Protein AF-L2GLE6-F1 (afdb_monomer)

Radius of gyration: 56.89 Å; Cα contacts (8 Å, |Δi|>4): 815; chains: 1; bounding box: 112×61×170 Å

Secondary structure (DSSP, 8-state):
---SEEEEEEETTEEEEEE-TTS-EEEEESS------------SS--EEEEE-SSEEEEEEE-SS-EEEEEEEE-HHHHHH--TTS-SEEEEEEEESS---EEEE-SSEEEEEETTEEEEEE---HHHHHHHS-HHHHHHHHHHH-HHHHHHHHHHHHHTT---TTTTTT---HHHHHHHHHHHHHHHHHHHHT--GGGTTTSHHHHHHHHHHHHHHHHHHHHHHHS-TT-HHHHHHHHHHHHHHHHHHHHHHTT------HHHHHHS--THHHHHHHHHHHHHHTTT--HHHHHHHHHH-GGG--HHHHHHHHHHHHHTT--HHHHHHHHHHHTTSPP-HHHHHHHHHTT-HHHHHHHHHHT----HHHHHHHHHHH--SHHHHHHHHT---HHHHHHHHHHHHT--BPPPBTTB-S---B--GGG---HHHHHHHHHHTTT-HHHHHHHHHHHHHTT-HHHHHHHHHHHHT-TTS-HHHHHHHHHHHHHH-TTSTTHHHHHHHHHHHHHHHHHHHH-GGG--SS---HHHIIIII-TT-HHHHHHHHHHTT---HHHHHHHHHHHHTTS-HHHHHHHHHT-SS--HHHHHHHHHTT--TTS--HHHHHHHTT--HHHHHHHHHHHHHTT--HHHHHHHHHHHHHH-SSSHHHHHHHHHHHHH------

Solvent-accessible surface area (backbone atoms only — not comparable to full-atom values): 38036 Å² total; per-residue (Å²): 139,71,67,77,48,74,42,69,69,38,85,80,74,47,29,34,37,38,29,29,65,63,63,50,73,52,61,47,42,86,87,54,80,76,83,57,81,66,89,68,77,92,60,101,64,78,35,37,68,71,40,74,52,79,62,36,37,35,31,38,40,79,52,100,87,44,34,35,37,36,43,36,32,61,22,62,54,32,73,75,64,66,47,88,86,59,49,60,50,45,76,45,78,48,80,40,99,48,64,70,78,45,59,49,66,56,94,49,37,39,39,38,33,35,94,90,48,76,47,80,44,78,52,70,50,75,69,53,40,61,69,70,51,55,71,70,58,40,50,52,50,37,70,58,57,31,75,46,55,42,41,27,51,51,52,50,40,45,33,72,69,52,87,55,75,86,48,52,82,79,64,68,54,65,70,54,47,52,52,15,50,50,53,40,50,46,66,60,41,55,85,53,33,79,38,65,59,65,44,43,85,71,47,76,72,19,49,56,53,42,54,52,48,52,52,42,48,52,30,45,55,42,36,56,73,71,50,65,81,90,46,54,69,62,48,50,50,46,52,52,52,48,21,48,52,44,45,51,51,50,35,58,77,69,69,55,88,66,86,49,27,54,52,53,66,78,72,42,101,58,63,61,64,62,54,51,49,49,55,54,51,57,64,32,65,78,65,81,56,56,67,64,57,52,55,51,30,61,75,50,16,51,91,72,51,58,59,38,60,51,20,39,51,54,15,55,58,30,49,72,68,79,40,65,66,38,46,58,56,16,48,71,27,39,70,62,21,75,90,52,69,68,58,39,50,51,27,40,74,66,28,29,20,42,60,26,40,50,49,51,62,78,62,67,81,67,58,62,69,60,42,24,53,54,31,53,68,18,52,36,32,69,66,17,46,56,60,58,60,71,60,84,52,62,85,57,47,53,28,43,50,56,23,53,72,71,49,70,54,35,49,78,36,70,78,50,96,63,77,64,47,76,65,67,73,70,73,64,79,55,72,65,54,60,54,50,26,62,71,35,35,84,80,32,73,68,36,36,62,44,39,39,53,40,31,46,78,72,68,38,53,68,60,21,33,50,47,30,54,60,58,39,68,44,77,90,45,54,49,68,61,26,48,52,32,40,53,52,27,47,72,64,22,70,95,45,94,57,36,63,58,41,52,41,53,54,51,45,46,54,51,48,53,55,43,41,74,74,36,80,88,59,80,60,52,62,85,68,55,72,64,56,44,49,68,76,65,32,74,93,36,48,66,60,42,50,54,50,40,38,66,73,61,66,75,64,55,66,64,50,32,54,43,50,49,64,50,45,70,87,52,57,70,69,56,52,27,54,56,44,44,75,48,88,66,76,54,64,87,55,46,45,70,60,54,57,76,63,64,58,94,92,76,73,54,59,59,60,39,44,44,66,22,67,53,55,70,70,59,53,52,52,55,51,51,53,48,58,74,44,95,59,57,69,69,50,45,46,52,52,50,56,22,35,61,75,66,53,87,81,61,56,40,64,54,52,48,51,49,33,34,74,79,68,70,49,76,80,79,133

Structure (mmCIF, N/CA/C/O backbone):
data_AF-L2GLE6-F1
#
_entry.id   AF-L2GLE6-F1
#
loop_
_atom_site.group_PDB
_atom_site.id
_atom_site.type_symbol
_atom_site.label_atom_id
_atom_site.label_alt_id
_atom_site.label_comp_id
_atom_site.label_asym_id
_atom_site.label_entity_id
_atom_site.label_seq_id
_atom_site.pdbx_PDB_ins_code
_atom_site.Cartn_x
_atom_site.Cartn_y
_atom_site.Cartn_z
_atom_site.occupancy
_atom_site.B_iso_or_equiv
_atom_site.auth_seq_id
_atom_site.auth_comp_id
_atom_site.auth_asym_id
_atom_site.auth_atom_id
_atom_site.pdbx_PDB_model_num
ATOM 1 N N . VAL A 1 1 ? -15.446 0.831 85.379 1.00 57.91 1 VAL A N 1
ATOM 2 C CA . VAL A 1 1 ? -16.502 1.155 84.394 1.00 57.91 1 VAL A CA 1
ATOM 3 C C . VAL A 1 1 ? -17.121 -0.163 83.958 1.00 57.91 1 VAL A C 1
ATOM 5 O O . VAL A 1 1 ? -16.353 -1.082 83.704 1.00 57.91 1 VAL A O 1
ATOM 8 N N . SER A 1 2 ? -18.449 -0.308 83.980 1.00 66.00 2 SER A N 1
ATOM 9 C CA . SER A 1 2 ? -19.137 -1.480 83.418 1.00 66.00 2 SER A CA 1
ATOM 10 C C . SER A 1 2 ? -19.702 -1.118 82.045 1.00 66.00 2 SER A C 1
ATOM 12 O O . SER A 1 2 ? -20.304 -0.055 81.889 1.00 66.00 2 SER A O 1
ATOM 14 N N . TYR A 1 3 ? -19.487 -1.988 81.061 1.00 74.25 3 TYR A N 1
ATOM 15 C CA . TYR A 1 3 ? -19.978 -1.825 79.694 1.00 74.25 3 TYR A CA 1
ATOM 16 C C . TYR A 1 3 ? -21.120 -2.811 79.435 1.00 74.25 3 TYR A C 1
ATOM 18 O O . TYR A 1 3 ? -21.117 -3.913 79.982 1.00 74.25 3 TYR A O 1
ATOM 26 N N . VAL A 1 4 ? -22.109 -2.388 78.649 1.00 74.19 4 VAL A N 1
ATOM 27 C CA . VAL A 1 4 ? -23.285 -3.187 78.258 1.00 74.19 4 VAL A CA 1
ATOM 28 C C . VAL A 1 4 ? -23.188 -3.714 76.832 1.00 74.19 4 VAL A C 1
ATOM 30 O O . VAL A 1 4 ? -23.908 -4.647 76.501 1.00 74.19 4 VAL A O 1
ATOM 33 N N . ASP A 1 5 ? -22.311 -3.134 76.010 1.00 69.25 5 ASP A N 1
ATOM 34 C CA . ASP A 1 5 ? -22.092 -3.546 74.625 1.00 69.25 5 ASP A CA 1
ATOM 35 C C . ASP A 1 5 ? -20.688 -3.126 74.147 1.00 69.25 5 ASP A C 1
ATOM 37 O O . ASP A 1 5 ? -20.106 -2.171 74.679 1.00 69.25 5 ASP A O 1
ATOM 41 N N . VAL A 1 6 ? -20.150 -3.837 73.154 1.00 74.88 6 VAL A N 1
ATOM 42 C CA . VAL A 1 6 ? -18.901 -3.512 72.446 1.00 74.88 6 VAL A CA 1
ATOM 43 C C . VAL A 1 6 ? -19.149 -3.680 70.955 1.00 74.88 6 VAL A C 1
ATOM 45 O O . VAL A 1 6 ? -19.559 -4.748 70.513 1.00 74.88 6 VAL A O 1
ATOM 48 N N . GLN A 1 7 ? -18.866 -2.636 70.182 1.00 65.94 7 GLN A N 1
ATOM 49 C CA . GLN A 1 7 ? -19.148 -2.599 68.749 1.00 65.94 7 GLN A CA 1
ATOM 50 C C . GLN A 1 7 ? -17.863 -2.352 67.964 1.00 65.94 7 GLN A C 1
ATOM 52 O O . GLN A 1 7 ? -17.146 -1.384 68.233 1.00 65.94 7 GLN A O 1
ATOM 57 N N . ILE A 1 8 ? -17.577 -3.233 67.002 1.00 63.53 8 ILE A N 1
ATOM 58 C CA . ILE A 1 8 ? -16.476 -3.082 66.045 1.00 63.53 8 ILE A CA 1
ATOM 59 C C . ILE A 1 8 ? -17.018 -2.301 64.848 1.00 63.53 8 ILE A C 1
ATOM 61 O O . ILE A 1 8 ? -17.951 -2.742 64.185 1.00 63.53 8 ILE A O 1
ATOM 65 N N . VAL A 1 9 ? -16.442 -1.128 64.604 1.00 55.66 9 VAL A N 1
ATOM 66 C CA . VAL A 1 9 ? -16.853 -0.181 63.557 1.00 55.66 9 VAL A CA 1
ATOM 67 C C . VAL A 1 9 ? -16.110 -0.460 62.256 1.00 55.66 9 VAL A C 1
ATOM 69 O O . VAL A 1 9 ? -16.694 -0.417 61.179 1.00 55.66 9 VAL A O 1
ATOM 72 N N . GLU A 1 10 ? -14.814 -0.748 62.358 1.00 49.78 10 GLU A N 1
ATOM 73 C CA . GLU A 1 10 ? -13.949 -1.042 61.220 1.00 49.78 10 GLU A CA 1
ATOM 74 C C . GLU A 1 10 ? -12.884 -2.047 61.655 1.00 49.78 10 GLU A C 1
ATOM 76 O O . GLU A 1 10 ? -12.344 -1.943 62.756 1.00 49.78 10 GLU A O 1
ATOM 81 N N . GLU A 1 11 ? -12.609 -3.050 60.822 1.00 48.94 11 GLU A N 1
ATOM 82 C CA . GLU A 1 11 ? -11.674 -4.131 61.161 1.00 48.94 11 GLU A CA 1
ATOM 83 C C . GLU A 1 11 ? -10.221 -3.811 60.767 1.00 48.94 11 GLU A C 1
ATOM 85 O O . GLU A 1 11 ? -9.301 -4.476 61.239 1.00 48.94 11 GLU A O 1
ATOM 90 N N . ASN A 1 12 ? -9.983 -2.806 59.914 1.00 49.88 12 ASN A N 1
ATOM 91 C CA . ASN A 1 12 ? -8.638 -2.461 59.444 1.00 49.88 12 ASN A CA 1
ATOM 92 C C . ASN A 1 12 ? -8.514 -0.983 58.998 1.00 49.88 12 ASN A C 1
ATOM 94 O O . ASN A 1 12 ? -8.929 -0.664 57.883 1.00 49.88 12 ASN A O 1
ATOM 98 N N . PRO A 1 13 ? -7.889 -0.096 59.803 1.00 47.72 13 PRO A N 1
ATOM 99 C CA . PRO A 1 13 ? -7.398 -0.342 61.163 1.00 47.72 13 PRO A CA 1
ATOM 100 C C . PRO A 1 13 ? -8.560 -0.583 62.138 1.00 47.72 13 PRO A C 1
ATOM 102 O O . PRO A 1 13 ? -9.659 -0.073 61.933 1.00 47.72 13 PRO A O 1
ATOM 105 N N . ILE A 1 14 ? -8.326 -1.358 63.203 1.00 54.94 14 ILE A N 1
ATOM 106 C CA . ILE A 1 14 ? -9.390 -1.698 64.157 1.00 54.94 14 ILE A CA 1
ATOM 107 C C . ILE A 1 14 ? -9.879 -0.423 64.864 1.00 54.94 14 ILE A C 1
ATOM 109 O O . ILE A 1 14 ? -9.120 0.231 65.588 1.00 54.94 14 ILE A O 1
ATOM 113 N N . LEU A 1 15 ? -11.161 -0.108 64.682 1.00 61.34 15 LEU A N 1
ATOM 114 C CA . LEU A 1 15 ? -11.902 0.934 65.390 1.00 61.34 15 LEU A CA 1
ATOM 115 C C . LEU A 1 15 ? -13.086 0.280 66.103 1.00 61.34 15 LEU A C 1
ATOM 117 O O . LEU A 1 15 ? -13.913 -0.368 65.467 1.00 61.34 15 LEU A O 1
ATOM 121 N N . PHE A 1 16 ? -13.188 0.455 67.417 1.00 67.12 16 PHE A N 1
ATOM 122 C CA . PHE A 1 16 ? -14.301 -0.069 68.207 1.00 67.12 16 PHE A CA 1
ATOM 123 C C . PHE A 1 16 ? -14.686 0.893 69.329 1.00 67.12 16 PHE A C 1
ATOM 125 O O . PHE A 1 16 ? -13.917 1.779 69.702 1.00 67.12 16 PHE A O 1
ATOM 132 N N . TYR A 1 17 ? -15.879 0.734 69.890 1.00 67.50 17 TYR A N 1
ATOM 133 C CA . TYR A 1 17 ? -16.292 1.491 71.068 1.00 67.50 17 TYR A CA 1
ATOM 134 C C . TYR A 1 17 ? -17.037 0.617 72.066 1.00 67.50 17 TYR A C 1
ATOM 136 O O . TYR A 1 17 ? -17.735 -0.330 71.703 1.00 67.50 17 TYR A O 1
ATOM 144 N N . CYS A 1 18 ? -16.881 0.962 73.340 1.00 71.06 18 CYS A N 1
ATOM 145 C CA . CYS A 1 18 ? -17.573 0.314 74.445 1.00 71.06 18 CYS A CA 1
ATOM 146 C C . CYS A 1 18 ? -18.701 1.223 74.942 1.00 71.06 18 CYS A C 1
ATOM 148 O O . CYS A 1 18 ? -18.487 2.415 75.185 1.00 71.06 18 CYS A O 1
ATOM 150 N N . VAL A 1 19 ? -19.898 0.664 75.118 1.00 67.31 19 VAL A N 1
ATOM 151 C CA . VAL A 1 19 ? -21.103 1.405 75.519 1.00 67.31 19 VAL A CA 1
ATOM 152 C C . VAL A 1 19 ? -21.375 1.197 77.003 1.00 67.31 19 VAL A C 1
ATOM 154 O O . VAL A 1 19 ? -21.424 0.067 77.484 1.00 67.31 19 VAL A O 1
ATOM 157 N N . GLN A 1 20 ? -21.566 2.279 77.753 1.00 69.56 20 GLN A N 1
ATOM 158 C CA . GLN A 1 20 ? -21.961 2.243 79.164 1.00 69.56 20 GLN A CA 1
ATOM 159 C C . GLN A 1 20 ? -23.496 2.157 79.301 1.00 69.56 20 GLN A C 1
ATOM 161 O O . GLN A 1 20 ? -24.207 2.626 78.413 1.00 69.56 20 GLN A O 1
ATOM 166 N N . PRO A 1 21 ? -24.052 1.651 80.425 1.00 60.94 21 PRO A N 1
ATOM 167 C CA . PRO A 1 21 ? -25.505 1.622 80.659 1.00 60.94 21 PRO A CA 1
ATOM 168 C C . PRO A 1 21 ? -26.213 2.981 80.499 1.00 60.94 21 PRO A C 1
ATOM 170 O O . PRO A 1 21 ? -27.402 3.025 80.199 1.00 60.94 21 PRO A O 1
ATOM 173 N N . SER A 1 22 ? -25.481 4.082 80.706 1.00 57.09 22 SER A N 1
ATOM 174 C CA . SER A 1 22 ? -25.935 5.469 80.532 1.00 57.09 22 SER A CA 1
ATOM 175 C C . SER A 1 22 ? -26.035 5.922 79.069 1.00 57.09 22 SER A C 1
ATOM 177 O O . SER A 1 22 ? -26.464 7.043 78.806 1.00 57.09 22 SER A O 1
ATOM 179 N N . GLY A 1 23 ? -25.586 5.099 78.116 1.00 57.22 23 GLY A N 1
ATOM 180 C CA . GLY A 1 23 ? -25.444 5.458 76.704 1.00 57.22 23 GLY A CA 1
ATOM 181 C C . GLY A 1 23 ? -24.165 6.236 76.368 1.00 57.22 23 GLY A C 1
ATOM 182 O O . GLY A 1 23 ? -23.973 6.594 75.208 1.00 57.22 23 GLY A O 1
ATOM 183 N N . LYS A 1 24 ? -23.278 6.500 77.342 1.00 63.53 24 LYS A N 1
ATOM 184 C CA . LYS A 1 24 ? -21.947 7.079 77.085 1.00 63.53 24 LYS A CA 1
ATOM 185 C C . LYS A 1 24 ? -21.046 6.065 76.366 1.00 63.53 24 LYS A C 1
ATOM 187 O O . LYS A 1 24 ? -21.146 4.868 76.637 1.00 63.53 24 LYS A O 1
ATOM 192 N N . ARG A 1 25 ? -20.156 6.543 75.488 1.00 66.88 25 ARG A N 1
ATOM 193 C CA . ARG A 1 25 ? -19.249 5.700 74.694 1.00 66.88 25 ARG A CA 1
ATOM 194 C C . ARG A 1 25 ? -17.794 6.060 74.945 1.00 66.88 25 ARG A C 1
ATOM 196 O O . ARG A 1 25 ? -17.439 7.235 74.928 1.00 66.88 25 ARG A O 1
ATOM 203 N N . ASP A 1 26 ? -16.976 5.030 75.100 1.00 66.44 26 ASP A N 1
ATOM 204 C CA . ASP A 1 26 ? -15.522 5.140 75.115 1.00 66.44 26 ASP A CA 1
ATOM 205 C C . ASP A 1 26 ? -14.998 4.550 73.791 1.00 66.44 26 ASP A C 1
ATOM 207 O O . ASP A 1 26 ? -15.181 3.358 73.535 1.00 66.44 26 ASP A O 1
ATOM 211 N N . PHE A 1 27 ? -14.425 5.390 72.919 1.00 66.06 27 PHE A N 1
ATOM 212 C CA . PHE A 1 27 ? -13.907 4.994 71.599 1.00 66.06 27 PHE A CA 1
ATOM 213 C C . PHE A 1 27 ? -12.442 4.562 71.675 1.00 66.06 27 PHE A C 1
ATOM 215 O O . PHE A 1 27 ? -11.623 5.219 72.320 1.00 66.06 27 PHE A O 1
ATOM 222 N N . TYR A 1 28 ? -12.102 3.504 70.942 1.00 63.78 28 TYR A N 1
ATOM 223 C CA . TYR A 1 28 ? -10.774 2.908 70.882 1.00 63.78 28 TYR A CA 1
ATOM 224 C C . TYR A 1 28 ? -10.360 2.678 69.424 1.00 63.78 28 TYR A C 1
ATOM 226 O O . TYR A 1 28 ? -11.106 2.102 68.636 1.00 63.78 28 TYR A O 1
ATOM 234 N N . SER A 1 29 ? -9.149 3.100 69.063 1.00 60.44 29 SER A N 1
ATOM 235 C CA . SER A 1 29 ? -8.503 2.754 67.793 1.00 60.44 29 SER A CA 1
ATOM 236 C C . SER A 1 29 ? -7.035 2.425 68.039 1.00 60.44 29 SER A C 1
ATOM 238 O O . SER A 1 29 ? -6.429 2.927 68.988 1.00 60.44 29 SER A O 1
ATOM 240 N N . THR A 1 30 ? -6.455 1.590 67.179 1.00 52.50 30 THR A N 1
ATOM 241 C CA . THR A 1 30 ? -5.023 1.267 67.205 1.00 52.50 30 THR A CA 1
ATOM 242 C C . THR A 1 30 ? -4.120 2.449 66.834 1.00 52.50 30 THR A C 1
ATOM 244 O O . THR A 1 30 ? -2.934 2.404 67.150 1.00 52.50 30 THR A O 1
ATOM 247 N N . GLU A 1 31 ? -4.648 3.507 66.204 1.00 46.53 31 GLU A N 1
ATOM 248 C CA . GLU A 1 31 ? -3.838 4.624 65.683 1.00 46.53 31 GLU A CA 1
ATOM 249 C C . GLU A 1 31 ? -4.173 6.002 66.288 1.00 46.53 31 GLU A C 1
ATOM 251 O O . GLU A 1 31 ? -3.305 6.878 66.320 1.00 46.53 31 GLU A O 1
ATOM 256 N N . TYR A 1 32 ? -5.391 6.217 66.812 1.00 46.38 32 TYR A N 1
ATOM 257 C CA . TYR A 1 32 ? -5.849 7.536 67.284 1.00 46.38 32 TYR A CA 1
ATOM 258 C C . TYR A 1 32 ? -6.819 7.468 68.483 1.00 46.38 32 TYR A C 1
ATOM 260 O O . TYR A 1 32 ? -7.583 6.522 68.637 1.00 46.38 32 TYR A O 1
ATOM 268 N N . LEU A 1 33 ? -6.844 8.519 69.314 1.00 40.31 33 LEU A N 1
ATOM 269 C CA . LEU A 1 33 ? -7.878 8.756 70.334 1.00 40.31 33 LEU A CA 1
ATOM 270 C C . LEU A 1 33 ? -8.866 9.812 69.819 1.00 40.31 33 LEU A C 1
ATOM 272 O O . LEU A 1 33 ? -8.502 10.981 69.666 1.00 40.31 33 LEU A O 1
ATOM 276 N N . PHE A 1 34 ? -10.115 9.421 69.559 1.00 50.84 34 PHE A N 1
ATOM 277 C CA . PHE A 1 34 ? -11.178 10.368 69.226 1.00 50.84 34 PHE A CA 1
ATOM 278 C C . PHE A 1 34 ? -11.797 10.922 70.513 1.00 50.84 34 PHE A C 1
ATOM 280 O O . PHE A 1 34 ? -12.495 10.217 71.234 1.00 50.84 34 PHE A O 1
ATOM 287 N N . PHE A 1 35 ? -11.556 12.204 70.795 1.00 44.44 35 PHE A N 1
ATOM 288 C CA . PHE A 1 35 ? -12.206 12.925 71.888 1.00 44.44 35 PHE A CA 1
ATOM 289 C C . PHE A 1 35 ? -13.137 14.000 71.336 1.00 44.44 35 PHE A C 1
ATOM 291 O O . PHE A 1 35 ? -12.707 15.105 71.009 1.00 44.44 35 PHE A O 1
ATOM 298 N N . ARG A 1 36 ? -14.429 13.683 71.289 1.00 43.59 36 ARG A N 1
ATOM 299 C CA . ARG A 1 36 ? -15.508 14.618 71.627 1.00 43.59 36 ARG A CA 1
ATOM 300 C C . ARG A 1 36 ? -16.774 13.799 71.836 1.00 43.59 36 ARG A C 1
ATOM 302 O O . ARG A 1 36 ? -17.347 13.300 70.871 1.00 43.59 36 ARG A O 1
ATOM 309 N N . ASP A 1 37 ? -17.184 13.666 73.100 1.00 48.25 37 ASP A N 1
ATOM 310 C CA . ASP A 1 37 ? -18.559 13.286 73.432 1.00 48.25 37 ASP A CA 1
ATOM 311 C C . ASP A 1 37 ? -19.496 14.180 72.588 1.00 48.25 37 ASP A C 1
ATOM 313 O O . ASP A 1 37 ? -19.230 15.387 72.471 1.00 48.25 37 ASP A O 1
ATOM 317 N N . PRO A 1 38 ? -20.564 13.649 71.962 1.00 47.09 38 PRO A N 1
ATOM 318 C CA . PRO A 1 38 ? -21.590 14.517 71.403 1.00 47.09 38 PRO A CA 1
ATOM 319 C C . PRO A 1 38 ? -22.098 15.423 72.523 1.00 47.09 38 PRO A C 1
ATOM 321 O O . PRO A 1 38 ? -22.098 15.040 73.695 1.00 47.09 38 PRO A O 1
ATOM 324 N N . ALA A 1 39 ? -22.547 16.625 72.170 1.00 41.47 39 ALA A N 1
ATOM 325 C CA . ALA A 1 39 ? -23.212 17.513 73.111 1.00 41.47 39 ALA A CA 1
ATOM 326 C C . ALA A 1 39 ? -24.573 16.908 73.499 1.00 41.47 39 ALA A C 1
ATOM 328 O O . ALA A 1 39 ? -25.625 17.322 73.018 1.00 41.47 39 ALA A O 1
ATOM 329 N N . VAL A 1 40 ? -24.561 15.877 74.341 1.00 46.78 40 VAL A N 1
ATOM 330 C CA . VAL A 1 40 ? -25.751 15.413 75.036 1.00 46.78 40 VAL A CA 1
ATOM 331 C C . VAL A 1 40 ? -26.077 16.528 76.013 1.00 46.78 40 VAL A C 1
ATOM 333 O O . VAL A 1 40 ? -25.321 16.767 76.947 1.00 46.78 40 VAL A O 1
ATOM 336 N N . VAL A 1 41 ? -27.173 17.242 75.748 1.00 44.00 41 VAL A N 1
ATOM 337 C CA . VAL A 1 41 ? -27.739 18.250 76.650 1.00 44.00 41 VAL A CA 1
ATOM 338 C C . VAL A 1 41 ? -27.679 17.711 78.078 1.00 44.00 41 VAL A C 1
ATOM 340 O O . VAL A 1 41 ? -28.298 16.681 78.362 1.00 44.00 41 VAL A O 1
ATOM 343 N N . GLU A 1 42 ? -26.898 18.381 78.929 1.00 42.16 42 GLU A N 1
ATOM 344 C CA . GLU A 1 42 ? -26.809 18.117 80.361 1.00 42.16 42 GLU A CA 1
ATOM 345 C C . GLU A 1 42 ? -28.202 18.304 80.969 1.00 42.16 42 GLU A C 1
ATOM 347 O O . GLU A 1 42 ? -28.651 19.415 81.239 1.00 42.16 42 GLU A O 1
ATOM 352 N N . SER A 1 43 ? -28.925 17.208 81.159 1.00 43.06 43 SER A N 1
ATOM 353 C CA . SER A 1 43 ? -30.120 17.182 81.993 1.00 43.06 43 SER A CA 1
ATOM 354 C C . SER A 1 43 ? -30.148 15.859 82.739 1.00 43.06 43 SER A C 1
ATOM 356 O O . SER A 1 43 ? -29.926 14.807 82.147 1.00 43.06 43 SER A O 1
ATOM 358 N N . SER A 1 44 ? -30.422 15.934 84.034 1.00 42.28 44 SER A N 1
ATOM 359 C CA . SER A 1 44 ? -30.333 14.915 85.087 1.00 42.28 44 SER A CA 1
ATOM 360 C C . SER A 1 44 ? -31.196 13.645 84.930 1.00 42.28 44 SER A C 1
ATOM 362 O O . SER A 1 44 ? -31.450 12.962 85.920 1.00 42.28 44 SER A O 1
ATOM 364 N N . GLU A 1 45 ? -31.657 13.301 83.728 1.00 52.28 45 GLU A N 1
ATOM 365 C CA . GLU A 1 45 ? -32.490 12.121 83.466 1.00 52.28 45 GLU A CA 1
ATOM 366 C C . GLU A 1 45 ? -31.661 10.968 82.876 1.00 52.28 45 GLU A C 1
ATOM 368 O O . GLU A 1 45 ? -30.877 11.148 81.944 1.00 52.28 45 GLU A O 1
ATOM 373 N N . GLN A 1 46 ? -31.826 9.763 83.433 1.00 52.91 46 GLN A N 1
ATOM 374 C CA . GLN A 1 46 ? -31.098 8.562 83.013 1.00 52.91 46 GLN A CA 1
ATOM 375 C C . GLN A 1 46 ? -31.527 8.133 81.601 1.00 52.91 46 GLN A C 1
ATOM 377 O O . GLN A 1 46 ? -32.598 7.555 81.421 1.00 52.91 46 GLN A O 1
ATOM 382 N N . ALA A 1 47 ? -30.678 8.375 80.602 1.00 58.38 47 ALA A N 1
ATOM 383 C CA . ALA A 1 47 ? -30.825 7.759 79.288 1.00 58.38 47 ALA A CA 1
ATOM 384 C C . ALA A 1 47 ? -30.571 6.244 79.391 1.00 58.38 47 ALA A C 1
ATOM 386 O O . ALA A 1 47 ? -29.612 5.816 80.036 1.00 58.38 47 ALA A O 1
ATOM 387 N N . ARG A 1 48 ? -31.426 5.432 78.759 1.00 62.59 48 ARG A N 1
ATOM 388 C CA . ARG A 1 48 ? -31.264 3.968 78.667 1.00 62.59 48 ARG A CA 1
ATOM 389 C C . ARG A 1 48 ? -31.204 3.542 77.207 1.00 62.59 48 ARG A C 1
ATOM 391 O O . ARG A 1 48 ? -32.002 4.014 76.402 1.00 62.59 48 ARG A O 1
ATOM 398 N N . MET A 1 49 ? -30.263 2.668 76.868 1.00 62.28 49 MET A N 1
ATOM 399 C CA . MET A 1 49 ? -30.169 2.070 75.534 1.00 62.28 49 MET A CA 1
ATOM 400 C C . MET A 1 49 ? -31.306 1.062 75.325 1.00 62.28 49 MET A C 1
ATOM 402 O O . MET A 1 49 ? -31.584 0.263 76.217 1.00 62.28 49 MET A O 1
ATOM 406 N N . VAL A 1 50 ? -31.958 1.121 74.162 1.00 67.31 50 VAL A N 1
ATOM 407 C CA . VAL A 1 50 ? -33.084 0.245 73.792 1.00 67.31 50 VAL A CA 1
ATOM 408 C C . VAL A 1 50 ? -32.683 -0.792 72.754 1.00 67.31 50 VAL A C 1
ATOM 410 O O . VAL A 1 50 ? -33.105 -1.938 72.854 1.00 67.31 50 VAL A O 1
ATOM 413 N N . HIS A 1 51 ? -31.879 -0.394 71.768 1.00 70.50 51 HIS A N 1
ATOM 414 C CA . HIS A 1 51 ? -31.453 -1.260 70.669 1.00 70.50 51 HIS A CA 1
ATOM 415 C C . HIS A 1 51 ? -30.139 -0.740 70.069 1.00 70.50 51 HIS A C 1
ATOM 417 O O . HIS A 1 51 ? -29.940 0.477 70.018 1.00 70.50 51 HIS A O 1
ATOM 423 N N . SER A 1 52 ? -29.271 -1.627 69.583 1.00 66.31 52 SER A N 1
ATOM 424 C CA . SER A 1 52 ? -28.047 -1.287 68.845 1.00 66.31 52 SER A CA 1
ATOM 425 C C . SER A 1 52 ? -27.895 -2.149 67.586 1.00 66.31 52 SER A C 1
ATOM 427 O O . SER A 1 52 ? -28.370 -3.277 67.517 1.00 66.31 52 SER A O 1
ATOM 429 N N . THR A 1 53 ? -27.247 -1.576 66.578 1.00 68.00 53 THR A N 1
ATOM 430 C CA . THR A 1 53 ? -26.760 -2.205 65.340 1.00 68.00 53 THR A CA 1
ATOM 431 C C . THR A 1 53 ? -25.281 -1.815 65.181 1.00 68.00 53 THR A C 1
ATOM 433 O O . THR A 1 53 ? -24.842 -0.892 65.877 1.00 68.00 53 THR A O 1
ATOM 436 N N . PRO A 1 54 ? -24.510 -2.422 64.258 1.00 63.34 54 PRO A N 1
ATOM 437 C CA . PRO A 1 54 ? -23.099 -2.067 64.073 1.00 63.34 54 PRO A CA 1
ATOM 438 C C . PRO A 1 54 ? -22.854 -0.578 63.778 1.00 63.34 54 PRO A C 1
ATOM 440 O O . PRO A 1 54 ? -21.806 -0.042 64.129 1.00 63.34 54 PRO A O 1
ATOM 443 N N . SER A 1 55 ? -23.820 0.106 63.146 1.00 63.41 55 SER A N 1
ATOM 444 C CA . SER A 1 55 ? -23.655 1.493 62.688 1.00 63.41 55 SER A CA 1
ATOM 445 C C . SER A 1 55 ? -24.553 2.529 63.389 1.00 63.41 55 SER A C 1
ATOM 447 O O . SER A 1 55 ? -24.388 3.740 63.189 1.00 63.41 55 SER A O 1
ATOM 449 N N . LYS A 1 56 ? -25.527 2.081 64.194 1.00 73.81 56 LYS A N 1
A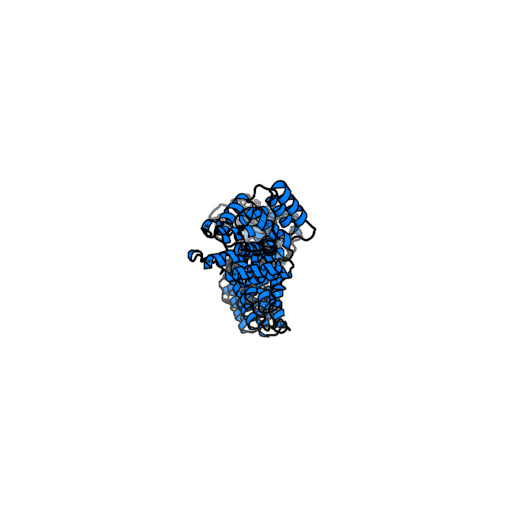TOM 450 C CA . LYS A 1 56 ? -26.578 2.925 64.793 1.00 73.81 56 LYS A CA 1
ATOM 451 C C . LYS A 1 56 ? -27.035 2.379 66.135 1.00 73.81 56 LYS A C 1
ATOM 453 O O . LYS A 1 56 ? -27.057 1.169 66.339 1.00 73.81 56 LYS A O 1
ATOM 458 N N . PHE A 1 57 ? -27.517 3.240 67.020 1.00 72.25 57 PHE A N 1
ATOM 459 C CA . PHE A 1 57 ? -28.202 2.787 68.229 1.00 72.25 57 PHE A CA 1
ATOM 460 C C . PHE A 1 57 ? -29.289 3.755 68.672 1.00 72.25 57 PHE A C 1
ATOM 462 O O . PHE A 1 57 ? -29.300 4.933 68.321 1.00 72.25 57 PHE A O 1
ATOM 469 N N . LEU A 1 58 ? -30.212 3.242 69.473 1.00 74.75 58 LEU A N 1
ATOM 470 C CA . LEU A 1 58 ? -31.380 3.958 69.949 1.00 74.75 58 LEU A CA 1
ATOM 471 C C . LEU A 1 58 ? -31.345 4.054 71.472 1.00 74.75 58 LEU A C 1
ATOM 473 O O . LEU A 1 58 ? -31.229 3.037 72.163 1.00 74.75 58 LEU A O 1
ATOM 477 N N . SER A 1 59 ? -31.493 5.263 72.009 1.00 74.69 59 SER A N 1
ATOM 478 C CA . SER A 1 59 ? -31.668 5.480 73.446 1.00 74.69 59 SER A CA 1
ATOM 479 C C . SER A 1 59 ? -32.999 6.150 73.769 1.00 74.69 59 SER A C 1
ATOM 481 O O . SER A 1 59 ? -33.483 7.012 73.042 1.00 74.69 59 SER A O 1
ATOM 483 N N . THR A 1 60 ? -33.614 5.748 74.879 1.00 71.62 60 THR A N 1
ATOM 484 C CA . THR A 1 60 ? -34.798 6.407 75.441 1.00 71.62 60 THR A CA 1
ATOM 485 C C . THR A 1 60 ? -34.402 7.401 76.512 1.00 71.62 60 THR A C 1
ATOM 487 O O . THR A 1 60 ? -33.596 7.081 77.391 1.00 71.62 60 THR A O 1
ATOM 490 N N . ARG A 1 61 ? -35.074 8.551 76.510 1.00 70.50 61 ARG A N 1
ATOM 491 C CA . ARG A 1 61 ? -35.229 9.424 77.673 1.00 70.50 61 ARG A CA 1
ATOM 492 C C . ARG A 1 61 ? -36.665 9.307 78.176 1.00 70.50 61 ARG A C 1
ATOM 494 O O . ARG A 1 61 ? -37.616 9.551 77.428 1.00 70.50 61 ARG A O 1
ATOM 501 N N . SER A 1 62 ? -36.819 8.885 79.425 1.00 56.62 62 SER A N 1
ATOM 502 C CA . SER A 1 62 ? -38.119 8.755 80.080 1.00 56.62 62 SER A CA 1
ATOM 503 C C . SER A 1 62 ? -38.458 10.036 80.845 1.00 56.62 62 SER A C 1
ATOM 505 O O . SER A 1 62 ? -37.953 10.223 81.949 1.00 56.62 62 SER A O 1
ATOM 507 N N . GLY A 1 63 ? -39.330 10.875 80.277 1.00 55.72 63 G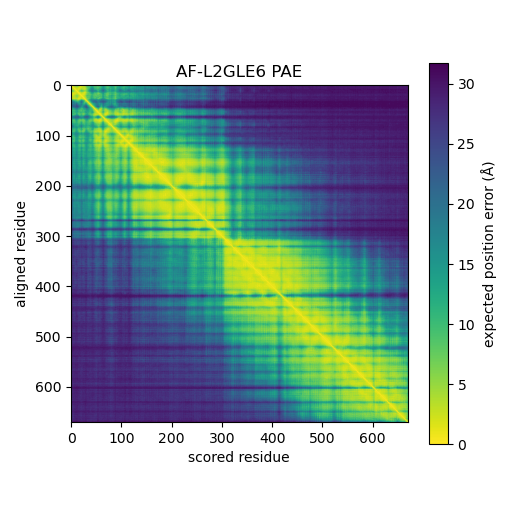LY A N 1
ATOM 508 C CA . GLY A 1 63 ? -40.043 11.924 81.013 1.00 55.72 63 GLY A CA 1
ATOM 509 C C . GLY A 1 63 ? -41.408 11.419 81.498 1.00 55.72 63 GLY A C 1
ATOM 510 O O . GLY A 1 63 ? -41.944 10.456 80.948 1.00 55.72 63 GLY A O 1
ATOM 511 N N . SER A 1 64 ? -41.998 12.065 82.510 1.00 50.34 64 SER A N 1
ATOM 512 C CA . SER A 1 64 ? -43.231 11.599 83.173 1.00 50.34 64 SER A CA 1
ATOM 513 C C . SER A 1 64 ? -44.485 11.557 82.284 1.00 50.34 64 SER A C 1
ATOM 515 O O . SER A 1 64 ? -45.448 10.895 82.654 1.00 50.34 64 SER A O 1
ATOM 517 N N . GLU A 1 65 ? -44.488 12.212 81.113 1.00 52.41 65 GLU A N 1
ATOM 518 C CA . GLU A 1 65 ? -45.648 12.236 80.195 1.00 52.41 65 GLU A CA 1
ATOM 519 C C . GLU A 1 65 ? -45.305 12.027 78.703 1.00 52.41 65 GLU A C 1
ATOM 521 O O . GLU A 1 65 ? -46.209 11.901 77.877 1.00 52.41 65 GLU A O 1
ATOM 526 N N . ARG A 1 66 ? -44.019 11.971 78.319 1.00 60.53 66 ARG A N 1
ATOM 527 C CA . ARG A 1 66 ? -43.574 11.763 76.925 1.00 60.53 66 ARG A CA 1
ATOM 528 C C . ARG A 1 66 ? -42.284 10.949 76.880 1.00 60.53 66 ARG A C 1
ATOM 530 O O . ARG A 1 66 ? -41.297 11.310 77.520 1.00 60.53 66 ARG A O 1
ATOM 537 N N . SER A 1 67 ? -42.275 9.880 76.086 1.00 66.25 67 SER A N 1
ATOM 538 C CA . SER A 1 67 ? -41.058 9.128 75.778 1.00 66.25 67 SER A CA 1
ATOM 539 C C . SER A 1 67 ? -40.346 9.796 74.605 1.00 66.25 67 SER A C 1
ATOM 541 O O . SER A 1 67 ? -40.915 9.938 73.524 1.00 66.25 67 SER A O 1
ATOM 543 N N . THR A 1 68 ? -39.100 10.213 74.814 1.00 73.00 68 THR A N 1
ATOM 544 C CA . THR A 1 68 ? -38.267 10.754 73.734 1.00 73.00 68 THR A CA 1
ATOM 545 C C . THR A 1 68 ? -37.251 9.702 73.330 1.00 73.00 68 THR A C 1
ATOM 547 O O . THR A 1 68 ? -36.501 9.216 74.178 1.00 73.00 68 THR A O 1
ATOM 550 N N . LEU A 1 69 ? -37.229 9.344 72.051 1.00 78.69 69 LEU A N 1
ATOM 551 C CA . LEU A 1 69 ? -36.215 8.462 71.492 1.00 78.69 69 LEU A CA 1
ATOM 552 C C . LEU A 1 69 ? -35.121 9.304 70.844 1.00 78.69 69 LEU A C 1
ATOM 554 O O . LEU A 1 69 ? -35.401 10.308 70.195 1.00 78.69 69 LEU A O 1
ATOM 558 N N . VAL A 1 70 ? -33.871 8.904 71.032 1.00 76.75 70 VAL A N 1
ATOM 559 C CA . VAL A 1 70 ? -32.717 9.522 70.387 1.00 76.75 70 VAL A CA 1
ATOM 560 C C . VAL A 1 70 ? -32.032 8.451 69.555 1.00 76.75 70 VAL A C 1
ATOM 562 O O . VAL A 1 70 ? -31.484 7.492 70.103 1.00 76.75 70 VAL A O 1
ATOM 565 N N . LEU A 1 71 ? -32.108 8.602 68.235 1.00 81.00 71 LEU A N 1
ATOM 566 C CA . LEU A 1 71 ? -31.406 7.761 67.277 1.00 81.00 71 LEU A CA 1
ATOM 567 C C . LEU A 1 71 ? -30.010 8.340 67.077 1.00 81.00 71 LEU A C 1
ATOM 569 O O . LEU A 1 71 ? -29.866 9.480 66.647 1.00 81.00 71 LEU A O 1
ATOM 573 N N . HIS A 1 72 ? -28.991 7.552 67.384 1.00 75.31 72 HIS A N 1
ATOM 574 C CA . HIS A 1 72 ? -27.593 7.884 67.153 1.00 75.31 72 HIS A CA 1
ATOM 575 C C . HIS A 1 72 ? -27.100 7.102 65.949 1.00 75.31 72 HIS A C 1
ATOM 577 O O . HIS A 1 72 ? -27.377 5.910 65.812 1.00 75.31 72 HIS A O 1
ATOM 583 N N . THR A 1 73 ? -26.360 7.775 65.082 1.00 73.62 73 THR A N 1
ATOM 584 C CA . THR A 1 73 ? -25.784 7.188 63.871 1.00 73.62 73 THR A CA 1
ATOM 585 C C . THR A 1 73 ? -24.354 7.669 63.722 1.00 73.62 73 THR A C 1
ATOM 587 O O . THR A 1 73 ? -24.054 8.815 64.067 1.00 73.62 73 THR A O 1
ATOM 590 N N . PHE A 1 74 ? -23.465 6.826 63.201 1.00 70.06 74 PHE A N 1
ATOM 591 C CA . PHE A 1 74 ? -22.124 7.289 62.868 1.00 70.06 74 PHE A CA 1
ATOM 592 C C . PHE A 1 74 ? -22.163 8.457 61.892 1.00 70.06 74 PHE A C 1
ATOM 594 O O . PHE A 1 74 ? -22.916 8.466 60.916 1.00 70.06 74 PHE A O 1
ATOM 601 N N . ASN A 1 75 ? -21.333 9.456 62.165 1.00 68.81 75 ASN A N 1
ATOM 602 C CA . ASN A 1 75 ? -21.194 10.585 61.278 1.00 68.81 75 ASN A CA 1
ATOM 603 C C . ASN A 1 75 ? -20.333 10.184 60.078 1.00 68.81 75 ASN A C 1
ATOM 605 O O . ASN A 1 75 ? -19.102 10.198 60.156 1.00 68.81 75 ASN A O 1
ATOM 609 N N . GLU A 1 76 ? -20.989 9.854 58.962 1.00 66.75 76 GLU A N 1
ATOM 610 C CA . GLU A 1 76 ? -20.319 9.499 57.705 1.00 66.75 76 GLU A CA 1
ATOM 611 C C . GLU A 1 76 ? -19.301 10.580 57.283 1.00 66.75 76 GLU A C 1
ATOM 613 O O . GLU A 1 76 ? -18.215 10.243 56.813 1.00 66.75 76 GLU A O 1
ATOM 618 N N . ASP A 1 77 ? -19.580 11.866 57.546 1.00 62.72 77 ASP A N 1
ATOM 619 C CA . ASP A 1 77 ? -18.663 12.976 57.243 1.00 62.72 77 ASP A CA 1
ATOM 620 C C . ASP A 1 77 ? -17.331 12.855 57.995 1.00 62.72 77 ASP A C 1
ATOM 622 O O . ASP A 1 77 ? -16.264 13.154 57.456 1.00 62.72 77 ASP A O 1
ATOM 626 N N . GLN A 1 78 ? -17.383 12.469 59.272 1.00 63.09 78 GLN A N 1
ATOM 627 C CA . GLN A 1 78 ? -16.195 12.357 60.114 1.00 63.09 78 GLN A CA 1
ATOM 628 C C . GLN A 1 78 ? -15.420 11.075 59.796 1.00 63.09 78 GLN A C 1
ATOM 630 O O . GLN A 1 78 ? -14.190 11.114 59.767 1.00 63.09 78 GLN A O 1
ATOM 635 N N . TYR A 1 79 ? -16.137 9.995 59.479 1.00 61.03 79 TYR A N 1
ATOM 636 C CA . TYR A 1 79 ? -15.568 8.727 59.030 1.00 61.03 79 TYR A CA 1
ATOM 637 C C . TYR A 1 79 ? -14.806 8.868 57.702 1.00 61.03 79 TYR A C 1
ATOM 639 O O . TYR A 1 79 ? -13.701 8.355 57.565 1.00 61.03 79 TYR A O 1
ATOM 647 N N . LYS A 1 80 ? -15.342 9.621 56.731 1.00 61.62 80 LYS A N 1
ATOM 648 C CA . LYS A 1 80 ? -14.707 9.798 55.412 1.00 61.62 80 LYS A CA 1
ATOM 649 C C . LYS A 1 80 ? -13.581 10.833 55.397 1.00 61.62 80 LYS A C 1
ATOM 651 O O . LYS A 1 80 ? -12.570 10.616 54.737 1.00 61.62 80 LYS A O 1
ATOM 656 N N . ASN A 1 81 ? -13.741 11.948 56.118 1.00 56.97 81 ASN A N 1
ATOM 657 C CA . ASN A 1 81 ? -12.825 13.094 56.033 1.00 56.97 81 ASN A CA 1
ATOM 658 C C . ASN A 1 81 ? -11.898 13.263 57.253 1.00 56.97 81 ASN A C 1
ATOM 660 O O . ASN A 1 81 ? -11.136 14.230 57.301 1.00 56.97 81 ASN A O 1
ATOM 664 N N . PHE A 1 82 ? -11.969 12.373 58.254 1.00 57.69 82 PHE A N 1
ATOM 665 C CA . PHE A 1 82 ? -11.133 12.371 59.470 1.00 57.69 82 PHE A CA 1
ATOM 666 C C . PHE A 1 82 ? -10.975 13.754 60.139 1.00 57.69 82 PHE A C 1
ATOM 668 O O . PHE A 1 82 ? -9.915 14.121 60.660 1.00 57.69 82 PHE A O 1
ATOM 675 N N . SER A 1 83 ? -12.036 14.569 60.131 1.00 59.16 83 SER A N 1
ATOM 676 C CA . SER A 1 83 ? -11.973 15.942 60.638 1.00 59.16 83 SER A CA 1
ATOM 677 C C . SER A 1 83 ? -11.933 15.962 62.170 1.00 59.16 83 SER A C 1
ATOM 679 O O . SER A 1 83 ? -12.945 15.744 62.836 1.00 59.16 83 SER A O 1
ATOM 681 N N . ARG A 1 84 ? -10.763 16.286 62.740 1.00 55.16 84 ARG A N 1
ATOM 682 C CA . ARG A 1 84 ? -10.475 16.278 64.193 1.00 55.16 84 ARG A CA 1
ATOM 683 C C . ARG A 1 84 ? -11.357 17.203 65.059 1.00 55.16 84 ARG A C 1
ATOM 685 O O . ARG A 1 84 ? -11.242 17.169 66.278 1.00 55.16 84 ARG A O 1
ATOM 692 N N . GLY A 1 85 ? -12.217 18.037 64.465 1.00 55.34 85 GLY A N 1
ATOM 693 C CA . GLY A 1 85 ? -13.100 18.974 65.180 1.00 55.34 85 GLY A CA 1
ATOM 694 C C . GLY A 1 85 ? -14.596 18.637 65.151 1.00 55.34 85 GLY A C 1
ATOM 695 O O . GLY A 1 85 ? -15.370 19.329 65.820 1.00 55.34 85 GLY A O 1
ATOM 696 N N . ARG A 1 86 ? -15.013 17.619 64.384 1.00 61.62 86 ARG A N 1
ATOM 697 C CA . ARG A 1 86 ? -16.423 17.234 64.193 1.00 61.62 86 ARG A CA 1
ATOM 698 C C . ARG A 1 86 ? -16.817 16.064 65.099 1.00 61.62 86 ARG A C 1
ATOM 700 O O . ARG A 1 86 ? -15.966 15.268 65.481 1.00 61.62 86 ARG A O 1
ATOM 707 N N . ALA A 1 87 ? -18.100 15.992 65.457 1.00 62.50 87 ALA A N 1
ATOM 708 C CA . ALA A 1 87 ? -18.635 14.905 66.275 1.00 62.50 87 ALA A CA 1
ATOM 709 C C . ALA A 1 87 ? -18.593 13.569 65.519 1.00 62.50 87 ALA A C 1
ATOM 711 O O . ALA A 1 87 ? -18.824 13.545 64.307 1.00 62.50 87 ALA A O 1
ATOM 712 N N . VAL A 1 88 ? -18.315 12.489 66.258 1.00 63.03 88 VAL A N 1
ATOM 713 C CA . VAL A 1 88 ? -18.207 11.115 65.732 1.00 63.03 88 VAL A CA 1
ATOM 714 C C . VAL A 1 88 ? -19.562 10.523 65.364 1.00 63.03 88 VAL A C 1
ATOM 716 O O . VAL A 1 88 ? -19.655 9.711 64.447 1.00 63.03 88 VAL A O 1
ATOM 719 N N . GLU A 1 89 ? -20.631 10.995 66.003 1.00 65.88 89 GLU A N 1
ATOM 720 C CA . GLU A 1 89 ? -21.999 10.628 65.658 1.00 65.88 89 GLU A CA 1
ATOM 721 C C . GLU A 1 89 ? -22.889 11.835 65.415 1.00 65.88 89 GLU A C 1
ATOM 723 O O . GLU A 1 89 ? -22.720 12.907 66.005 1.00 65.88 89 GLU A O 1
ATOM 728 N N . ASN A 1 90 ? -23.880 11.597 64.566 1.00 71.44 90 ASN A N 1
ATOM 729 C CA . ASN A 1 90 ? -25.068 12.412 64.427 1.00 71.44 90 ASN A CA 1
ATOM 730 C C . ASN A 1 90 ? -26.162 11.838 65.335 1.00 71.44 90 ASN A C 1
ATOM 732 O O . ASN A 1 90 ? -26.233 10.624 65.547 1.00 71.44 90 ASN A O 1
ATOM 736 N N . PHE A 1 91 ? -27.036 12.701 65.850 1.00 73.81 91 PHE A N 1
ATOM 737 C CA . PHE A 1 91 ? -28.210 12.265 66.595 1.00 73.81 91 PHE A CA 1
ATOM 738 C C . PHE A 1 91 ? -29.473 12.929 66.060 1.00 73.81 91 PHE A C 1
ATOM 740 O O . PHE A 1 91 ? -29.464 14.099 65.679 1.00 73.81 91 PHE A O 1
ATOM 747 N N . GLU A 1 92 ? -30.568 12.183 66.087 1.00 77.81 92 GLU A N 1
ATOM 748 C CA . GLU A 1 92 ? -31.901 12.662 65.758 1.00 77.81 92 GLU A CA 1
ATOM 749 C C . GLU A 1 92 ? -32.845 12.377 66.925 1.00 77.81 92 GLU A C 1
ATOM 751 O O . GLU A 1 92 ? -32.852 11.285 67.497 1.00 77.81 92 GLU A O 1
ATOM 756 N N . ILE A 1 93 ? -33.634 13.383 67.304 1.00 79.69 93 ILE A N 1
ATOM 757 C CA . ILE A 1 93 ? -34.625 13.258 68.371 1.00 79.69 93 ILE A CA 1
ATOM 758 C C . ILE A 1 93 ? -35.963 12.872 67.744 1.00 79.69 93 ILE A C 1
ATOM 760 O O . ILE A 1 93 ? -36.654 13.705 67.158 1.00 79.69 93 ILE A O 1
ATOM 764 N N . VAL A 1 94 ? -36.358 11.617 67.930 1.00 81.31 94 VAL A N 1
ATOM 765 C CA . VAL A 1 94 ? -37.658 11.099 67.511 1.00 81.31 94 VAL A CA 1
ATOM 766 C C . VAL A 1 94 ? -38.645 11.302 68.659 1.00 81.31 94 VAL A C 1
ATOM 768 O O . VAL A 1 94 ? -38.630 10.602 69.677 1.00 81.31 94 VAL A O 1
ATOM 771 N N . THR A 1 95 ? -39.500 12.315 68.513 1.00 75.31 95 THR A N 1
ATOM 772 C CA . THR A 1 95 ? -40.538 12.622 69.505 1.00 75.31 95 THR A CA 1
ATOM 773 C C . THR A 1 95 ? -41.758 11.745 69.257 1.00 75.31 95 THR A C 1
ATOM 775 O O . THR A 1 95 ? -42.425 11.886 68.234 1.00 75.31 95 THR A O 1
ATOM 778 N N . VAL A 1 96 ? -42.077 10.868 70.210 1.00 74.94 96 VAL A N 1
ATOM 779 C CA . VAL A 1 96 ? -43.260 10.004 70.144 1.00 74.94 96 VAL A CA 1
ATOM 780 C C . VAL A 1 96 ? -44.317 10.551 71.100 1.00 74.94 96 VAL A C 1
ATOM 782 O O . VAL A 1 96 ? -44.121 10.591 72.313 1.00 74.94 96 VAL A O 1
ATOM 785 N N . TYR A 1 97 ? -45.467 10.971 70.568 1.00 70.56 97 TYR A N 1
ATOM 786 C CA . TYR A 1 97 ? -46.606 11.465 71.361 1.00 70.56 97 TYR A CA 1
ATOM 787 C C . TYR A 1 97 ? -47.445 10.313 71.951 1.00 70.56 97 TYR A C 1
ATOM 789 O O . TYR A 1 97 ? -48.672 10.323 71.898 1.00 70.56 97 TYR A O 1
ATOM 797 N N . SER A 1 98 ? -46.776 9.280 72.462 1.00 71.56 98 SER A N 1
ATOM 798 C CA . SER A 1 98 ? -47.366 8.107 73.109 1.00 71.56 98 SER A CA 1
ATOM 799 C C . SER A 1 98 ? -46.311 7.414 73.976 1.00 71.56 98 SER A C 1
ATOM 801 O O . SER A 1 98 ? -45.111 7.627 73.791 1.00 71.56 98 SER A O 1
ATOM 803 N N . THR A 1 99 ? -46.741 6.576 74.917 1.00 73.69 99 THR A N 1
ATOM 804 C CA . THR A 1 99 ? -45.829 5.715 75.679 1.00 73.69 99 THR A CA 1
ATOM 805 C C . THR A 1 99 ? -45.168 4.712 74.732 1.00 73.69 99 THR A C 1
ATOM 807 O O . THR A 1 99 ? -45.857 4.014 73.992 1.00 73.69 99 THR A O 1
ATOM 810 N N . VAL A 1 100 ? -43.837 4.623 74.746 1.00 76.75 100 VAL A N 1
ATOM 811 C CA . VAL A 1 100 ? -43.097 3.637 73.940 1.00 76.75 100 VAL A CA 1
ATOM 812 C C . VAL A 1 100 ? -43.040 2.310 74.701 1.00 76.75 100 VAL A C 1
ATOM 814 O O . VAL A 1 100 ? -42.491 2.257 75.799 1.00 76.75 100 VAL A O 1
ATOM 817 N N . LEU A 1 101 ? -43.614 1.248 74.126 1.00 77.94 101 LEU A N 1
ATOM 818 C CA . LEU A 1 101 ? -43.601 -0.113 74.687 1.00 77.94 101 LEU A CA 1
ATOM 819 C C . LEU A 1 101 ? -42.333 -0.887 74.296 1.00 77.94 101 LEU A C 1
ATOM 821 O O . LEU A 1 101 ? -41.874 -1.740 75.049 1.00 77.94 101 LEU A O 1
ATOM 825 N N . GLY A 1 102 ? -41.769 -0.578 73.128 1.00 78.31 102 GLY A N 1
ATOM 826 C CA . GLY A 1 102 ? -40.553 -1.185 72.591 1.00 78.31 102 GLY A CA 1
ATOM 827 C C . GLY A 1 102 ? -40.148 -0.528 71.273 1.00 78.31 102 GLY A C 1
ATOM 828 O O . GLY A 1 102 ? -40.947 0.193 70.671 1.00 78.31 102 GLY A O 1
ATOM 829 N N . ALA A 1 103 ? -38.916 -0.757 70.825 1.00 82.12 103 ALA A N 1
ATOM 830 C CA . ALA A 1 103 ? -38.449 -0.304 69.520 1.00 82.12 103 ALA A CA 1
ATOM 831 C C . ALA A 1 103 ? -37.406 -1.265 68.937 1.00 82.12 103 ALA A C 1
ATOM 833 O O . ALA A 1 103 ? -36.576 -1.806 69.670 1.00 82.12 103 ALA A O 1
ATOM 834 N N . GLU A 1 104 ? -37.442 -1.436 67.620 1.00 84.12 104 GLU A N 1
ATOM 835 C CA . GLU A 1 104 ? -36.516 -2.266 66.851 1.00 84.12 104 GLU A CA 1
ATOM 836 C C . GLU A 1 104 ? -35.818 -1.416 65.795 1.00 84.12 104 GLU A C 1
ATOM 838 O O . GLU A 1 104 ? -36.454 -0.609 65.112 1.00 84.12 104 GLU A O 1
ATOM 843 N N . LEU A 1 105 ? -34.503 -1.586 65.677 1.00 82.38 105 LEU A N 1
ATOM 844 C CA . LEU A 1 105 ? -33.661 -0.818 64.771 1.00 82.38 105 LEU A CA 1
ATOM 845 C C . LEU A 1 105 ? -32.960 -1.763 63.796 1.00 82.38 105 LEU A C 1
ATOM 847 O O . LEU A 1 105 ? -32.327 -2.730 64.202 1.00 82.38 105 LEU A O 1
ATOM 851 N N . THR A 1 106 ? -33.044 -1.438 62.513 1.00 82.12 106 THR A N 1
ATOM 852 C CA . THR A 1 106 ? -32.260 -2.048 61.434 1.00 82.12 106 THR A CA 1
ATOM 853 C C . THR A 1 106 ? -31.395 -0.977 60.768 1.00 82.12 106 THR A C 1
ATOM 855 O O . THR A 1 106 ? -31.509 0.214 61.077 1.00 82.12 106 THR A O 1
ATOM 858 N N . ASP A 1 107 ? -30.551 -1.370 59.814 1.00 73.44 107 ASP A N 1
ATOM 859 C CA . ASP A 1 107 ? -29.745 -0.405 59.061 1.00 73.44 107 ASP A CA 1
ATOM 860 C C . ASP A 1 107 ? -30.595 0.572 58.237 1.00 73.44 107 ASP A C 1
ATOM 862 O O . ASP A 1 107 ? -30.151 1.690 57.990 1.00 73.44 107 ASP A O 1
ATOM 866 N N . SER A 1 108 ? -31.810 0.214 57.821 1.00 81.19 108 SER A N 1
ATOM 867 C CA . SER A 1 108 ? -32.660 1.070 56.980 1.00 81.19 108 SER A CA 1
ATOM 868 C C . SER A 1 108 ? -33.931 1.563 57.657 1.00 81.19 108 SER A C 1
ATOM 870 O O . SER A 1 108 ? -34.541 2.504 57.159 1.00 81.19 108 SER A O 1
ATOM 872 N N . ASP A 1 109 ? -34.341 0.967 58.773 1.00 86.62 109 ASP A N 1
ATOM 873 C CA . ASP A 1 109 ? -35.672 1.176 59.341 1.00 86.62 109 ASP A CA 1
ATOM 874 C C . ASP A 1 109 ? -35.665 1.156 60.873 1.00 86.62 109 ASP A C 1
ATOM 876 O O . ASP A 1 109 ? -34.947 0.377 61.501 1.00 86.62 109 ASP A O 1
ATOM 880 N N . LEU A 1 110 ? -36.515 1.993 61.466 1.00 88.06 110 LEU A N 1
ATOM 881 C CA . LEU A 1 110 ? -36.824 2.049 62.890 1.00 88.06 110 LEU A CA 1
ATOM 882 C C . LEU A 1 110 ? -38.320 1.775 63.084 1.00 88.06 110 LEU A C 1
ATOM 884 O O . LEU A 1 110 ? -39.172 2.502 62.568 1.00 88.06 110 LEU A O 1
ATOM 888 N N . TYR A 1 111 ? -38.636 0.752 63.868 1.00 87.88 111 TYR A N 1
ATOM 889 C CA . TYR A 1 111 ? -39.998 0.385 64.241 1.00 87.88 111 TYR A CA 1
ATOM 890 C C . TYR A 1 111 ? -40.226 0.717 65.712 1.00 87.88 111 TYR A C 1
ATOM 892 O O . TYR A 1 111 ? -39.451 0.316 66.575 1.00 87.88 111 TYR A O 1
ATOM 900 N N . ILE A 1 112 ? -41.287 1.462 66.014 1.00 87.12 112 ILE A N 1
ATOM 901 C CA . ILE A 1 112 ? -41.635 1.877 67.376 1.00 87.12 112 ILE A CA 1
ATOM 902 C C . ILE A 1 112 ? -42.994 1.291 67.735 1.00 87.12 112 ILE A C 1
ATOM 904 O O . ILE A 1 112 ? -44.002 1.579 67.089 1.00 87.12 112 ILE A O 1
ATOM 908 N N . HIS A 1 113 ? -43.030 0.505 68.805 1.00 85.75 113 HIS A N 1
ATOM 909 C CA . HIS A 1 113 ? -44.242 -0.103 69.334 1.00 85.75 113 HIS A CA 1
ATOM 910 C C . HIS A 1 113 ? -44.901 0.838 70.340 1.00 85.75 113 HIS A C 1
ATOM 912 O O . HIS A 1 113 ? -44.312 1.206 71.360 1.00 85.75 113 HIS A O 1
ATOM 918 N N . THR A 1 114 ? -46.150 1.201 70.069 1.00 84.69 114 THR A N 1
ATOM 919 C CA . THR A 1 114 ? -46.992 2.016 70.951 1.00 84.69 114 THR A CA 1
ATOM 920 C C . THR A 1 114 ? -48.263 1.242 71.319 1.00 84.69 114 THR A C 1
ATOM 922 O O . THR A 1 114 ? -48.618 0.293 70.615 1.00 84.69 114 THR A O 1
ATOM 925 N N . PRO A 1 115 ? -49.006 1.646 72.366 1.00 81.06 115 PRO A N 1
ATOM 926 C CA . PRO A 1 115 ? -50.299 1.044 72.700 1.00 81.06 115 PRO A CA 1
ATOM 927 C C . PRO A 1 115 ? -51.317 1.065 71.550 1.00 81.06 115 PRO A C 1
ATOM 929 O O . PRO A 1 115 ? -52.218 0.234 71.519 1.00 81.06 115 PRO A O 1
ATOM 932 N N . ASN A 1 116 ? -51.166 2.001 70.604 1.00 80.69 116 ASN A N 1
ATOM 933 C CA . ASN A 1 116 ? -52.110 2.230 69.510 1.00 80.69 116 ASN A CA 1
ATOM 934 C C . ASN A 1 116 ? -51.651 1.634 68.165 1.00 80.69 116 ASN A C 1
ATOM 936 O O . ASN A 1 116 ? -52.358 1.787 67.171 1.00 80.69 116 ASN A O 1
ATOM 940 N N . GLY A 1 117 ? -50.483 0.982 68.105 1.00 86.25 117 GLY A N 1
ATOM 941 C CA . GLY A 1 117 ? -49.941 0.386 66.879 1.00 86.25 117 GLY A CA 1
ATOM 942 C C . GLY A 1 117 ? -48.426 0.540 66.723 1.00 86.25 117 GLY A C 1
ATOM 943 O O . GLY A 1 117 ? -47.729 0.993 67.636 1.00 86.25 117 GLY A O 1
ATOM 944 N N . ILE A 1 118 ? -47.924 0.157 65.546 1.00 87.81 118 ILE A N 1
ATOM 945 C CA . ILE A 1 118 ? -46.507 0.250 65.169 1.00 87.81 118 ILE A CA 1
ATOM 946 C C . ILE A 1 118 ? -46.308 1.490 64.299 1.00 87.81 118 ILE A C 1
ATOM 948 O O . ILE A 1 118 ? -47.005 1.667 63.301 1.00 87.81 118 ILE A O 1
ATOM 952 N N . ILE A 1 119 ? -45.349 2.335 64.671 1.00 87.69 119 ILE A N 1
ATOM 953 C CA . ILE A 1 119 ? -44.901 3.467 63.859 1.00 87.69 119 ILE A CA 1
ATOM 954 C C . ILE A 1 119 ? -43.606 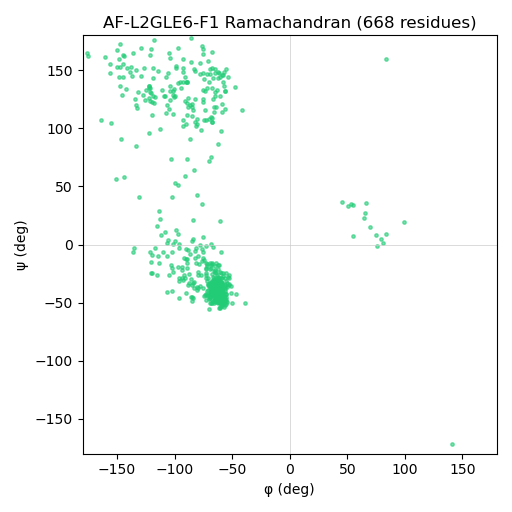3.056 63.160 1.00 87.69 119 ILE A C 1
ATOM 956 O O . ILE A 1 119 ? -42.669 2.606 63.818 1.00 87.69 119 ILE A O 1
ATOM 960 N N . HIS A 1 120 ? -43.556 3.208 61.839 1.00 87.69 120 HIS A N 1
ATOM 961 C CA . HIS A 1 120 ? -42.396 2.871 61.015 1.00 87.69 120 HIS A CA 1
ATOM 962 C C . HIS A 1 120 ? -41.723 4.143 60.496 1.00 87.69 120 HIS A C 1
ATOM 964 O O . HIS A 1 120 ? -42.377 5.011 59.919 1.00 87.69 120 HIS A O 1
ATOM 970 N N . TYR A 1 121 ? -40.415 4.238 60.719 1.00 85.88 121 TYR A N 1
ATOM 971 C CA . TYR A 1 121 ? -39.541 5.289 60.217 1.00 85.88 121 TYR A CA 1
ATOM 972 C C . TYR A 1 121 ? -38.494 4.673 59.293 1.00 85.88 121 TYR A C 1
ATOM 974 O O . TYR A 1 121 ? -37.767 3.771 59.699 1.00 85.88 121 TYR A O 1
ATOM 982 N N . THR A 1 122 ? -38.367 5.196 58.076 1.00 83.19 122 THR A N 1
ATOM 983 C CA . THR A 1 122 ? -37.258 4.843 57.182 1.00 83.19 122 THR A CA 1
ATOM 984 C C . THR A 1 122 ? -36.075 5.764 57.447 1.00 83.19 122 THR A C 1
ATOM 986 O O . THR A 1 122 ? -36.198 6.987 57.376 1.00 83.19 122 THR A O 1
ATOM 989 N N . ILE A 1 123 ? -34.916 5.176 57.716 1.00 82.19 123 ILE A N 1
ATOM 990 C CA . ILE A 1 123 ? -33.653 5.882 57.899 1.00 82.19 123 ILE A CA 1
ATOM 991 C C . ILE A 1 123 ? -32.992 6.009 56.528 1.00 82.19 123 ILE A C 1
ATOM 993 O O . ILE A 1 123 ? -32.572 5.022 55.923 1.00 82.19 123 ILE A O 1
ATOM 997 N N . LEU A 1 124 ? -32.926 7.236 56.016 1.00 79.25 124 LEU A N 1
ATOM 998 C CA . LEU A 1 124 ? -32.340 7.509 54.708 1.00 79.25 124 LEU A CA 1
ATOM 999 C C . LEU A 1 124 ? -30.809 7.431 54.782 1.00 79.25 124 LEU A C 1
ATOM 1001 O O . LEU A 1 124 ? -30.193 8.002 55.680 1.00 79.25 124 LEU A O 1
ATOM 1005 N N . ASP A 1 125 ? -30.201 6.733 53.824 1.00 77.75 125 ASP A N 1
ATOM 1006 C CA . ASP A 1 125 ? -28.756 6.775 53.604 1.00 77.75 125 ASP A CA 1
ATOM 1007 C C . ASP A 1 125 ? -28.356 8.081 52.897 1.00 77.75 125 ASP A C 1
ATOM 1009 O O . ASP A 1 125 ? -29.203 8.843 52.423 1.00 77.75 125 ASP A O 1
ATOM 1013 N N . SER A 1 126 ? -27.056 8.353 52.797 1.00 77.25 126 SER A N 1
ATOM 1014 C CA . SER A 1 126 ? -26.549 9.582 52.178 1.00 77.25 126 SER A CA 1
ATOM 1015 C C . SER A 1 126 ? -27.035 9.794 50.744 1.00 77.25 126 SER A C 1
ATOM 1017 O O . SER A 1 126 ? -27.351 10.919 50.355 1.00 77.25 126 SER A O 1
ATOM 1019 N N . LYS A 1 127 ? -27.200 8.713 49.978 1.00 82.94 127 LYS A N 1
ATOM 1020 C CA . LYS A 1 127 ? -27.753 8.745 48.618 1.00 82.94 127 LYS A CA 1
ATOM 1021 C C . LYS A 1 127 ? -29.217 9.175 48.601 1.00 82.94 127 LYS A C 1
ATOM 1023 O O . LYS A 1 127 ? -29.585 10.095 47.871 1.00 82.94 127 LYS A O 1
ATOM 1028 N N . ARG A 1 128 ? -30.059 8.548 49.424 1.00 83.38 128 ARG A N 1
ATOM 1029 C CA . ARG A 1 128 ? -31.482 8.888 49.530 1.00 83.38 128 ARG A CA 1
ATOM 1030 C C . ARG A 1 128 ? -31.683 10.267 50.144 1.00 83.38 128 ARG A C 1
ATOM 1032 O O . ARG A 1 128 ? -32.615 10.957 49.739 1.00 83.38 128 ARG A O 1
ATOM 1039 N N . LEU A 1 129 ? -30.825 10.701 51.065 1.00 84.25 129 LEU A N 1
ATOM 1040 C CA . LEU A 1 129 ? -30.837 12.067 51.591 1.00 84.25 129 LEU A CA 1
ATOM 1041 C C . LEU A 1 129 ? -30.592 13.085 50.469 1.00 84.25 129 LEU A C 1
ATOM 1043 O O . LEU A 1 129 ? -31.360 14.034 50.340 1.00 84.25 129 LEU A O 1
ATOM 1047 N N . MET A 1 130 ? -29.620 12.849 49.579 1.00 85.69 130 MET A N 1
ATOM 1048 C CA . MET A 1 130 ? -29.378 13.727 48.422 1.00 85.69 130 MET A CA 1
ATOM 1049 C C . MET A 1 130 ? -30.602 13.867 47.497 1.00 85.69 130 MET A C 1
ATOM 1051 O O . MET A 1 130 ? -30.819 14.940 46.937 1.00 85.69 130 MET A O 1
ATOM 1055 N N . LEU A 1 131 ? -31.423 12.821 47.353 1.00 85.94 131 LEU A N 1
ATOM 1056 C CA . LEU A 1 131 ? -32.636 12.854 46.522 1.00 85.94 131 LEU A CA 1
ATOM 1057 C C . LEU A 1 131 ? -33.843 13.517 47.214 1.00 85.94 131 LEU A C 1
ATOM 1059 O O . LEU A 1 131 ? -34.651 14.192 46.561 1.00 85.94 131 LEU A O 1
ATOM 1063 N N . ASN A 1 132 ? -33.981 13.306 48.527 1.00 84.44 132 ASN A N 1
ATOM 1064 C CA . ASN A 1 132 ? -35.201 13.621 49.276 1.00 84.44 132 ASN A CA 1
ATOM 1065 C C . ASN A 1 132 ? -35.125 14.922 50.091 1.00 84.44 132 ASN A C 1
ATOM 1067 O O . ASN A 1 132 ? -36.166 15.520 50.369 1.00 84.44 132 ASN A O 1
ATOM 1071 N N . CYS A 1 133 ? -33.928 15.388 50.456 1.00 84.88 133 CYS A N 1
ATOM 1072 C CA . CYS A 1 133 ? -33.748 16.603 51.248 1.00 84.88 133 CYS A CA 1
ATOM 1073 C C . CYS A 1 133 ? -33.957 17.893 50.440 1.00 84.88 133 CYS A C 1
ATOM 1075 O O . CYS A 1 133 ? -33.940 17.926 49.204 1.00 84.88 133 CYS A O 1
ATOM 1077 N N . ARG A 1 134 ? -34.141 19.007 51.156 1.00 84.06 134 ARG A N 1
ATOM 1078 C CA . ARG A 1 134 ? -34.224 20.342 50.549 1.00 84.06 134 ARG A CA 1
ATOM 1079 C C . ARG A 1 134 ? -32.858 20.745 50.000 1.00 84.06 134 ARG A C 1
ATOM 1081 O O . ARG A 1 134 ? -31.826 20.414 50.572 1.00 84.06 134 ARG A O 1
ATOM 1088 N N . THR A 1 135 ? -32.830 21.577 48.959 1.00 81.88 135 THR A N 1
ATOM 1089 C CA . THR A 1 135 ? -31.579 22.041 48.326 1.00 81.88 135 THR A CA 1
ATOM 1090 C C . THR A 1 135 ? -30.576 22.647 49.318 1.00 81.88 135 THR A C 1
ATOM 1092 O O . THR A 1 135 ? -29.374 22.480 49.149 1.00 81.88 135 THR A O 1
ATOM 1095 N N . GLN A 1 136 ? -31.049 23.321 50.374 1.00 80.88 136 GLN A N 1
ATOM 1096 C CA . GLN A 1 136 ? -30.192 23.886 51.425 1.00 80.88 136 GLN A CA 1
ATOM 1097 C C . GLN A 1 136 ? -29.476 22.809 52.256 1.00 80.88 136 GLN A C 1
ATOM 1099 O O . GLN A 1 136 ? -28.302 22.971 52.574 1.00 80.88 136 GLN A O 1
ATOM 1104 N N . GLU A 1 137 ? -30.162 21.713 52.576 1.00 81.69 137 GLU A N 1
ATOM 1105 C CA . GLU A 1 137 ? -29.618 20.568 53.321 1.00 81.69 137 GLU A CA 1
ATOM 1106 C C . GLU A 1 137 ? -28.641 19.787 52.435 1.00 81.69 137 GLU A C 1
ATOM 1108 O O . GLU A 1 137 ? -27.519 19.501 52.844 1.00 81.69 137 GLU A O 1
ATOM 1113 N N . VAL A 1 138 ? -29.003 19.569 51.166 1.00 84.44 138 VAL A N 1
ATOM 1114 C CA . VAL A 1 138 ? -28.111 18.961 50.165 1.00 84.44 138 VAL A CA 1
ATOM 1115 C C . VAL A 1 138 ? -26.840 19.797 49.972 1.00 84.44 138 VAL A C 1
ATOM 1117 O O . VAL A 1 138 ? -25.752 19.248 49.834 1.00 84.44 138 VAL A O 1
ATOM 1120 N N . TYR A 1 139 ? -26.935 21.130 50.019 1.00 82.19 139 TYR A N 1
ATOM 1121 C CA . TYR A 1 139 ? -25.767 22.010 49.948 1.00 82.19 139 TYR A CA 1
ATOM 1122 C C . TYR A 1 139 ? -24.860 21.907 51.186 1.00 82.19 139 TYR A C 1
ATOM 1124 O O . TYR A 1 139 ? -23.639 22.031 51.073 1.00 82.19 139 TYR A O 1
ATOM 1132 N N . GLN A 1 140 ? -25.426 21.654 52.370 1.00 79.62 140 GLN A N 1
ATOM 1133 C CA . GLN A 1 140 ? -24.631 21.356 53.564 1.00 79.62 140 GLN A CA 1
ATOM 1134 C C . GLN A 1 140 ? -23.912 20.011 53.421 1.00 79.62 140 GLN A C 1
ATOM 1136 O O . GLN A 1 140 ? -22.714 19.949 53.693 1.00 79.62 140 GLN A O 1
ATOM 1141 N N . MET A 1 141 ? -24.595 18.981 52.907 1.00 77.81 141 MET A N 1
ATOM 1142 C CA . MET A 1 141 ? -23.975 17.688 52.590 1.00 77.81 141 MET A CA 1
ATOM 1143 C C . MET A 1 141 ? -22.844 17.842 51.565 1.00 77.81 141 MET A C 1
ATOM 1145 O O . MET A 1 141 ? -21.747 17.343 51.785 1.00 77.81 141 MET A O 1
ATOM 1149 N N . TYR A 1 142 ? -23.062 18.617 50.497 1.00 80.56 142 TYR A N 1
ATOM 1150 C CA . TYR A 1 142 ? -22.041 18.956 49.498 1.00 80.56 142 TYR A CA 1
ATOM 1151 C C . TYR A 1 142 ? -20.788 19.573 50.137 1.00 80.56 142 TYR A C 1
ATOM 1153 O O . TYR A 1 142 ? -19.673 19.112 49.905 1.00 80.56 142 TYR A O 1
ATOM 1161 N N . ARG A 1 143 ? -20.962 20.579 51.007 1.00 78.94 143 ARG A N 1
ATOM 1162 C CA . ARG A 1 143 ? -19.844 21.212 51.729 1.00 78.94 143 ARG A CA 1
ATOM 1163 C C . ARG A 1 143 ? -19.128 20.263 52.689 1.00 78.94 143 ARG A C 1
ATOM 1165 O O . ARG A 1 143 ? -17.956 20.481 52.983 1.00 78.94 143 ARG A O 1
ATOM 1172 N N . ASN A 1 144 ? -19.836 19.272 53.220 1.00 74.12 144 ASN A N 1
ATOM 1173 C CA . ASN A 1 144 ? -19.311 18.356 54.221 1.00 74.12 144 ASN A CA 1
ATOM 1174 C C . ASN A 1 144 ? -18.557 17.170 53.619 1.00 74.12 144 ASN A C 1
ATOM 1176 O O . ASN A 1 144 ? -17.470 16.859 54.103 1.00 74.12 144 ASN A O 1
ATOM 1180 N N . TYR A 1 145 ? -19.107 16.542 52.577 1.00 75.62 145 TYR A N 1
ATOM 1181 C CA . TYR A 1 145 ? -18.445 15.462 51.843 1.00 75.62 145 TYR A CA 1
ATOM 1182 C C . TYR A 1 145 ? -17.279 15.970 51.003 1.00 75.62 145 TYR A C 1
ATOM 1184 O O . TYR A 1 145 ? -16.300 15.253 50.814 1.00 75.62 145 TYR A O 1
ATOM 1192 N N . GLY A 1 146 ? -17.353 17.223 50.556 1.00 78.50 146 GLY A N 1
ATOM 1193 C CA . GLY A 1 146 ? -16.417 17.777 49.595 1.00 78.50 146 GLY A CA 1
ATOM 1194 C C . GLY A 1 146 ? -16.812 17.422 48.164 1.00 78.50 146 GLY A C 1
ATOM 1195 O O . GLY A 1 146 ? -17.570 16.485 47.900 1.00 78.50 146 GLY A O 1
ATOM 1196 N N . ASP A 1 147 ? -16.284 18.208 47.229 1.00 83.19 147 ASP A N 1
ATOM 1197 C CA . ASP A 1 147 ? -16.756 18.226 45.845 1.00 83.19 147 ASP A CA 1
ATOM 1198 C C . ASP A 1 147 ? -16.623 16.860 45.144 1.00 83.19 147 ASP A C 1
ATOM 1200 O O . ASP A 1 147 ? -17.509 16.464 44.390 1.00 83.19 147 ASP A O 1
ATOM 1204 N N . VAL A 1 148 ? -15.533 16.123 45.397 1.00 85.94 148 VAL A N 1
ATOM 1205 C CA . VAL A 1 148 ? -15.259 14.833 44.740 1.00 85.94 148 VAL A CA 1
ATOM 1206 C C . VAL A 1 148 ? -16.227 13.752 45.218 1.00 85.94 148 VAL A C 1
ATOM 1208 O O . VAL A 1 148 ? -16.915 13.160 44.392 1.00 85.94 148 VAL A O 1
ATOM 1211 N N . GLU A 1 149 ? -16.321 13.512 46.529 1.00 84.44 149 GLU A N 1
ATOM 1212 C CA . GLU A 1 149 ? -17.153 12.436 47.092 1.00 84.44 149 GLU A CA 1
ATOM 1213 C C . GLU A 1 149 ? -18.639 12.664 46.794 1.00 84.44 149 GLU A C 1
ATOM 1215 O O . GLU A 1 149 ? -19.351 11.740 46.395 1.00 84.44 149 GLU A O 1
ATOM 1220 N N . PHE A 1 150 ? -19.103 13.915 46.876 1.00 88.31 150 PHE A N 1
ATOM 1221 C CA . PHE A 1 150 ? -20.466 14.256 46.478 1.00 88.31 150 PHE A CA 1
ATOM 1222 C C . PHE A 1 150 ? -20.735 13.910 45.005 1.00 88.31 150 PHE A C 1
ATOM 1224 O O . PHE A 1 150 ? -21.786 13.358 44.672 1.00 88.31 150 PHE A O 1
ATOM 1231 N N . MET A 1 151 ? -19.782 14.192 44.108 1.00 90.38 151 MET A N 1
ATOM 1232 C CA . MET A 1 151 ? -19.909 13.833 42.694 1.00 90.38 151 MET A CA 1
ATOM 1233 C C . MET A 1 151 ? -19.827 12.319 42.451 1.00 90.38 151 MET A C 1
ATOM 1235 O O . MET A 1 151 ? -20.521 11.821 41.565 1.00 90.38 151 MET A O 1
ATOM 1239 N N . VAL A 1 152 ? -19.053 11.564 43.238 1.00 91.38 152 VAL A N 1
ATOM 1240 C CA . VAL A 1 152 ? -19.063 10.090 43.180 1.00 91.38 152 VAL A CA 1
ATOM 1241 C C . VAL A 1 152 ? -20.456 9.555 43.524 1.00 91.38 152 VAL A C 1
ATOM 1243 O O . VAL A 1 152 ? -20.996 8.736 42.778 1.00 91.38 152 VAL A O 1
ATOM 1246 N N . ARG A 1 153 ? -21.090 10.068 44.587 1.00 89.31 153 ARG A N 1
ATOM 1247 C CA . ARG A 1 153 ? -22.473 9.706 44.958 1.00 89.31 153 ARG A CA 1
ATOM 1248 C C . ARG A 1 153 ? -23.487 10.090 43.881 1.00 89.31 153 ARG A C 1
ATOM 1250 O O . ARG A 1 153 ? -24.393 9.312 43.591 1.00 89.31 153 ARG A O 1
ATOM 1257 N N . TYR A 1 154 ? -23.309 11.245 43.240 1.00 91.81 154 TYR A N 1
ATOM 1258 C CA . TYR A 1 154 ? -24.111 11.648 42.082 1.00 91.81 154 TYR A CA 1
ATOM 1259 C C . TYR A 1 154 ? -24.009 10.634 40.928 1.00 91.81 154 TYR A C 1
ATOM 1261 O O . TYR A 1 154 ? -25.034 10.219 40.386 1.00 91.81 154 TYR A O 1
ATOM 1269 N N . PHE A 1 155 ? -22.803 10.174 40.576 1.00 93.12 155 PHE A N 1
ATOM 1270 C CA . PHE A 1 155 ? -22.641 9.146 39.541 1.00 93.12 155 PHE A CA 1
ATOM 1271 C C . PHE A 1 155 ? -23.200 7.787 39.959 1.00 93.12 155 PHE A C 1
ATOM 1273 O O . PHE A 1 155 ? -23.787 7.093 39.129 1.00 93.12 155 PHE A O 1
ATOM 1280 N N . GLN A 1 156 ? -23.085 7.427 41.235 1.00 92.69 156 GLN A N 1
ATOM 1281 C CA . GLN A 1 156 ? -23.707 6.221 41.766 1.00 92.69 156 GLN A CA 1
ATOM 1282 C C . GLN A 1 156 ? -25.232 6.247 41.572 1.00 92.69 156 GLN A C 1
ATOM 1284 O O . GLN A 1 156 ? -25.782 5.317 40.979 1.00 92.69 156 GLN A O 1
ATOM 1289 N N . LEU A 1 157 ? -25.894 7.337 41.969 1.00 92.56 157 LEU A N 1
ATOM 1290 C CA . LEU A 1 157 ? -27.332 7.547 41.759 1.00 92.56 157 LEU A CA 1
ATOM 1291 C C . LEU A 1 157 ? -27.717 7.487 40.271 1.00 92.56 157 LEU A C 1
ATOM 1293 O O . LEU A 1 157 ? -28.696 6.836 39.907 1.00 92.56 157 LEU A O 1
ATOM 1297 N N . LEU A 1 158 ? -26.906 8.089 39.392 1.00 91.88 158 LEU A N 1
ATOM 1298 C CA . LEU A 1 158 ? -27.103 7.992 37.943 1.00 91.88 158 LEU A CA 1
ATOM 1299 C C . LEU A 1 158 ? -27.083 6.541 37.443 1.00 91.88 158 LEU A C 1
ATOM 1301 O O . LEU A 1 158 ? -27.911 6.175 36.609 1.00 91.88 158 LEU A O 1
ATOM 1305 N N . THR A 1 159 ? -26.159 5.709 37.935 1.00 93.50 159 THR A N 1
ATOM 1306 C CA . THR A 1 159 ? -26.091 4.285 37.556 1.00 93.50 159 THR A CA 1
ATOM 1307 C C . THR A 1 159 ? -27.199 3.430 38.160 1.00 93.50 159 THR A C 1
ATOM 1309 O O . THR A 1 159 ? -27.559 2.410 37.578 1.00 93.50 159 THR A O 1
ATOM 1312 N N . GLU A 1 160 ? -27.771 3.868 39.283 1.00 90.69 160 GLU A N 1
ATOM 1313 C CA . GLU A 1 160 ? -28.967 3.287 39.907 1.00 90.69 160 GLU A CA 1
ATOM 1314 C C . GLU A 1 160 ? -30.263 3.728 39.184 1.00 90.69 160 GLU A C 1
ATOM 1316 O O . GLU A 1 160 ? -31.342 3.235 39.496 1.00 90.69 160 GLU A O 1
ATOM 1321 N N . ASN A 1 161 ? -30.143 4.560 38.136 1.00 89.31 161 ASN A N 1
ATOM 1322 C CA . ASN A 1 161 ? -31.232 5.081 37.303 1.00 89.31 161 ASN A CA 1
ATOM 1323 C C . ASN A 1 161 ? -32.205 6.018 38.049 1.00 89.31 161 ASN A C 1
ATOM 1325 O O . ASN A 1 161 ? -33.362 6.156 37.649 1.00 89.31 161 ASN A O 1
ATOM 1329 N N . GLU A 1 162 ? -31.717 6.684 39.095 1.00 91.94 162 GLU A N 1
ATOM 1330 C CA . GLU A 1 162 ? -32.465 7.665 39.886 1.00 91.94 162 GLU A CA 1
ATOM 1331 C C . GLU A 1 162 ? -32.565 9.034 39.179 1.00 91.94 162 GLU A C 1
ATOM 1333 O O . GLU A 1 162 ? -31.730 9.391 38.339 1.00 91.94 162 GLU A O 1
ATOM 1338 N N . ASP A 1 163 ? -33.584 9.832 39.523 1.00 87.06 163 ASP A N 1
ATOM 1339 C CA . ASP A 1 163 ? -33.728 11.213 39.032 1.00 87.06 163 ASP A CA 1
ATOM 1340 C C . ASP A 1 163 ? -32.854 12.181 39.846 1.00 87.06 163 ASP A C 1
ATOM 1342 O O . ASP A 1 163 ? -33.196 12.597 40.953 1.00 87.06 163 ASP A O 1
ATOM 1346 N N . VAL A 1 164 ? -31.718 12.568 39.263 1.00 89.25 164 VAL A N 1
ATOM 1347 C CA . VAL A 1 164 ? -30.734 13.475 39.872 1.00 89.25 164 VAL A CA 1
ATOM 1348 C C . VAL A 1 164 ? -30.855 14.930 39.402 1.00 89.25 164 VAL A C 1
ATOM 1350 O O . VAL A 1 164 ? -29.965 15.732 39.681 1.00 89.25 164 VAL A O 1
ATOM 1353 N N . SER A 1 165 ? -31.943 15.314 38.725 1.00 87.00 165 SER A N 1
ATOM 1354 C CA . SER A 1 165 ? -32.124 16.668 38.161 1.00 87.00 165 SER A CA 1
ATOM 1355 C C . SER A 1 165 ? -31.948 17.799 39.188 1.00 87.00 165 SER A C 1
ATOM 1357 O O . SER A 1 165 ? -31.416 18.868 38.882 1.00 87.00 165 SER A O 1
ATOM 1359 N N . LYS A 1 166 ? -32.324 17.551 40.450 1.00 86.25 166 LYS A N 1
ATOM 1360 C CA . LYS A 1 166 ? -32.130 18.489 41.572 1.00 86.25 166 LYS A CA 1
ATOM 1361 C C . LYS A 1 166 ? -30.655 18.729 41.929 1.00 86.25 166 LYS A C 1
ATOM 1363 O O . LYS A 1 166 ? -30.340 19.753 42.534 1.00 86.25 166 LYS A O 1
ATOM 1368 N N . LEU A 1 167 ? -29.767 17.799 41.581 1.00 88.44 167 LEU A N 1
ATOM 1369 C CA . LEU A 1 167 ? -28.342 17.812 41.920 1.00 88.44 167 LEU A CA 1
ATOM 1370 C C . LEU A 1 167 ? -27.475 18.441 40.822 1.00 88.44 167 LEU A C 1
ATOM 1372 O O . LEU A 1 167 ? -26.391 18.939 41.123 1.00 88.44 167 LEU A O 1
ATOM 1376 N N . ASP A 1 168 ? -27.953 18.498 39.575 1.00 84.50 168 ASP A N 1
ATOM 1377 C CA . ASP A 1 168 ? -27.186 18.991 38.418 1.00 84.50 168 ASP A CA 1
ATOM 1378 C C . ASP A 1 168 ? -26.634 20.415 38.615 1.00 84.50 168 ASP A C 1
ATOM 1380 O O . ASP A 1 168 ? -25.556 20.758 38.127 1.00 84.50 168 ASP A O 1
ATOM 1384 N N . GLY A 1 169 ? -27.349 21.256 39.373 1.00 82.06 169 GLY A N 1
ATOM 1385 C CA . GLY A 1 169 ? -26.903 22.606 39.727 1.00 82.06 169 GLY A CA 1
ATOM 1386 C C . GLY A 1 169 ? -25.630 22.643 40.582 1.00 82.06 169 GLY A C 1
ATOM 1387 O O . GLY A 1 169 ? -24.852 23.588 40.459 1.00 82.06 169 GLY A O 1
ATOM 1388 N N . LEU A 1 170 ? -25.408 21.618 41.410 1.00 83.62 170 LEU A N 1
ATOM 1389 C CA . LEU A 1 170 ? -24.251 21.475 42.299 1.00 83.62 170 LEU A CA 1
ATOM 1390 C C . LEU A 1 170 ? -23.076 20.759 41.611 1.00 83.62 170 LEU A C 1
ATOM 1392 O O . LEU A 1 170 ? -21.928 20.931 42.008 1.00 83.62 170 LEU A O 1
ATOM 1396 N N . CYS A 1 171 ? -23.336 20.010 40.536 1.00 83.88 171 CYS A N 1
ATOM 1397 C CA . CYS A 1 171 ? -22.352 19.173 39.842 1.00 83.88 171 CYS A CA 1
ATOM 1398 C C . CYS A 1 171 ? -21.824 19.794 38.530 1.00 83.88 171 CYS A C 1
ATOM 1400 O O . CYS A 1 171 ? -21.656 19.096 37.531 1.00 83.88 171 CYS A O 1
ATOM 1402 N N . ARG A 1 172 ? -21.565 21.111 38.510 1.00 82.31 172 ARG A N 1
ATOM 1403 C CA . ARG A 1 172 ? -21.181 21.859 37.288 1.00 82.31 172 ARG A CA 1
ATOM 1404 C C . ARG A 1 172 ? -19.679 21.943 36.998 1.00 82.31 172 ARG A C 1
ATOM 1406 O O . ARG A 1 172 ? -19.305 22.393 35.923 1.00 82.31 172 ARG A O 1
ATOM 1413 N N . ASN A 1 173 ? -18.814 21.589 37.947 1.00 84.88 173 ASN A N 1
ATOM 1414 C CA . ASN A 1 173 ? -17.367 21.696 37.748 1.00 84.88 173 ASN A CA 1
ATOM 1415 C C . ASN A 1 173 ? -16.841 20.495 36.948 1.00 84.88 173 ASN A C 1
ATOM 1417 O O . ASN A 1 173 ? -16.671 19.412 37.504 1.00 84.88 173 ASN A O 1
ATOM 1421 N N . ASP A 1 174 ? -16.549 20.700 35.663 1.00 82.38 174 ASP A N 1
ATOM 1422 C CA . ASP A 1 174 ? -16.164 19.629 34.736 1.00 82.38 174 ASP A CA 1
ATOM 1423 C C . ASP A 1 174 ? -14.867 18.896 35.115 1.00 82.38 174 ASP A C 1
ATOM 1425 O O . ASP A 1 174 ? -14.762 17.686 34.898 1.00 82.38 174 ASP A O 1
ATOM 1429 N N . SER A 1 175 ? -13.892 19.588 35.716 1.00 83.31 175 SER A N 1
ATOM 1430 C CA . SER A 1 175 ? -12.619 18.976 36.133 1.00 83.31 175 SER A CA 1
ATOM 1431 C C . SER A 1 175 ? -12.833 17.992 37.285 1.00 83.31 175 SER A C 1
ATOM 1433 O O . SER A 1 175 ? -12.456 16.820 37.200 1.00 83.31 175 SER A O 1
ATOM 1435 N N . ILE A 1 176 ? -13.542 18.436 38.326 1.00 88.25 176 ILE A N 1
ATOM 1436 C CA . ILE A 1 176 ? -13.894 17.590 39.475 1.00 88.25 176 ILE A CA 1
ATOM 1437 C C . ILE A 1 176 ? -14.811 16.454 39.025 1.00 88.25 176 ILE A C 1
ATOM 1439 O O . ILE A 1 176 ? -14.623 15.310 39.429 1.00 88.25 176 ILE A O 1
ATOM 1443 N N . ARG A 1 177 ? -15.752 16.746 38.123 1.00 88.75 177 ARG A N 1
ATOM 1444 C CA . ARG A 1 177 ? -16.684 15.765 37.569 1.00 88.75 177 ARG A CA 1
ATOM 1445 C C . ARG A 1 177 ? -15.967 14.667 36.790 1.00 88.75 177 ARG A C 1
ATOM 1447 O O . ARG A 1 177 ? -16.317 13.503 36.943 1.00 88.75 177 ARG A O 1
ATOM 1454 N N . SER A 1 178 ? -14.941 15.009 36.013 1.00 89.12 178 SER A N 1
ATOM 1455 C CA . SER A 1 178 ? -14.106 14.030 35.302 1.00 89.12 178 SER A CA 1
ATOM 1456 C C . SER A 1 178 ? -13.342 13.129 36.273 1.00 89.12 178 SER A C 1
ATOM 1458 O O . SER A 1 178 ? -13.324 11.910 36.109 1.00 89.12 178 SER A O 1
ATOM 1460 N N . HIS A 1 179 ? -12.749 13.717 37.316 1.00 90.88 179 HIS A N 1
ATOM 1461 C CA . HIS A 1 179 ? -12.029 12.962 38.339 1.00 90.88 179 HIS A CA 1
ATOM 1462 C C . HIS A 1 179 ? -12.962 12.039 39.139 1.00 90.88 179 HIS A C 1
ATOM 1464 O O . HIS A 1 179 ? -12.677 10.854 39.287 1.00 90.88 179 HIS A O 1
ATOM 1470 N N . ALA A 1 180 ? -14.112 12.543 39.591 1.00 92.44 180 ALA A N 1
ATOM 1471 C CA . ALA A 1 180 ? -15.112 11.758 40.309 1.00 92.44 180 ALA A CA 1
ATOM 1472 C C . ALA A 1 180 ? -15.709 10.636 39.443 1.00 92.44 180 ALA A C 1
ATOM 1474 O O . ALA A 1 180 ? -15.941 9.538 39.944 1.00 92.44 180 ALA A O 1
ATOM 1475 N N . LEU A 1 181 ? -15.905 10.874 38.140 1.00 94.25 181 LEU A N 1
ATOM 1476 C CA . LEU A 1 181 ? -16.334 9.842 37.193 1.00 94.25 181 LEU A CA 1
ATOM 1477 C C . LEU A 1 181 ? -15.318 8.699 37.126 1.00 94.25 181 LEU A C 1
ATOM 1479 O O . LEU A 1 181 ? -15.705 7.535 37.200 1.00 94.25 181 LEU A O 1
ATOM 1483 N N . PHE A 1 182 ? -14.027 9.024 37.027 1.00 93.38 182 PHE A N 1
ATOM 1484 C CA . PHE A 1 182 ? -12.960 8.026 37.069 1.00 93.38 182 PHE A CA 1
ATOM 1485 C C . PHE A 1 182 ? -12.974 7.236 38.385 1.00 93.38 182 PHE A C 1
ATOM 1487 O O . PHE A 1 182 ? -12.968 6.007 38.351 1.00 93.38 182 PHE A O 1
ATOM 1494 N N . VAL A 1 183 ? -13.048 7.923 39.532 1.00 93.12 183 VAL A N 1
ATOM 1495 C CA . VAL A 1 183 ? -13.095 7.277 40.856 1.00 93.12 183 VAL A CA 1
ATOM 1496 C C . VAL A 1 183 ? -14.293 6.334 40.960 1.00 93.12 183 VAL A C 1
ATOM 1498 O O . VAL A 1 183 ? -14.141 5.204 41.418 1.00 93.12 183 VAL A O 1
ATOM 1501 N N . TRP A 1 184 ? -15.470 6.756 40.492 1.00 94.75 184 TRP A N 1
ATOM 1502 C CA . TRP A 1 184 ? -16.664 5.915 40.497 1.00 94.75 184 TRP A CA 1
ATOM 1503 C C . TRP A 1 184 ? -16.510 4.677 39.609 1.00 94.75 184 TRP A C 1
ATOM 1505 O O . TRP A 1 184 ? -16.764 3.566 40.070 1.00 94.75 184 TRP A O 1
ATOM 1515 N N . ILE A 1 185 ? -16.056 4.845 38.362 1.00 95.50 185 ILE A N 1
ATOM 1516 C CA . ILE A 1 185 ? -15.828 3.725 37.436 1.00 95.50 185 ILE A CA 1
ATOM 1517 C C . ILE A 1 185 ? -14.816 2.740 38.031 1.00 95.50 185 ILE A C 1
ATOM 1519 O O . ILE A 1 185 ? -15.051 1.533 38.002 1.00 95.50 185 ILE A O 1
ATOM 1523 N N . TYR A 1 186 ? -13.724 3.239 38.614 1.00 94.12 186 TYR A N 1
ATOM 1524 C CA . TYR A 1 186 ? -12.734 2.401 39.283 1.00 94.12 186 TYR A CA 1
ATOM 1525 C C . TYR A 1 186 ? -13.349 1.620 40.447 1.00 94.12 186 TYR A C 1
ATOM 1527 O O . TYR A 1 186 ? -13.199 0.402 40.500 1.00 94.12 186 TYR A O 1
ATOM 1535 N N . THR A 1 187 ? -14.084 2.279 41.348 1.00 91.38 187 THR A N 1
ATOM 1536 C CA . THR A 1 187 ? -14.759 1.607 42.471 1.00 91.38 187 THR A CA 1
ATOM 1537 C C . THR A 1 187 ? -15.744 0.544 41.985 1.00 91.38 187 THR A C 1
ATOM 1539 O O . THR A 1 187 ? -15.822 -0.526 42.584 1.00 91.38 187 THR A O 1
ATOM 1542 N N . LEU A 1 188 ? -16.451 0.811 40.885 1.00 94.25 188 LEU A N 1
ATOM 1543 C CA . LEU A 1 188 ? -17.418 -0.110 40.297 1.00 94.25 188 LEU A CA 1
ATOM 1544 C C . LEU A 1 188 ? -16.750 -1.349 39.679 1.00 94.25 188 LEU A C 1
ATOM 1546 O O . LEU A 1 188 ? -17.240 -2.457 39.855 1.00 94.25 188 LEU A O 1
ATOM 1550 N N . VAL A 1 189 ? -15.632 -1.180 38.969 1.00 94.62 189 VAL A N 1
ATOM 1551 C CA . VAL A 1 189 ? -14.959 -2.268 38.236 1.00 94.62 189 VAL A CA 1
ATOM 1552 C C . VAL A 1 189 ? -13.955 -3.036 39.102 1.00 94.62 189 VAL A C 1
ATOM 1554 O O . VAL A 1 189 ? -13.696 -4.215 38.854 1.00 94.62 189 VAL A O 1
ATOM 1557 N N . ARG A 1 190 ? -13.404 -2.412 40.149 1.00 93.38 190 ARG A N 1
ATOM 1558 C CA . ARG A 1 190 ? -12.383 -2.998 41.034 1.00 93.38 190 ARG A CA 1
ATOM 1559 C C . ARG A 1 190 ? -12.688 -4.432 41.503 1.00 93.38 190 ARG A C 1
ATOM 1561 O O . ARG A 1 190 ? -11.746 -5.224 41.475 1.00 93.38 190 ARG A O 1
ATOM 1568 N N . PRO A 1 191 ? -13.923 -4.802 41.906 1.00 89.94 191 PRO A N 1
ATOM 1569 C CA . PRO A 1 191 ? -14.221 -6.161 42.366 1.00 89.94 191 PRO A CA 1
ATOM 1570 C C . PRO A 1 191 ? -13.984 -7.242 41.303 1.00 89.94 191 PRO A C 1
ATOM 1572 O O . PRO A 1 191 ? -13.621 -8.361 41.646 1.00 89.94 191 PRO A O 1
ATOM 1575 N N . VAL A 1 192 ? -14.149 -6.907 40.020 1.00 91.50 192 VAL A N 1
ATOM 1576 C CA . VAL A 1 192 ? -14.050 -7.856 38.895 1.00 91.50 192 VAL A CA 1
ATOM 1577 C C . VAL A 1 192 ? -12.771 -7.689 38.073 1.00 91.50 192 VAL A C 1
ATOM 1579 O O . VAL A 1 192 ? -12.444 -8.539 37.252 1.00 91.50 192 VAL A O 1
ATOM 1582 N N . TRP A 1 193 ? -12.008 -6.618 38.304 1.00 92.12 193 TRP A N 1
ATOM 1583 C CA . TRP A 1 193 ? -10.850 -6.237 37.488 1.00 92.12 193 TRP A CA 1
ATOM 1584 C C . TRP A 1 193 ? -9.781 -7.334 37.354 1.00 92.12 193 TRP A C 1
ATOM 1586 O O . TRP A 1 193 ? -9.222 -7.543 36.278 1.00 92.12 193 TRP A O 1
ATOM 1596 N N . ARG A 1 194 ? -9.513 -8.054 38.450 1.00 90.44 194 ARG A N 1
ATOM 1597 C CA . ARG A 1 194 ? -8.473 -9.099 38.544 1.00 90.44 194 ARG A CA 1
ATOM 1598 C C . ARG A 1 194 ? -9.023 -10.518 38.625 1.00 90.44 194 ARG A C 1
ATOM 1600 O O . ARG A 1 194 ? -8.287 -11.445 38.946 1.00 90.44 194 ARG A O 1
ATOM 1607 N N . MET A 1 195 ? -10.314 -10.673 38.376 1.00 88.75 195 MET A N 1
ATOM 1608 C CA . MET A 1 195 ? -10.977 -11.965 38.423 1.00 88.75 195 MET A CA 1
ATOM 1609 C C . MET A 1 195 ? -10.525 -12.845 37.253 1.00 88.75 195 MET A C 1
ATOM 1611 O O . MET A 1 195 ? -10.385 -12.344 36.137 1.00 88.75 195 MET A O 1
ATOM 1615 N N . ASP A 1 196 ? -10.313 -14.141 37.502 1.00 88.56 196 ASP A N 1
ATOM 1616 C CA . ASP A 1 196 ? -10.036 -15.115 36.440 1.00 88.56 196 ASP A CA 1
ATOM 1617 C C . ASP A 1 196 ? -11.319 -15.382 35.647 1.00 88.56 196 ASP A C 1
ATOM 1619 O O . ASP A 1 196 ? -12.252 -16.036 36.117 1.00 88.56 196 ASP A O 1
ATOM 1623 N N . LEU A 1 197 ? -11.364 -14.852 34.427 1.00 88.88 197 LEU A N 1
ATOM 1624 C CA . LEU A 1 197 ? -12.550 -14.889 33.580 1.00 88.88 197 LEU A CA 1
ATOM 1625 C C . LEU A 1 197 ? -12.835 -16.288 33.022 1.00 88.88 197 LEU A C 1
ATOM 1627 O O . LEU A 1 197 ? -13.955 -16.556 32.593 1.00 88.88 197 LEU A O 1
ATOM 1631 N N . SER A 1 198 ? -11.855 -17.196 33.050 1.00 83.00 198 SER A N 1
ATOM 1632 C CA . SER A 1 198 ? -12.030 -18.573 32.570 1.00 83.00 198 SER A CA 1
ATOM 1633 C C . SER A 1 198 ? -12.955 -19.405 33.462 1.00 83.00 198 SER A C 1
ATOM 1635 O O . SER A 1 198 ? -13.524 -20.400 33.018 1.00 83.00 198 SER A O 1
ATOM 1637 N N . GLN A 1 199 ? -13.133 -18.985 34.717 1.00 79.62 199 GLN A N 1
ATOM 1638 C CA . GLN A 1 199 ? -13.876 -19.734 35.726 1.00 79.62 199 GLN A CA 1
ATOM 1639 C C . GLN A 1 199 ? -15.304 -19.236 35.936 1.00 79.62 199 GLN A C 1
ATOM 1641 O O . GLN A 1 199 ? -16.000 -19.797 36.776 1.00 79.62 199 GLN A O 1
ATOM 1646 N N . LEU A 1 200 ? -15.767 -18.236 35.179 1.00 78.62 200 LEU A N 1
ATOM 1647 C CA . LEU A 1 200 ? -17.074 -17.587 35.366 1.00 78.62 200 LEU A CA 1
ATOM 1648 C C . LEU A 1 200 ? -18.271 -18.557 35.403 1.00 78.62 200 LEU A C 1
ATOM 1650 O O . LEU A 1 200 ? -19.238 -18.277 36.096 1.00 78.62 200 LEU A O 1
ATOM 1654 N N . LYS A 1 201 ? -18.193 -19.717 34.734 1.00 72.75 201 LYS A N 1
ATOM 1655 C CA . LYS A 1 201 ? -19.270 -20.731 34.693 1.00 72.75 201 LYS A CA 1
ATOM 1656 C C . LYS A 1 201 ? -18.907 -22.076 35.348 1.00 72.75 201 LYS A C 1
ATOM 1658 O O . LYS A 1 201 ? -19.559 -23.081 35.083 1.00 72.75 201 LYS A O 1
ATOM 1663 N N . ALA A 1 202 ? -17.842 -22.130 36.153 1.00 68.25 202 ALA A N 1
ATOM 1664 C CA . ALA A 1 202 ? -17.253 -23.397 36.603 1.00 68.25 202 ALA A CA 1
ATOM 1665 C C . ALA A 1 202 ? -17.811 -23.958 37.933 1.00 68.25 202 ALA A C 1
ATOM 1667 O O . ALA A 1 202 ? -17.792 -25.175 38.116 1.00 68.25 202 ALA A O 1
ATOM 1668 N N . SER A 1 203 ? -18.284 -23.119 38.865 1.00 67.31 203 SER A N 1
ATOM 1669 C CA . SER A 1 203 ? -18.759 -23.541 40.199 1.00 67.31 203 SER A CA 1
ATOM 1670 C C . SER A 1 203 ? -19.904 -22.665 40.743 1.00 67.31 203 SER A C 1
ATOM 1672 O O . SER A 1 203 ? -20.238 -21.635 40.163 1.00 67.31 203 SER A O 1
ATOM 1674 N N . GLU A 1 204 ? -20.508 -23.046 41.878 1.00 64.81 204 GLU A N 1
ATOM 1675 C CA . GLU A 1 204 ? -21.512 -22.211 42.569 1.00 64.81 204 GLU A CA 1
ATOM 1676 C C . GLU A 1 204 ? -20.937 -20.863 43.041 1.00 64.81 204 GLU A C 1
ATOM 1678 O O . GLU A 1 204 ? -21.608 -19.837 42.938 1.00 64.81 204 GLU A O 1
ATOM 1683 N N . GLU A 1 205 ? -19.676 -20.829 43.484 1.00 63.88 205 GLU A N 1
ATOM 1684 C CA . GLU A 1 205 ? -18.976 -19.572 43.782 1.00 63.88 205 GLU A CA 1
ATOM 1685 C C . GLU A 1 205 ? -18.771 -18.732 42.512 1.00 63.88 205 GLU A C 1
ATOM 1687 O O . GLU A 1 205 ? -18.821 -17.503 42.566 1.00 63.88 205 GLU A O 1
ATOM 1692 N N . SER A 1 206 ? -18.602 -19.361 41.345 1.00 70.50 206 SER A N 1
ATOM 1693 C CA . SER A 1 206 ? -18.512 -18.656 40.061 1.00 70.50 206 SER A CA 1
ATOM 1694 C C . SER A 1 206 ? -19.817 -17.968 39.653 1.00 70.50 206 SER A C 1
ATOM 1696 O O . SER A 1 206 ? -19.766 -16.881 39.084 1.00 70.50 206 SER A O 1
ATOM 1698 N N . LEU A 1 207 ? -20.980 -18.531 40.001 1.00 72.62 207 LEU A N 1
ATOM 1699 C CA . LEU A 1 207 ? -22.282 -17.904 39.725 1.00 72.62 207 LEU A CA 1
ATOM 1700 C C . LEU A 1 207 ? -22.463 -16.588 40.496 1.00 72.62 207 LEU A C 1
ATOM 1702 O O . LEU A 1 207 ? -23.044 -15.634 39.979 1.00 72.62 207 LEU A O 1
ATOM 1706 N N . ALA A 1 208 ? -21.934 -16.504 41.722 1.00 75.75 208 ALA A N 1
ATOM 1707 C CA . ALA A 1 208 ? -21.932 -15.256 42.485 1.00 75.75 208 ALA A CA 1
ATOM 1708 C C . ALA A 1 208 ? -21.045 -14.190 41.816 1.00 75.75 208 ALA A C 1
ATOM 1710 O O . ALA A 1 208 ? -21.425 -13.022 41.737 1.00 75.75 208 ALA A O 1
ATOM 1711 N N . HIS A 1 209 ? -19.891 -14.596 41.283 1.00 79.38 209 HIS A N 1
ATOM 1712 C CA . HIS A 1 209 ? -18.997 -13.718 40.530 1.00 79.38 209 HIS A CA 1
ATOM 1713 C C . HIS A 1 209 ? -19.611 -13.236 39.203 1.00 79.38 209 HIS A C 1
ATOM 1715 O O . HIS A 1 209 ? -19.474 -12.060 38.861 1.00 79.38 209 HIS A O 1
ATOM 1721 N N . GLU A 1 210 ? -20.325 -14.108 38.484 1.00 82.75 210 GLU A N 1
ATOM 1722 C CA . GLU A 1 210 ? -21.078 -13.757 37.272 1.00 82.75 210 GLU A CA 1
ATOM 1723 C C . GLU A 1 210 ? -22.170 -12.723 37.584 1.00 82.75 210 GLU A C 1
ATOM 1725 O O . GLU A 1 210 ? -22.239 -11.687 36.927 1.00 82.75 210 GLU A O 1
ATOM 1730 N N . ALA A 1 211 ? -22.940 -12.919 38.660 1.00 85.31 211 ALA A N 1
ATOM 1731 C CA . ALA A 1 211 ? -23.965 -11.963 39.083 1.00 85.31 211 ALA A CA 1
ATOM 1732 C C . ALA A 1 211 ? -23.391 -10.573 39.424 1.00 85.31 211 ALA A C 1
ATOM 1734 O O . ALA A 1 211 ? -23.987 -9.548 39.081 1.00 85.31 211 ALA A O 1
ATOM 1735 N N . VAL A 1 212 ? -22.220 -10.519 40.073 1.00 87.88 212 VAL A N 1
ATOM 1736 C CA . VAL A 1 212 ? -21.517 -9.253 40.346 1.00 87.88 212 VAL A CA 1
ATOM 1737 C C . VAL A 1 212 ? -21.076 -8.587 39.041 1.00 87.88 212 VAL A C 1
ATOM 1739 O O . VAL A 1 212 ? -21.256 -7.379 38.875 1.00 87.88 212 VAL A O 1
ATOM 1742 N N . LEU A 1 213 ? -20.522 -9.353 38.100 1.00 90.25 213 LEU A N 1
ATOM 1743 C CA . LEU A 1 213 ? -20.080 -8.831 36.809 1.00 90.25 213 LEU A CA 1
ATOM 1744 C C . LEU A 1 213 ? -21.249 -8.299 35.967 1.00 90.25 213 LEU A C 1
ATOM 1746 O O . LEU A 1 213 ? -21.138 -7.221 35.379 1.00 90.25 213 LEU A O 1
ATOM 1750 N N . ASP A 1 214 ? -22.381 -8.997 35.966 1.00 91.00 214 ASP A N 1
ATOM 1751 C CA . ASP A 1 214 ? -23.608 -8.574 35.291 1.00 91.00 214 ASP A CA 1
ATOM 1752 C C . ASP A 1 214 ? -24.140 -7.248 35.849 1.00 91.00 214 ASP A C 1
ATOM 1754 O O . ASP A 1 214 ? -24.512 -6.351 35.081 1.00 91.00 214 ASP A O 1
ATOM 1758 N N . ASP A 1 215 ? -24.135 -7.084 37.176 1.00 92.38 215 ASP A N 1
ATOM 1759 C CA . ASP A 1 215 ? -24.521 -5.828 37.828 1.00 92.38 215 ASP A CA 1
ATOM 1760 C C . ASP A 1 215 ? -23.571 -4.679 37.454 1.00 92.38 215 ASP A C 1
ATOM 1762 O O . ASP A 1 215 ? -24.023 -3.587 37.092 1.00 92.38 215 ASP A O 1
ATOM 1766 N N . VAL A 1 216 ? -22.257 -4.932 37.441 1.00 94.38 216 VAL A N 1
ATOM 1767 C CA . VAL A 1 216 ? -21.245 -3.963 36.988 1.00 94.38 216 VAL A CA 1
ATOM 1768 C C . VAL A 1 216 ? -21.505 -3.543 35.539 1.00 94.38 216 VAL A C 1
ATOM 1770 O O . VAL A 1 216 ? -21.610 -2.348 35.250 1.00 94.38 216 VAL A O 1
ATOM 1773 N N . VAL A 1 217 ? -21.682 -4.497 34.622 1.00 94.38 217 VAL A N 1
ATOM 1774 C CA . VAL A 1 217 ? -21.948 -4.235 33.197 1.00 94.38 217 VAL A CA 1
ATOM 1775 C C . VAL A 1 217 ? -23.250 -3.458 33.008 1.00 94.38 217 VAL A C 1
ATOM 1777 O O . VAL A 1 217 ? -23.302 -2.518 32.207 1.00 94.38 217 VAL A O 1
ATOM 1780 N N . LYS A 1 218 ? -24.306 -3.805 33.750 1.00 95.44 218 LYS A N 1
ATOM 1781 C CA . LYS A 1 218 ? -25.584 -3.085 33.733 1.00 95.44 218 LYS A CA 1
ATOM 1782 C C . LYS A 1 218 ? -25.401 -1.629 34.163 1.00 95.44 218 LYS A C 1
ATOM 1784 O O . LYS A 1 218 ? -25.844 -0.727 33.447 1.00 95.44 218 LYS A O 1
ATOM 1789 N N . LYS A 1 219 ? -24.708 -1.387 35.279 1.00 95.81 219 LYS A N 1
ATOM 1790 C CA . LYS A 1 219 ? -24.427 -0.038 35.794 1.00 95.81 219 LYS A CA 1
ATOM 1791 C C . LYS A 1 219 ? -23.578 0.785 34.827 1.00 95.81 219 LYS A C 1
ATOM 1793 O O . LYS A 1 219 ? -23.902 1.946 34.586 1.00 95.81 219 LYS A O 1
ATOM 1798 N N . LEU A 1 220 ? -22.555 0.193 34.206 1.00 95.69 220 LEU A N 1
ATOM 1799 C CA . LEU A 1 220 ? -21.733 0.864 33.191 1.00 95.69 220 LEU A CA 1
ATOM 1800 C C . LEU A 1 220 ? -22.546 1.234 31.937 1.00 95.69 220 LEU A C 1
ATOM 1802 O O . LEU A 1 220 ? -22.412 2.347 31.427 1.00 95.69 220 LEU A O 1
ATOM 1806 N N . LYS A 1 221 ? -23.440 0.354 31.460 1.00 94.38 221 LYS A N 1
ATOM 1807 C CA . LYS A 1 221 ? -24.340 0.655 30.327 1.00 94.38 221 LYS A CA 1
ATOM 1808 C C . LYS A 1 221 ? -25.267 1.833 30.632 1.00 94.38 221 LYS A C 1
ATOM 1810 O O . LYS A 1 221 ? -25.406 2.722 29.791 1.00 94.38 221 LYS A O 1
ATOM 1815 N N . ILE A 1 222 ? -25.862 1.863 31.828 1.00 94.94 222 ILE A N 1
ATOM 1816 C CA . ILE A 1 222 ? -26.696 2.986 32.285 1.00 94.94 222 ILE A CA 1
ATOM 1817 C C . ILE A 1 222 ? -25.850 4.262 32.362 1.00 94.94 222 ILE A C 1
ATOM 1819 O O . ILE A 1 222 ? -26.248 5.294 31.819 1.00 94.94 222 ILE A O 1
ATOM 1823 N N . LEU A 1 223 ? -24.648 4.185 32.948 1.00 94.38 223 LEU A N 1
ATOM 1824 C CA . LEU A 1 223 ? -23.724 5.317 33.042 1.00 94.38 223 LEU A CA 1
ATOM 1825 C C . LEU A 1 223 ? -23.435 5.913 31.663 1.00 94.38 223 LEU A C 1
ATOM 1827 O O . LEU A 1 223 ? -23.619 7.111 31.467 1.00 94.38 223 LEU A O 1
ATOM 1831 N N . LYS A 1 224 ? -23.057 5.080 30.684 1.00 93.25 224 LYS A N 1
ATOM 1832 C CA . LYS A 1 224 ? -22.760 5.510 29.310 1.00 93.25 224 LYS A CA 1
ATOM 1833 C C . LYS A 1 224 ? -23.930 6.260 28.667 1.00 93.25 224 LYS A C 1
ATOM 1835 O O . LYS A 1 224 ? -23.710 7.211 27.919 1.00 93.25 224 LYS A O 1
ATOM 1840 N N . GLN A 1 225 ? -25.167 5.842 28.921 1.00 91.12 225 GLN A N 1
ATOM 1841 C CA . GLN A 1 225 ? -26.354 6.514 28.380 1.00 91.12 225 GLN A CA 1
ATOM 1842 C C . GLN A 1 225 ? -26.621 7.866 29.052 1.00 91.12 225 GLN A C 1
ATOM 1844 O O . GLN A 1 225 ? -27.147 8.771 28.408 1.00 91.12 225 GLN A O 1
ATOM 1849 N N . ARG A 1 226 ? -26.263 8.003 30.332 1.00 89.56 226 ARG A N 1
ATOM 1850 C CA . ARG A 1 226 ? -26.563 9.180 31.157 1.00 89.56 226 ARG A CA 1
ATOM 1851 C C . ARG A 1 226 ? -25.469 10.253 31.137 1.00 89.56 226 ARG A C 1
ATOM 1853 O O . ARG A 1 226 ? -25.775 11.421 31.360 1.00 89.56 226 ARG A O 1
ATOM 1860 N N . ILE A 1 227 ? -24.210 9.894 30.882 1.00 89.69 227 ILE A N 1
ATOM 1861 C CA . ILE A 1 227 ? -23.108 10.866 30.798 1.00 89.69 227 ILE A CA 1
ATOM 1862 C C . ILE A 1 227 ? -23.093 11.609 29.457 1.00 89.69 227 ILE A C 1
ATOM 1864 O O . ILE A 1 227 ? -23.405 11.045 28.407 1.00 89.69 227 ILE A O 1
ATOM 1868 N N . SER A 1 228 ? -22.673 12.878 29.497 1.00 83.00 228 SER A N 1
ATOM 1869 C CA . SER A 1 228 ? -22.541 13.740 28.314 1.00 83.00 228 SER A CA 1
ATOM 1870 C C . SER A 1 228 ? -21.606 13.129 27.253 1.00 83.00 228 SER A C 1
ATOM 1872 O O . SER A 1 228 ? -20.631 12.463 27.620 1.00 83.00 228 SER A O 1
ATOM 1874 N N . PRO A 1 229 ? -21.838 13.381 25.948 1.00 80.81 229 PRO A N 1
ATOM 1875 C CA . PRO A 1 229 ? -20.928 12.971 24.881 1.00 80.81 229 PRO A CA 1
ATOM 1876 C C . PRO A 1 229 ? -19.480 13.439 25.069 1.00 80.81 229 PRO A C 1
ATOM 1878 O O . PRO A 1 229 ? -18.585 12.726 24.658 1.00 80.81 229 PRO A O 1
ATOM 1881 N N . GLY A 1 230 ? -19.231 14.564 25.753 1.00 81.00 230 GLY A N 1
ATOM 1882 C CA . GLY A 1 230 ? -17.874 15.099 25.965 1.00 81.00 230 GLY A CA 1
ATOM 1883 C C . GLY A 1 230 ? -16.937 14.255 26.849 1.00 81.00 230 GLY A C 1
ATOM 1884 O O . GLY A 1 230 ? -15.787 14.635 27.039 1.00 81.00 230 GLY A O 1
ATOM 1885 N N . TYR A 1 231 ? -17.398 13.125 27.398 1.00 86.62 231 TYR A N 1
ATOM 1886 C CA . TYR A 1 231 ? -16.592 12.192 28.199 1.00 86.62 231 TYR A CA 1
ATOM 1887 C C . TYR A 1 231 ? -16.076 11.005 27.369 1.00 86.62 231 TYR A C 1
ATOM 1889 O O . TYR A 1 231 ? -16.246 9.848 27.761 1.00 86.62 231 TYR A O 1
ATOM 1897 N N . ASP A 1 232 ? -15.452 11.276 26.221 1.00 88.56 232 ASP A N 1
ATOM 1898 C CA . ASP A 1 232 ? -15.067 10.252 25.237 1.00 88.56 232 ASP A CA 1
ATOM 1899 C C . ASP A 1 232 ? -14.196 9.134 25.824 1.00 88.56 232 ASP A C 1
ATOM 1901 O O . ASP A 1 232 ? -14.466 7.962 25.578 1.00 88.56 232 ASP A O 1
ATOM 1905 N N . ALA A 1 233 ? -13.212 9.461 26.669 1.00 88.56 233 ALA A N 1
ATOM 1906 C CA . ALA A 1 233 ? -12.333 8.462 27.283 1.00 88.56 233 ALA A CA 1
ATOM 1907 C C . ALA A 1 233 ? -13.094 7.482 28.196 1.00 88.56 233 ALA A C 1
ATOM 1909 O O . ALA A 1 233 ? -12.900 6.271 28.115 1.00 88.56 233 ALA A O 1
ATOM 1910 N N . ALA A 1 234 ? -14.003 7.991 29.035 1.00 90.88 234 ALA A N 1
ATOM 1911 C CA . ALA A 1 234 ? -14.816 7.150 29.911 1.00 90.88 234 ALA A CA 1
ATOM 1912 C C . ALA A 1 234 ? -15.816 6.309 29.105 1.00 90.88 234 ALA A C 1
ATOM 1914 O O . ALA A 1 234 ? -16.000 5.128 29.389 1.00 90.88 234 ALA A O 1
ATOM 1915 N N . ARG A 1 235 ? -16.439 6.896 28.073 1.00 92.50 235 ARG A N 1
ATOM 1916 C CA . ARG A 1 235 ? -17.346 6.178 27.163 1.00 92.50 235 ARG A CA 1
ATOM 1917 C C . ARG A 1 235 ? -16.613 5.072 26.402 1.00 92.50 235 ARG A C 1
ATOM 1919 O O . ARG A 1 235 ? -17.151 3.974 26.309 1.00 92.50 235 ARG A O 1
ATOM 1926 N N . GLY A 1 236 ? -15.404 5.355 25.918 1.00 91.94 236 GLY A N 1
ATOM 1927 C CA . GLY A 1 236 ? -14.527 4.399 25.244 1.00 91.94 236 GLY A CA 1
ATOM 1928 C C . GLY A 1 236 ? -14.150 3.235 26.154 1.00 91.94 236 GLY A C 1
ATOM 1929 O O . GLY A 1 236 ? -14.386 2.091 25.786 1.00 91.94 236 GLY A O 1
ATOM 1930 N N . PHE A 1 237 ? -13.692 3.518 27.378 1.00 93.56 237 PHE A N 1
ATOM 1931 C CA . PHE A 1 237 ? -13.402 2.476 28.369 1.00 93.56 237 PHE A CA 1
ATOM 1932 C C . PHE A 1 237 ? -14.632 1.616 28.691 1.00 93.56 237 PHE A C 1
ATOM 1934 O O . PHE A 1 237 ? -14.539 0.391 28.724 1.00 93.56 237 PHE A O 1
ATOM 1941 N N . ILE A 1 238 ? -15.802 2.235 28.903 1.00 94.62 238 ILE A N 1
ATOM 1942 C CA . ILE A 1 238 ? -17.049 1.499 29.155 1.00 94.62 238 ILE A CA 1
ATOM 1943 C C . ILE A 1 238 ? -17.381 0.580 27.975 1.00 94.62 238 ILE A C 1
ATOM 1945 O O . ILE A 1 238 ? -17.742 -0.577 28.185 1.00 94.62 238 ILE A O 1
ATOM 1949 N N . ASP A 1 239 ? -17.258 1.075 26.744 1.00 93.12 239 ASP A N 1
ATOM 1950 C CA . ASP A 1 239 ? -17.494 0.269 25.548 1.00 93.12 239 ASP A CA 1
ATOM 1951 C C . ASP A 1 239 ? -16.521 -0.893 25.430 1.00 93.12 239 ASP A C 1
ATOM 1953 O O . ASP A 1 239 ? -16.938 -2.001 25.088 1.00 93.12 239 ASP A O 1
ATOM 1957 N N . GLU A 1 240 ? -15.255 -0.663 25.758 1.00 92.56 240 GLU A N 1
ATOM 1958 C CA . GLU A 1 240 ? -14.231 -1.696 25.760 1.00 92.56 240 GLU A CA 1
ATOM 1959 C C . GLU A 1 240 ? -14.496 -2.789 26.782 1.00 92.56 240 GLU A C 1
ATOM 1961 O O . GLU A 1 240 ? -14.507 -3.979 26.449 1.00 92.56 240 GLU A O 1
ATOM 1966 N N . PHE A 1 241 ? -14.830 -2.383 28.002 1.00 94.69 241 PHE A N 1
ATOM 1967 C CA . PHE A 1 241 ? -15.172 -3.286 29.085 1.00 94.69 241 PHE A CA 1
ATOM 1968 C C . PHE A 1 241 ? -16.407 -4.136 28.750 1.00 94.69 241 PHE A C 1
ATOM 1970 O O . PHE A 1 241 ? -16.377 -5.364 28.850 1.00 94.69 241 PHE A O 1
ATOM 1977 N N . VAL A 1 242 ? -17.490 -3.498 28.294 1.00 94.12 242 VAL A N 1
ATOM 1978 C CA . VAL A 1 242 ? -18.760 -4.171 27.977 1.00 94.12 242 VAL A CA 1
ATOM 1979 C C . VAL A 1 242 ? -18.606 -5.141 26.804 1.00 94.12 242 VAL A C 1
ATOM 1981 O O . VAL A 1 242 ? -19.117 -6.259 26.864 1.00 94.12 242 VAL A O 1
ATOM 1984 N N . GLN A 1 243 ? -17.899 -4.748 25.743 1.00 93.44 243 GLN A N 1
ATOM 1985 C CA . GLN A 1 243 ? -17.658 -5.635 24.601 1.00 93.44 243 GLN A CA 1
ATOM 1986 C C . GLN A 1 243 ? -16.742 -6.806 24.965 1.00 93.44 243 GLN A C 1
ATOM 1988 O O . GLN A 1 243 ? -16.948 -7.910 24.466 1.00 93.44 243 GLN A O 1
ATOM 1993 N N . THR A 1 244 ? -15.769 -6.592 25.855 1.00 92.69 244 THR A N 1
ATOM 1994 C CA . THR A 1 244 ? -14.907 -7.662 26.376 1.00 92.69 244 THR A CA 1
ATOM 1995 C C . THR A 1 244 ? -15.715 -8.673 27.180 1.00 92.69 244 THR A C 1
ATOM 1997 O O . THR A 1 244 ? -15.591 -9.868 26.939 1.00 92.69 244 THR A O 1
ATOM 2000 N N . TYR A 1 245 ? -16.619 -8.218 28.050 1.00 92.31 245 TYR A N 1
ATOM 2001 C CA . TYR A 1 245 ? -17.554 -9.100 28.756 1.00 92.31 245 TYR A CA 1
ATOM 2002 C C . TYR A 1 245 ? -18.386 -9.964 27.789 1.00 92.31 245 TYR A C 1
ATOM 2004 O O . TYR A 1 245 ? -18.479 -11.182 27.961 1.00 92.31 245 TYR A O 1
ATOM 2012 N N . PHE A 1 246 ? -18.946 -9.359 26.735 1.00 91.62 246 PHE A N 1
ATOM 2013 C CA . PHE A 1 246 ? -19.709 -10.104 25.730 1.00 91.62 246 PHE A CA 1
ATOM 2014 C C . PHE A 1 246 ? -18.845 -11.111 24.966 1.00 91.62 246 PHE A C 1
ATOM 2016 O O . PHE A 1 246 ? -19.291 -12.226 24.704 1.00 91.62 246 PHE A O 1
ATOM 2023 N N . TYR A 1 247 ? -17.611 -10.740 24.622 1.00 91.44 247 TYR A N 1
ATOM 2024 C CA . TYR A 1 247 ? -16.680 -11.636 23.946 1.00 91.44 247 TYR A CA 1
ATOM 2025 C C . TYR A 1 247 ? -16.277 -12.823 24.830 1.00 91.44 247 TYR A C 1
ATOM 2027 O O . TYR A 1 247 ? -16.291 -13.958 24.372 1.00 91.44 247 TYR A O 1
ATOM 2035 N N . ILE A 1 248 ? -16.002 -12.590 26.112 1.00 91.12 248 ILE A N 1
ATOM 2036 C CA . ILE A 1 248 ? -15.694 -13.642 27.088 1.00 91.12 248 ILE A CA 1
ATOM 2037 C C . ILE A 1 248 ? -16.879 -14.592 27.266 1.00 91.12 248 ILE A C 1
ATOM 2039 O O . ILE A 1 248 ? -16.696 -15.806 27.234 1.00 91.12 248 ILE A O 1
ATOM 2043 N N . SER A 1 249 ? -18.095 -14.053 27.373 1.00 89.06 249 SER A N 1
ATOM 2044 C CA . SER A 1 249 ? -19.319 -14.861 27.442 1.00 89.06 249 SER A CA 1
ATOM 2045 C C . SER A 1 249 ? -19.451 -15.772 26.219 1.00 89.06 249 SER A C 1
ATOM 2047 O O . SER A 1 249 ? -19.713 -16.962 26.362 1.00 89.06 249 SER A O 1
ATOM 2049 N N . LEU A 1 250 ? -19.167 -15.237 25.026 1.00 88.88 250 LEU A N 1
ATOM 2050 C CA . LEU A 1 250 ? -19.150 -16.001 23.782 1.00 88.88 250 LEU A CA 1
ATOM 2051 C C . LEU A 1 250 ? -18.098 -17.121 23.818 1.00 88.88 250 LEU A C 1
ATOM 2053 O O . LEU A 1 250 ? -18.407 -18.256 23.475 1.00 88.88 250 LEU A O 1
ATOM 2057 N N . LEU A 1 251 ? -16.866 -16.835 24.250 1.00 89.62 251 LEU A N 1
ATOM 2058 C CA . LEU A 1 251 ? -15.816 -17.855 24.362 1.00 89.62 251 LEU A CA 1
ATOM 2059 C C . LEU A 1 251 ? -16.214 -18.988 25.317 1.00 89.62 251 LEU A C 1
ATOM 2061 O O . LEU A 1 251 ? -15.988 -20.155 24.995 1.00 89.62 251 LEU A O 1
ATOM 2065 N N . LEU A 1 252 ? -16.834 -18.652 26.451 1.00 87.94 252 LEU A N 1
ATOM 2066 C CA . LEU A 1 252 ? -17.336 -19.627 27.420 1.00 87.94 252 LEU A CA 1
ATOM 2067 C C . LEU A 1 252 ? -18.472 -20.477 26.834 1.00 87.94 252 LEU A C 1
ATOM 2069 O O . LEU A 1 252 ? -18.453 -21.693 26.993 1.00 87.94 252 LEU A O 1
ATOM 2073 N N . ASP A 1 253 ? -19.414 -19.871 26.104 1.00 85.69 253 ASP A N 1
ATOM 2074 C CA . ASP A 1 253 ? -20.528 -20.589 25.465 1.00 85.69 253 ASP A CA 1
ATOM 2075 C C . ASP A 1 253 ? -20.050 -21.625 24.431 1.00 85.69 253 ASP A C 1
ATOM 2077 O O . ASP A 1 253 ? -20.678 -22.672 24.261 1.00 85.69 253 ASP A O 1
ATOM 2081 N N . TYR A 1 254 ? -18.915 -21.365 23.771 1.00 84.50 254 TYR A N 1
ATOM 2082 C CA . TYR A 1 254 ? -18.284 -22.281 22.811 1.00 84.50 254 TYR A CA 1
ATOM 2083 C C . TYR A 1 254 ? -17.150 -23.133 23.407 1.00 84.50 254 TYR A C 1
ATOM 2085 O O . TYR A 1 254 ? -16.462 -23.826 22.659 1.00 84.50 254 TYR A O 1
ATOM 2093 N N . ASN A 1 255 ? -16.961 -23.126 24.731 1.00 85.31 255 ASN A N 1
ATOM 2094 C CA . ASN A 1 255 ? -15.905 -23.867 25.436 1.00 85.31 255 ASN A CA 1
ATOM 2095 C C . ASN A 1 255 ? -14.483 -23.599 24.898 1.00 85.31 255 ASN A C 1
ATOM 2097 O O . ASN A 1 255 ? -13.637 -24.497 24.876 1.00 85.31 255 ASN A O 1
ATOM 2101 N N . ILE A 1 256 ? -14.204 -22.372 24.450 1.00 87.50 256 ILE A N 1
ATOM 2102 C CA . ILE A 1 256 ? -12.862 -21.982 24.014 1.00 87.50 256 ILE A CA 1
ATOM 2103 C C . ILE A 1 256 ? -11.989 -21.782 25.260 1.00 87.50 256 ILE A C 1
ATOM 2105 O O . ILE A 1 256 ? -12.340 -20.966 26.112 1.00 87.50 256 ILE A O 1
ATOM 2109 N N . PRO A 1 257 ? -10.855 -22.489 25.400 1.00 83.69 257 PRO A N 1
ATOM 2110 C CA . PRO A 1 257 ? -9.999 -22.351 26.568 1.00 83.69 257 PRO A CA 1
ATOM 2111 C C . PRO A 1 257 ? -9.224 -21.030 26.528 1.00 83.69 257 PRO A C 1
ATOM 2113 O O . PRO A 1 257 ? -8.583 -20.691 25.533 1.00 83.69 257 PRO A O 1
ATOM 2116 N N . PHE A 1 258 ? -9.234 -20.308 27.642 1.00 88.69 258 PHE A N 1
ATOM 2117 C CA . PHE A 1 258 ? -8.404 -19.130 27.885 1.00 88.69 258 PHE A CA 1
ATOM 2118 C C . PHE A 1 258 ? -8.114 -19.009 29.384 1.00 88.69 258 PHE A C 1
ATOM 2120 O O . PHE A 1 258 ? -8.733 -19.702 30.188 1.00 88.69 258 PHE A O 1
ATOM 2127 N N . LYS A 1 259 ? -7.168 -18.148 29.770 1.00 87.50 259 LYS A N 1
ATOM 2128 C CA . LYS A 1 259 ? -6.894 -17.815 31.173 1.00 87.50 259 LYS A CA 1
ATOM 2129 C C . LYS A 1 259 ? -6.449 -16.362 31.270 1.00 87.50 259 LYS A C 1
ATOM 2131 O O . LYS A 1 259 ? -5.269 -16.066 31.132 1.00 87.50 259 LYS A O 1
ATOM 2136 N N . GLU A 1 260 ? -7.408 -15.469 31.465 1.00 90.62 260 GLU A N 1
ATOM 2137 C CA . GLU A 1 260 ? -7.192 -14.024 31.411 1.00 90.62 260 GLU A CA 1
ATOM 2138 C C . GLU A 1 260 ? -8.076 -13.293 32.427 1.00 90.62 260 GLU A C 1
ATOM 2140 O O . GLU A 1 260 ? -9.055 -13.846 32.932 1.00 90.62 260 GLU A O 1
ATOM 2145 N N . THR A 1 261 ? -7.732 -12.038 32.710 1.00 92.06 261 THR A N 1
ATOM 2146 C CA . THR A 1 261 ? -8.496 -11.113 33.556 1.00 92.06 261 THR A CA 1
ATOM 2147 C C . THR A 1 261 ? -8.885 -9.868 32.753 1.00 92.06 261 THR A C 1
ATOM 2149 O O . THR A 1 261 ? -8.360 -9.633 31.663 1.00 92.06 261 THR A O 1
ATOM 2152 N N . PHE A 1 262 ? -9.779 -9.018 33.272 1.00 92.12 262 PHE A N 1
ATOM 2153 C CA . PHE A 1 262 ? -10.040 -7.727 32.615 1.00 92.12 262 PHE A CA 1
ATOM 2154 C C . PHE A 1 262 ? -8.786 -6.848 32.588 1.00 92.12 262 PHE A C 1
ATOM 2156 O O . PHE A 1 262 ? -8.519 -6.206 31.576 1.00 92.12 262 PHE A O 1
ATOM 2163 N N . GLU A 1 263 ? -7.990 -6.863 33.662 1.00 91.81 263 GLU A N 1
ATOM 2164 C CA . GLU A 1 263 ? -6.703 -6.168 33.718 1.00 91.81 263 GLU A CA 1
ATOM 2165 C C . GLU A 1 263 ? -5.771 -6.615 32.588 1.00 91.81 263 GLU A C 1
ATOM 2167 O O . GLU A 1 263 ? -5.204 -5.764 31.906 1.00 91.81 263 GLU A O 1
ATOM 2172 N N . SER A 1 264 ? -5.615 -7.921 32.350 1.00 90.69 264 SER A N 1
ATOM 2173 C CA . SER A 1 264 ? -4.706 -8.395 31.303 1.00 90.69 264 SER A CA 1
ATOM 2174 C C . SER A 1 264 ? -5.197 -8.046 29.901 1.00 90.69 264 SER A C 1
ATOM 2176 O O . SER A 1 264 ? -4.385 -7.612 29.090 1.00 90.69 264 SER A O 1
ATOM 2178 N N . ILE A 1 265 ? -6.500 -8.159 29.632 1.00 90.69 265 ILE A N 1
ATOM 2179 C CA . ILE A 1 265 ? -7.072 -7.905 28.302 1.00 90.69 265 ILE A CA 1
ATOM 2180 C C . ILE A 1 265 ? -7.087 -6.411 27.959 1.00 90.69 265 ILE A C 1
ATOM 2182 O O . ILE A 1 265 ? -6.773 -6.046 26.833 1.00 90.69 265 ILE A O 1
ATOM 2186 N N . LEU A 1 266 ? -7.454 -5.551 28.915 1.00 89.38 266 LEU A N 1
ATOM 2187 C CA . LEU A 1 266 ? -7.709 -4.126 28.664 1.00 89.38 266 LEU A CA 1
ATOM 2188 C C . LEU A 1 266 ? -6.480 -3.228 28.858 1.00 89.38 266 LEU A C 1
ATOM 2190 O O . LEU A 1 266 ? -6.531 -2.047 28.529 1.00 89.38 266 LEU A O 1
ATOM 2194 N N . THR A 1 267 ? -5.388 -3.740 29.438 1.00 84.75 267 THR A N 1
ATOM 2195 C CA . THR A 1 267 ? -4.172 -2.933 29.677 1.00 84.75 267 THR A CA 1
ATOM 2196 C C . THR A 1 267 ? -2.913 -3.461 29.008 1.00 84.75 267 THR A C 1
ATOM 2198 O O . THR A 1 267 ? -1.930 -2.724 28.928 1.00 84.75 267 THR A O 1
ATOM 2201 N N . ARG A 1 268 ? -2.899 -4.715 28.542 1.00 75.50 268 ARG A N 1
ATOM 2202 C CA . ARG A 1 268 ? -1.734 -5.300 27.871 1.00 75.50 268 ARG A CA 1
ATOM 2203 C C . ARG A 1 268 ? -2.045 -5.508 26.394 1.00 75.50 268 ARG A C 1
ATOM 2205 O O . ARG A 1 268 ? -3.057 -6.118 26.064 1.00 75.50 268 ARG A O 1
ATOM 2212 N N . ASP A 1 269 ? -1.123 -5.095 25.527 1.00 57.97 269 ASP A N 1
ATOM 2213 C CA . ASP A 1 269 ? -1.107 -5.462 24.104 1.00 57.97 269 ASP A CA 1
ATOM 2214 C C . ASP A 1 269 ? -0.757 -6.955 23.964 1.00 57.97 269 ASP A C 1
ATOM 2216 O O . ASP A 1 269 ? 0.367 -7.335 23.639 1.00 57.97 269 ASP A O 1
ATOM 2220 N N . GLY A 1 270 ? -1.696 -7.823 24.336 1.00 61.69 270 GLY A N 1
ATOM 2221 C CA . GLY A 1 270 ? -1.524 -9.271 24.347 1.00 61.69 270 GLY A CA 1
ATOM 2222 C C . GLY A 1 270 ? -2.103 -9.961 23.112 1.00 61.69 270 GLY A C 1
ATOM 2223 O O . GLY A 1 270 ? -3.105 -9.534 22.539 1.00 61.69 270 GLY A O 1
ATOM 2224 N N . ASP A 1 271 ? -1.540 -11.125 22.776 1.00 76.06 271 ASP A N 1
ATOM 2225 C CA . ASP A 1 271 ? -2.025 -12.015 21.709 1.00 76.06 271 ASP A CA 1
ATOM 2226 C C . ASP A 1 271 ? -3.383 -12.677 22.013 1.00 76.06 271 ASP A C 1
ATOM 2228 O O . ASP A 1 271 ? -3.896 -13.432 21.183 1.00 76.06 271 ASP A O 1
ATOM 2232 N N . PHE A 1 272 ? -3.998 -12.402 23.173 1.00 85.75 272 PHE A N 1
ATOM 2233 C CA . PHE A 1 272 ? -5.273 -12.993 23.594 1.00 85.75 272 PHE A CA 1
ATOM 2234 C C . PHE A 1 272 ? -6.337 -12.880 22.504 1.00 85.75 272 PHE A C 1
ATOM 2236 O O . PHE A 1 272 ? -6.952 -13.882 22.133 1.00 85.75 272 PHE A O 1
ATOM 2243 N N . LYS A 1 273 ? -6.526 -11.676 21.951 1.00 83.06 273 LYS A N 1
ATOM 2244 C CA . LYS A 1 273 ? -7.508 -11.424 20.893 1.00 83.06 273 LYS A CA 1
ATOM 2245 C C . LYS A 1 273 ? -7.240 -12.315 19.680 1.00 83.06 273 LYS A C 1
ATOM 2247 O O . LYS A 1 273 ? -8.142 -13.007 19.227 1.00 83.06 273 LYS A O 1
ATOM 2252 N N . THR A 1 274 ? -6.003 -12.354 19.193 1.00 79.81 274 THR A N 1
ATOM 2253 C CA . THR A 1 274 ? -5.614 -13.139 18.012 1.00 79.81 274 THR A CA 1
ATOM 2254 C C . THR A 1 274 ? -5.779 -14.646 18.240 1.00 79.81 274 THR A C 1
ATOM 2256 O O . THR A 1 274 ? -6.353 -15.337 17.397 1.00 79.81 274 THR A O 1
ATOM 2259 N N . LEU A 1 275 ? -5.315 -15.160 19.384 1.00 83.75 275 LEU A N 1
ATOM 2260 C CA . LEU A 1 275 ? -5.347 -16.587 19.724 1.00 83.75 275 LEU A CA 1
ATOM 2261 C C . LEU A 1 275 ? -6.771 -17.097 19.971 1.00 83.75 275 LEU A C 1
ATOM 2263 O O . LEU A 1 275 ? -7.159 -18.140 19.436 1.00 83.75 275 LEU A O 1
ATOM 2267 N N . SER A 1 276 ? -7.560 -16.353 20.748 1.00 86.81 276 SER A N 1
ATOM 2268 C CA . SER A 1 276 ? -8.953 -16.708 21.033 1.00 86.81 276 SER A CA 1
ATOM 2269 C C . SER A 1 276 ? -9.824 -16.603 19.781 1.00 86.81 276 SER A C 1
ATOM 2271 O O . SER A 1 276 ? -10.617 -17.507 19.532 1.00 86.81 276 SER A O 1
ATOM 2273 N N . LEU A 1 277 ? -9.616 -15.584 18.932 1.00 83.31 277 LEU A N 1
ATOM 2274 C CA . LEU A 1 277 ? -10.340 -15.450 17.664 1.00 83.31 277 LEU A CA 1
ATOM 2275 C C . LEU A 1 277 ? -10.024 -16.582 16.703 1.00 83.31 277 LEU A C 1
ATOM 2277 O O . LEU A 1 277 ? -10.935 -17.105 16.068 1.00 83.31 277 LEU A O 1
ATOM 2281 N N . LYS A 1 278 ? -8.750 -16.969 16.588 1.00 81.44 278 LYS A N 1
ATOM 2282 C CA . LYS A 1 278 ? -8.360 -18.102 15.750 1.00 81.44 278 LYS A CA 1
ATOM 2283 C C . LYS A 1 278 ? -9.045 -19.382 16.224 1.00 81.44 278 LYS A C 1
ATOM 2285 O O . LYS A 1 278 ? -9.692 -20.044 15.425 1.00 81.44 278 LYS A O 1
ATOM 2290 N N . SER A 1 279 ? -8.983 -19.663 17.524 1.00 83.75 279 SER A N 1
ATOM 2291 C CA . SER A 1 279 ? -9.613 -20.848 18.120 1.00 83.75 279 SER A CA 1
ATOM 2292 C C . SER A 1 279 ? -11.135 -20.854 17.926 1.00 83.75 279 SER A C 1
ATOM 2294 O O . SER A 1 279 ? -11.720 -21.882 17.594 1.00 83.75 279 SER A O 1
ATOM 2296 N N . LEU A 1 280 ? -11.774 -19.689 18.073 1.00 83.50 280 LEU A N 1
ATOM 2297 C CA . LEU A 1 280 ? -13.201 -19.514 17.825 1.00 83.50 280 LEU A CA 1
ATOM 2298 C C . LEU A 1 280 ? -13.543 -19.742 16.345 1.00 83.50 280 LEU A C 1
ATOM 2300 O O . LEU A 1 280 ? -14.474 -20.474 16.041 1.00 83.50 280 LEU A O 1
ATOM 2304 N N . LEU A 1 281 ? -12.781 -19.181 15.403 1.00 78.56 281 LEU A N 1
ATOM 2305 C CA . LEU A 1 281 ? -13.002 -19.402 13.968 1.00 78.56 281 LEU A CA 1
ATOM 2306 C C . LEU A 1 281 ? -12.754 -20.862 13.555 1.00 78.56 281 LEU A C 1
ATOM 2308 O O . LEU A 1 281 ? -13.502 -21.399 12.736 1.00 78.56 281 LEU A O 1
ATOM 2312 N N . ASP A 1 282 ? -11.754 -21.523 14.137 1.00 76.50 282 ASP A N 1
ATOM 2313 C CA . ASP A 1 282 ? -11.462 -22.940 13.902 1.00 76.50 282 ASP A CA 1
ATOM 2314 C C . ASP A 1 282 ? -12.644 -23.825 14.352 1.00 76.50 282 ASP A C 1
ATOM 2316 O O . ASP A 1 282 ? -13.056 -24.726 13.621 1.00 76.50 282 ASP A O 1
ATOM 2320 N N . ALA A 1 283 ? -13.292 -23.505 15.479 1.00 74.50 283 ALA A N 1
ATOM 2321 C CA . ALA A 1 283 ? -14.497 -24.208 15.933 1.00 74.50 283 ALA A CA 1
ATOM 2322 C C . ALA A 1 283 ? -15.688 -24.073 14.957 1.00 74.50 283 ALA A C 1
ATOM 2324 O O . ALA A 1 283 ? -16.494 -24.995 14.822 1.00 74.50 283 ALA A O 1
ATOM 2325 N N . PHE A 1 284 ? -15.794 -22.949 14.242 1.00 71.88 284 PHE A N 1
ATOM 2326 C CA . PHE A 1 284 ? -16.892 -22.677 13.303 1.00 71.88 284 PHE A CA 1
ATOM 2327 C C . PHE A 1 284 ? -16.604 -23.064 11.849 1.00 71.88 284 PHE A C 1
ATOM 2329 O O . PHE A 1 284 ? -17.533 -23.255 11.063 1.00 71.88 284 PHE A O 1
ATOM 2336 N N . THR A 1 285 ? -15.337 -23.221 11.462 1.00 64.19 285 THR A N 1
ATOM 2337 C CA . THR A 1 285 ? -14.990 -23.780 10.144 1.00 64.19 285 THR A CA 1
ATOM 2338 C C . THR A 1 285 ? -15.370 -25.257 10.031 1.00 64.19 285 THR A C 1
ATOM 2340 O O . THR A 1 285 ? -15.683 -25.712 8.933 1.00 64.19 285 THR A O 1
ATOM 2343 N N . ALA A 1 286 ? -15.445 -25.979 11.154 1.00 58.50 286 ALA A N 1
ATOM 2344 C CA . ALA A 1 286 ? -15.937 -27.356 11.215 1.00 58.50 286 ALA A CA 1
ATOM 2345 C C . ALA A 1 286 ? -17.465 -27.491 11.023 1.00 58.50 286 ALA A C 1
ATOM 2347 O O . ALA A 1 286 ? -17.938 -28.582 10.711 1.00 58.50 286 ALA A O 1
ATOM 2348 N N . SER A 1 287 ? -18.241 -26.413 11.198 1.00 56.81 287 SER A N 1
ATOM 2349 C CA . SER A 1 287 ? -19.716 -26.428 11.192 1.00 56.81 287 SER A CA 1
ATOM 2350 C C . SER A 1 287 ? -20.363 -25.709 9.995 1.00 56.81 287 SER A C 1
ATOM 2352 O O . SER A 1 287 ? -21.579 -25.533 9.970 1.00 56.81 287 SER A O 1
ATOM 2354 N N . GLU A 1 288 ? -19.567 -25.297 8.999 1.00 54.31 288 GLU A N 1
ATOM 2355 C CA . GLU A 1 288 ? -19.977 -24.650 7.732 1.00 54.31 288 GLU A CA 1
ATOM 2356 C C . GLU A 1 288 ? -20.838 -23.367 7.834 1.00 54.31 288 GLU A C 1
ATOM 2358 O O . GLU A 1 288 ? -21.256 -22.825 6.811 1.00 54.31 288 GLU A O 1
ATOM 2363 N N . SER A 1 289 ? -21.062 -22.802 9.025 1.00 63.25 289 SER A N 1
ATOM 2364 C CA . SER A 1 289 ? -21.927 -21.626 9.202 1.00 63.25 289 SER A CA 1
ATOM 2365 C C . SER A 1 289 ? -21.286 -20.554 10.088 1.00 63.25 289 SER A C 1
ATOM 2367 O O . SER A 1 289 ? -21.570 -20.446 11.280 1.00 63.25 289 SER A O 1
ATOM 2369 N N . ILE A 1 290 ? -20.458 -19.705 9.474 1.00 71.00 290 ILE A N 1
ATOM 2370 C CA . ILE A 1 290 ? -19.786 -18.565 10.126 1.00 71.00 290 ILE A CA 1
ATOM 2371 C C . ILE A 1 290 ? -20.725 -17.351 10.269 1.00 71.00 290 ILE A C 1
ATOM 2373 O O . ILE A 1 290 ? -20.591 -16.562 11.198 1.00 71.00 290 ILE A O 1
ATOM 2377 N N . GLU A 1 291 ? -21.733 -17.220 9.403 1.00 70.69 291 GLU A N 1
ATOM 2378 C CA . GLU A 1 291 ? -22.638 -16.059 9.345 1.00 70.69 291 GLU A CA 1
ATOM 2379 C C . GLU A 1 291 ? -23.354 -15.727 10.682 1.00 70.69 291 GLU A C 1
ATOM 2381 O O . GLU A 1 291 ? -23.402 -14.550 11.057 1.00 70.69 291 GLU A O 1
ATOM 2386 N N . PRO A 1 292 ? -23.869 -16.708 11.457 1.00 75.88 292 PRO A N 1
ATOM 2387 C CA . PRO A 1 292 ? -24.474 -16.453 12.764 1.00 75.88 292 PRO A CA 1
ATOM 2388 C C . PRO A 1 292 ? -23.474 -15.934 13.801 1.00 75.88 292 PRO A C 1
ATOM 2390 O O . PRO A 1 292 ? -23.813 -15.021 14.552 1.00 75.88 292 PRO A O 1
ATOM 2393 N N . LEU A 1 293 ? -22.240 -16.458 13.816 1.00 78.56 293 LEU A N 1
ATOM 2394 C CA . LEU A 1 293 ? -21.174 -15.972 14.698 1.00 78.56 293 LEU A CA 1
ATOM 2395 C C . LEU A 1 293 ? -20.883 -14.498 14.418 1.00 78.56 293 LEU A C 1
ATOM 2397 O O . LEU A 1 293 ? -20.815 -13.692 15.343 1.00 78.56 293 LEU A O 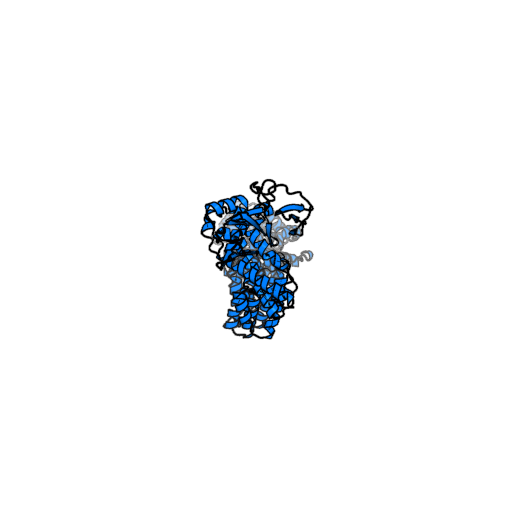1
ATOM 2401 N N . LEU A 1 294 ? -20.786 -14.134 13.137 1.00 76.94 294 LEU A N 1
ATOM 2402 C CA . LEU A 1 294 ? -20.530 -12.754 12.731 1.00 76.94 294 LEU A CA 1
ATOM 2403 C C . LEU A 1 294 ? -21.640 -11.817 13.170 1.00 76.94 294 LEU A C 1
ATOM 2405 O O . LEU A 1 294 ? -21.353 -10.748 13.698 1.00 76.94 294 LEU A O 1
ATOM 2409 N N . LYS A 1 295 ? -22.901 -12.226 13.009 1.00 79.50 295 LYS A N 1
ATOM 2410 C CA . LYS A 1 295 ? -24.044 -11.428 13.457 1.00 79.50 295 LYS A CA 1
ATOM 2411 C C . LYS A 1 295 ? -24.032 -11.227 14.976 1.00 79.50 295 LYS A C 1
ATOM 2413 O O . LYS A 1 295 ? -24.305 -10.123 15.445 1.00 79.50 295 LYS A O 1
ATOM 2418 N N . THR A 1 296 ? -23.695 -12.264 15.742 1.00 83.12 296 THR A N 1
ATOM 2419 C CA . THR A 1 296 ? -23.576 -12.182 17.205 1.00 83.12 296 THR A CA 1
ATOM 2420 C C . THR A 1 296 ? -22.437 -11.250 17.617 1.00 83.12 296 THR A C 1
ATOM 2422 O O . THR A 1 296 ? -22.649 -10.343 18.422 1.00 83.12 296 THR A O 1
ATOM 2425 N N . MET A 1 297 ? -21.254 -11.399 17.014 1.00 84.56 297 MET A N 1
ATOM 2426 C CA . MET A 1 297 ? -20.094 -10.556 17.311 1.00 84.56 297 MET A CA 1
ATOM 2427 C C . MET A 1 297 ? -20.297 -9.101 16.880 1.00 84.56 297 MET A C 1
ATOM 2429 O O . MET A 1 297 ? -19.949 -8.192 17.622 1.00 84.56 297 MET A O 1
ATOM 2433 N N . GLN A 1 298 ? -20.915 -8.859 15.723 1.00 83.88 298 GLN A N 1
ATOM 2434 C CA . GLN A 1 298 ? -21.196 -7.511 15.226 1.00 83.88 298 GLN A CA 1
ATOM 2435 C C . GLN A 1 298 ? -22.142 -6.736 16.156 1.00 83.88 298 GLN A C 1
ATOM 2437 O O . GLN A 1 298 ? -21.984 -5.528 16.316 1.00 83.88 298 GLN A O 1
ATOM 2442 N N . ASN A 1 299 ? -23.097 -7.425 16.788 1.00 83.31 299 ASN A N 1
ATOM 2443 C CA . ASN A 1 299 ? -24.049 -6.809 17.712 1.00 83.31 299 ASN A CA 1
ATOM 2444 C C . ASN A 1 299 ? -23.509 -6.678 19.146 1.00 83.31 299 ASN A C 1
ATOM 2446 O O . ASN A 1 299 ? -23.871 -5.730 19.840 1.00 83.31 299 ASN A O 1
ATOM 2450 N N . GLY A 1 300 ? -22.697 -7.635 19.608 1.00 82.69 300 GLY A N 1
ATOM 2451 C CA . GLY A 1 300 ? -22.259 -7.716 21.008 1.00 82.69 300 GLY A CA 1
ATOM 2452 C C . GLY A 1 300 ? -20.833 -7.228 21.271 1.00 82.69 300 GLY A C 1
ATOM 2453 O O . GLY A 1 300 ? -20.586 -6.564 22.275 1.00 82.69 300 GLY A O 1
ATOM 2454 N N . CYS A 1 301 ? -19.891 -7.540 20.382 1.00 87.62 301 CYS A N 1
ATOM 2455 C CA . CYS A 1 301 ? -18.461 -7.287 20.570 1.00 87.62 301 CYS A CA 1
ATOM 2456 C C . CYS A 1 301 ? -17.746 -6.890 19.258 1.00 87.62 301 CYS A C 1
ATOM 2458 O O . CYS A 1 301 ? -16.778 -7.541 18.854 1.00 87.62 301 CYS A O 1
ATOM 2460 N N . PRO A 1 302 ? -18.177 -5.808 18.577 1.00 83.62 302 PRO A N 1
ATOM 2461 C CA . PRO A 1 302 ? -17.645 -5.424 17.270 1.00 83.62 302 PRO A CA 1
ATOM 2462 C C . PRO A 1 302 ? -16.132 -5.163 17.249 1.00 83.62 302 PRO A C 1
ATOM 2464 O O . PRO A 1 302 ? -15.502 -5.428 16.229 1.00 83.62 302 PRO A O 1
ATOM 2467 N N . MET A 1 303 ? -15.507 -4.720 18.347 1.00 81.88 303 MET A N 1
ATOM 2468 C CA . MET A 1 303 ? -14.041 -4.572 18.393 1.00 81.88 303 MET A CA 1
ATOM 2469 C C . MET A 1 303 ? -13.299 -5.899 18.247 1.00 81.88 303 MET A C 1
ATOM 2471 O O . MET A 1 303 ? -12.148 -5.908 17.813 1.00 81.88 303 MET A O 1
ATOM 2475 N N . TYR A 1 304 ? -13.934 -7.016 18.598 1.00 80.56 304 TYR A N 1
ATOM 2476 C CA . TYR A 1 304 ? -13.374 -8.355 18.457 1.00 80.56 304 TYR A CA 1
ATOM 2477 C C . TYR A 1 304 ? -13.677 -8.971 17.090 1.00 80.56 304 TYR A C 1
ATOM 2479 O O . TYR A 1 304 ? -13.164 -10.040 16.788 1.00 80.56 304 TYR A O 1
ATOM 2487 N N . LEU A 1 305 ? -14.465 -8.315 16.235 1.00 78.06 305 LEU A N 1
ATOM 2488 C CA . LEU A 1 305 ? -14.833 -8.851 14.930 1.00 78.06 305 LEU A CA 1
ATOM 2489 C C . LEU A 1 305 ? -13.587 -8.969 14.025 1.00 78.06 305 LEU A C 1
ATOM 2491 O O . LEU A 1 305 ? -12.967 -7.951 13.703 1.00 78.06 305 LEU A O 1
ATOM 2495 N N . PRO A 1 306 ? -13.209 -10.178 13.570 1.00 70.12 306 PRO A N 1
ATOM 2496 C CA . PRO A 1 306 ? -12.003 -10.378 12.777 1.00 70.12 306 PRO A CA 1
ATOM 2497 C C . PRO A 1 306 ? -12.278 -10.065 11.299 1.00 70.12 306 PRO A C 1
ATOM 2499 O O . PRO A 1 306 ? -12.227 -10.954 10.451 1.00 70.12 306 PRO A O 1
ATOM 2502 N N . LEU A 1 307 ? -12.603 -8.803 10.988 1.00 71.56 307 LEU A N 1
ATOM 2503 C CA . LEU A 1 307 ? -13.008 -8.354 9.647 1.00 71.56 307 LEU A CA 1
ATOM 2504 C C . LEU A 1 307 ? -12.029 -8.799 8.554 1.00 71.56 307 LEU A C 1
ATOM 2506 O O . LEU A 1 307 ? -12.462 -9.298 7.520 1.00 71.56 307 LEU A O 1
ATOM 2510 N N . GLU A 1 308 ? -10.724 -8.710 8.808 1.00 71.44 308 GLU A N 1
ATOM 2511 C CA . GLU A 1 308 ? -9.692 -9.159 7.865 1.00 71.44 308 GLU A CA 1
ATOM 2512 C C . GLU A 1 308 ? -9.772 -10.668 7.578 1.00 71.44 308 GLU A C 1
ATOM 2514 O O . GLU A 1 308 ? -9.744 -11.074 6.416 1.00 71.44 308 GLU A O 1
ATOM 2519 N N . ASN A 1 309 ? -9.932 -11.505 8.611 1.00 71.06 309 ASN A N 1
ATOM 2520 C CA . ASN A 1 309 ? -10.023 -12.962 8.449 1.00 71.06 309 ASN A CA 1
ATOM 2521 C C . ASN A 1 309 ? -11.342 -13.374 7.787 1.00 71.06 309 ASN A C 1
ATOM 2523 O O . ASN A 1 309 ? -11.372 -14.311 6.992 1.00 71.06 309 ASN A O 1
ATOM 2527 N N . ILE A 1 310 ? -12.430 -12.660 8.083 1.00 73.50 310 ILE A N 1
ATOM 2528 C CA . ILE A 1 310 ? -13.741 -12.864 7.454 1.00 73.50 310 ILE A CA 1
ATOM 2529 C C . ILE A 1 310 ? -13.658 -12.554 5.966 1.00 73.50 310 ILE A C 1
ATOM 2531 O O . ILE A 1 310 ? -14.118 -13.337 5.137 1.00 73.50 310 ILE A O 1
ATOM 2535 N N . ASN A 1 311 ? -13.060 -11.417 5.629 1.00 80.25 311 ASN A N 1
ATOM 2536 C CA . ASN A 1 311 ? -12.858 -10.990 4.257 1.00 80.25 311 ASN A CA 1
ATOM 2537 C C . ASN A 1 311 ? -11.968 -11.980 3.494 1.00 80.25 311 ASN A C 1
ATOM 2539 O O . ASN A 1 311 ? -12.305 -12.365 2.372 1.00 80.25 311 ASN A O 1
ATOM 2543 N N . LEU A 1 312 ? -10.907 -12.488 4.129 1.00 82.31 312 LEU A N 1
ATOM 2544 C CA . LEU A 1 312 ? -10.076 -13.551 3.566 1.00 82.31 312 LEU A CA 1
ATOM 2545 C C . LEU A 1 312 ? -10.882 -14.835 3.314 1.00 82.31 312 LEU A C 1
ATOM 2547 O O . LEU A 1 312 ? -10.866 -15.364 2.204 1.00 82.31 312 LEU A O 1
ATOM 2551 N N . GLN A 1 313 ? -11.636 -15.321 4.305 1.00 78.50 313 GLN A N 1
ATOM 2552 C CA . GLN A 1 313 ? -12.443 -16.539 4.170 1.00 78.50 313 GLN A CA 1
ATOM 2553 C C . GLN A 1 313 ? -13.539 -16.404 3.109 1.00 78.50 313 GLN A C 1
ATOM 2555 O O . GLN A 1 313 ? -13.692 -17.300 2.279 1.00 78.50 313 GLN A O 1
ATOM 2560 N N . ARG A 1 314 ? -14.278 -15.289 3.090 1.00 79.25 314 ARG A N 1
ATOM 2561 C CA . ARG A 1 314 ? -15.305 -15.008 2.071 1.00 79.25 314 ARG A CA 1
ATOM 2562 C C . ARG A 1 314 ? -14.697 -14.922 0.676 1.00 79.25 314 ARG A C 1
ATOM 2564 O O . ARG A 1 314 ? -15.233 -15.514 -0.260 1.00 79.25 314 ARG A O 1
ATOM 2571 N N . GLY A 1 315 ? -13.551 -14.253 0.549 1.00 84.38 315 GLY A N 1
ATOM 2572 C CA . GLY A 1 315 ? -12.768 -14.227 -0.682 1.00 84.38 315 GLY A CA 1
ATOM 2573 C C . GLY A 1 315 ? -12.405 -15.635 -1.154 1.00 84.38 315 GLY A C 1
ATOM 2574 O O . GLY A 1 315 ? -12.734 -16.018 -2.275 1.00 84.38 315 GLY A O 1
ATOM 2575 N N . LEU A 1 316 ? -11.822 -16.452 -0.274 1.00 85.00 316 LEU A N 1
ATOM 2576 C CA . LEU A 1 316 ? -11.438 -17.836 -0.569 1.00 85.00 316 LEU A CA 1
ATOM 2577 C C . LEU A 1 316 ? -12.631 -18.742 -0.913 1.00 85.00 316 LEU A C 1
ATOM 2579 O O . LEU A 1 316 ? -12.496 -19.614 -1.772 1.00 85.00 316 LEU A O 1
ATOM 2583 N N . GLN A 1 317 ? -13.791 -18.558 -0.276 1.00 80.94 317 GLN A N 1
ATOM 2584 C CA . GLN A 1 317 ? -15.017 -19.292 -0.609 1.00 80.94 317 GLN A CA 1
ATOM 2585 C C . GLN A 1 317 ? -15.511 -18.963 -2.020 1.00 80.94 317 GLN A C 1
ATOM 2587 O O . GLN A 1 317 ? -15.915 -19.866 -2.751 1.00 80.94 317 GLN A O 1
ATOM 2592 N N . LEU A 1 318 ? -15.450 -17.691 -2.422 1.00 83.88 318 LEU A N 1
ATOM 2593 C CA . LEU A 1 318 ? -15.834 -17.262 -3.768 1.00 83.88 318 LEU A CA 1
ATOM 2594 C C . LEU A 1 318 ? -14.861 -17.773 -4.835 1.00 83.88 318 LEU A C 1
ATOM 2596 O O . LEU A 1 318 ? -15.304 -18.182 -5.905 1.00 83.88 318 LEU A O 1
ATOM 2600 N N . ILE A 1 319 ? -13.564 -17.853 -4.520 1.00 86.25 319 ILE A N 1
ATOM 2601 C CA . ILE A 1 319 ? -12.550 -18.437 -5.413 1.00 86.25 319 ILE A CA 1
ATOM 2602 C C . ILE A 1 319 ? -12.867 -19.903 -5.758 1.00 86.25 319 ILE A C 1
ATOM 2604 O O . ILE A 1 319 ? -12.607 -20.333 -6.877 1.00 86.25 319 ILE A O 1
ATOM 2608 N N . ARG A 1 320 ? -13.467 -20.680 -4.841 1.00 79.12 320 ARG A N 1
ATOM 2609 C CA . ARG A 1 320 ? -13.785 -22.107 -5.073 1.00 79.12 320 ARG A CA 1
ATOM 2610 C C . ARG A 1 320 ? -14.815 -22.353 -6.183 1.00 79.12 320 ARG A C 1
ATOM 2612 O O . ARG A 1 320 ? -14.915 -23.487 -6.637 1.00 79.12 320 ARG A O 1
ATOM 2619 N N . LYS A 1 321 ? -15.596 -21.344 -6.581 1.00 74.94 321 LYS A N 1
ATOM 2620 C CA . LYS A 1 321 ? -16.641 -21.487 -7.610 1.00 74.94 321 LYS A CA 1
ATOM 2621 C C . LYS A 1 321 ? -16.099 -21.426 -9.045 1.00 74.94 321 LYS A C 1
ATOM 2623 O O . LYS A 1 321 ? -16.804 -21.849 -9.951 1.00 74.94 321 LYS A O 1
ATOM 2628 N N . ASP A 1 322 ? -14.865 -20.942 -9.220 1.00 76.81 322 ASP A N 1
ATOM 2629 C CA . ASP A 1 322 ? -14.118 -20.884 -10.489 1.00 76.81 322 ASP A CA 1
ATOM 2630 C C . ASP A 1 322 ? -14.873 -20.251 -11.679 1.00 76.81 322 ASP A C 1
ATOM 2632 O O . ASP A 1 322 ? -14.706 -20.618 -12.840 1.00 76.81 322 ASP A O 1
ATOM 2636 N N . ASP A 1 323 ? -15.730 -19.268 -11.396 1.00 85.44 323 ASP A N 1
ATOM 2637 C CA . ASP A 1 323 ? -16.416 -18.469 -12.408 1.00 85.44 323 ASP A CA 1
ATOM 2638 C C . ASP A 1 323 ? -15.966 -17.000 -12.353 1.00 85.44 323 ASP A C 1
ATOM 2640 O O . ASP A 1 323 ? -15.605 -16.467 -11.298 1.00 85.44 323 ASP A O 1
ATOM 2644 N N . ARG A 1 324 ? -15.986 -16.320 -13.507 1.00 85.62 324 ARG A N 1
ATOM 2645 C CA . ARG A 1 324 ? -15.492 -14.939 -13.653 1.00 85.62 324 ARG A CA 1
ATOM 2646 C C . ARG A 1 324 ? -16.169 -13.960 -12.690 1.00 85.62 324 ARG A C 1
ATOM 2648 O O . ARG A 1 324 ? -15.514 -13.030 -12.219 1.00 85.62 324 ARG A O 1
ATOM 2655 N N . GLU A 1 325 ? -17.460 -14.128 -12.418 1.00 88.44 325 GLU A N 1
ATOM 2656 C CA . GLU A 1 325 ? -18.211 -13.212 -11.563 1.00 88.44 325 GLU A CA 1
ATOM 2657 C C . GLU A 1 325 ? -17.846 -13.410 -10.089 1.00 88.44 325 GLU A C 1
ATOM 2659 O O . GLU A 1 325 ? -17.570 -12.434 -9.390 1.00 88.44 325 GLU A O 1
ATOM 2664 N N . SER A 1 326 ? -17.753 -14.658 -9.630 1.00 88.81 326 SER A N 1
ATOM 2665 C CA . SER A 1 326 ? -17.286 -14.987 -8.282 1.00 88.81 326 SER A CA 1
ATOM 2666 C C . SER A 1 326 ? -15.839 -14.550 -8.055 1.00 88.81 326 SER A C 1
ATOM 2668 O O . SER A 1 326 ? -15.544 -13.976 -7.007 1.00 88.81 326 SER A O 1
ATOM 2670 N N . LEU A 1 327 ? -14.949 -14.731 -9.038 1.00 91.00 327 LEU A N 1
ATOM 2671 C CA . LEU A 1 327 ? -13.556 -14.277 -8.961 1.00 91.00 327 LEU A CA 1
ATOM 2672 C C . LEU A 1 327 ? -13.463 -12.748 -8.839 1.00 91.00 327 LEU A C 1
ATOM 2674 O O . LEU A 1 327 ? -12.755 -12.247 -7.967 1.00 91.00 327 LEU A O 1
ATOM 2678 N N . LEU A 1 328 ? -14.240 -11.992 -9.621 1.00 90.56 328 LEU A N 1
ATOM 2679 C CA . LEU A 1 328 ? -14.308 -10.531 -9.492 1.00 90.56 328 LEU A CA 1
ATOM 2680 C C . LEU A 1 328 ? -14.901 -10.094 -8.146 1.00 90.56 328 LEU A C 1
ATOM 2682 O O . LEU A 1 328 ? -14.364 -9.192 -7.507 1.00 90.56 328 LEU A O 1
ATOM 2686 N N . ARG A 1 329 ? -15.971 -10.749 -7.678 1.00 87.75 329 ARG A N 1
ATOM 2687 C CA . ARG A 1 329 ? -16.561 -10.468 -6.357 1.00 87.75 329 ARG A CA 1
ATOM 2688 C C . ARG A 1 329 ? -15.586 -10.774 -5.221 1.00 87.75 329 ARG A C 1
ATOM 2690 O O . ARG A 1 329 ? -15.585 -10.059 -4.223 1.00 87.75 329 ARG A O 1
ATOM 2697 N N . SER A 1 330 ? -14.741 -11.795 -5.371 1.00 91.69 330 SER A N 1
ATOM 2698 C CA . SER A 1 330 ? -13.760 -12.167 -4.349 1.00 91.69 330 SER A CA 1
ATOM 2699 C C . SER A 1 330 ? -12.730 -11.059 -4.095 1.00 91.69 330 SER A C 1
ATOM 2701 O O . SER A 1 330 ? -12.353 -10.845 -2.944 1.00 91.69 330 SER A O 1
ATOM 2703 N N . LEU A 1 331 ? -12.359 -10.282 -5.124 1.00 91.62 331 LEU A N 1
ATOM 2704 C CA . LEU A 1 331 ? -11.432 -9.151 -4.993 1.00 91.62 331 LEU A CA 1
ATOM 2705 C C . LEU A 1 331 ? -11.940 -8.074 -4.032 1.00 91.62 331 LEU A C 1
ATOM 2707 O O . LEU A 1 331 ? -11.137 -7.502 -3.302 1.00 91.62 331 LEU A O 1
ATOM 2711 N N . GLY A 1 332 ? -13.255 -7.827 -3.988 1.00 88.00 332 GLY A N 1
ATOM 2712 C CA . GLY A 1 332 ? -13.841 -6.826 -3.089 1.00 88.00 332 GLY A CA 1
ATOM 2713 C C . GLY A 1 332 ? -13.658 -7.161 -1.606 1.00 88.00 332 GLY A C 1
ATOM 2714 O O . GLY A 1 332 ? -13.532 -6.255 -0.787 1.00 88.00 332 GLY A O 1
ATOM 2715 N N . PHE A 1 333 ? -13.602 -8.451 -1.268 1.00 86.56 333 PHE A N 1
ATOM 2716 C CA . PHE A 1 333 ? -13.286 -8.905 0.084 1.00 86.56 333 PHE A CA 1
ATOM 2717 C C . PHE A 1 333 ? -11.770 -8.970 0.297 1.00 86.56 333 PHE A C 1
ATOM 2719 O O . PHE A 1 333 ? -11.259 -8.456 1.286 1.00 86.56 333 PHE A O 1
ATOM 2726 N N . LEU A 1 334 ? -11.023 -9.538 -0.650 1.00 90.19 334 LEU A N 1
ATOM 2727 C CA . LEU A 1 334 ? -9.579 -9.753 -0.509 1.00 90.19 334 LEU A CA 1
ATOM 2728 C C . LEU A 1 334 ? -8.769 -8.448 -0.461 1.00 90.19 334 LEU A C 1
ATOM 2730 O O . LEU A 1 334 ? -7.742 -8.405 0.210 1.00 90.19 334 LEU A O 1
ATOM 2734 N N . SER A 1 335 ? -9.243 -7.362 -1.079 1.00 87.56 335 SER A N 1
ATOM 2735 C CA . SER A 1 335 ? -8.627 -6.032 -0.942 1.00 87.56 335 SER A CA 1
ATOM 2736 C C . SER A 1 335 ? -8.703 -5.475 0.484 1.00 87.56 335 SER A C 1
ATOM 2738 O O . SER A 1 335 ? -7.874 -4.658 0.889 1.00 87.56 335 SER A O 1
ATOM 2740 N N . GLN A 1 336 ? -9.668 -5.941 1.276 1.00 83.56 336 GLN A N 1
ATOM 2741 C CA . GLN A 1 336 ? -9.869 -5.558 2.672 1.00 83.56 336 GLN A CA 1
ATOM 2742 C C . GLN A 1 336 ? -9.231 -6.551 3.659 1.00 83.56 336 GLN A C 1
ATOM 2744 O O . GLN A 1 336 ? -9.355 -6.368 4.869 1.00 83.56 336 GLN A O 1
ATOM 2749 N N . ALA A 1 337 ? -8.578 -7.606 3.168 1.00 83.94 337 ALA A N 1
ATOM 2750 C CA . ALA A 1 337 ? -7.831 -8.562 3.978 1.00 83.94 337 ALA A CA 1
ATOM 2751 C C . ALA A 1 337 ? -6.326 -8.231 3.990 1.00 83.94 337 ALA A C 1
ATOM 2753 O O . ALA A 1 337 ? -5.842 -7.399 3.210 1.00 83.94 337 ALA A O 1
ATOM 2754 N N . LYS A 1 338 ? -5.573 -8.894 4.877 1.00 83.25 338 LYS A N 1
ATOM 2755 C CA . LYS A 1 338 ? -4.106 -8.914 4.803 1.00 83.25 338 LYS A CA 1
ATOM 2756 C C . LYS A 1 338 ? -3.656 -9.623 3.529 1.00 83.25 338 LYS A C 1
ATOM 2758 O O . LYS A 1 338 ? -4.322 -10.541 3.054 1.00 83.25 338 LYS A O 1
ATOM 2763 N N . PHE A 1 339 ? -2.526 -9.181 2.984 1.00 86.75 339 PHE A N 1
ATOM 2764 C CA . PHE A 1 339 ? -1.954 -9.798 1.796 1.00 86.75 339 PHE A CA 1
ATOM 2765 C C . PHE A 1 339 ? -1.526 -11.240 2.095 1.00 86.75 339 PHE A C 1
ATOM 2767 O O . PHE A 1 339 ? -0.849 -11.498 3.088 1.00 86.75 339 PHE A O 1
ATOM 2774 N N . ASP A 1 340 ? -1.922 -12.166 1.225 1.00 86.25 340 ASP A N 1
ATOM 2775 C CA . ASP A 1 340 ? -1.626 -13.593 1.334 1.00 86.25 340 ASP A CA 1
ATOM 2776 C C . ASP A 1 340 ? -1.114 -14.104 -0.021 1.00 86.25 340 ASP A C 1
ATOM 2778 O O . ASP A 1 340 ? -1.828 -14.077 -1.030 1.00 86.25 340 ASP A O 1
ATOM 2782 N N . HIS A 1 341 ? 0.132 -14.585 -0.046 1.00 88.62 341 HIS A N 1
ATOM 2783 C CA . HIS A 1 341 ? 0.760 -15.150 -1.243 1.00 88.62 341 HIS A CA 1
ATOM 2784 C C . HIS A 1 341 ? -0.005 -16.364 -1.795 1.00 88.62 341 HIS A C 1
ATOM 2786 O O . HIS A 1 341 ? -0.053 -16.561 -3.010 1.00 88.62 341 HIS A O 1
ATOM 2792 N N . GLY A 1 342 ? -0.645 -17.155 -0.930 1.00 88.38 342 GLY A N 1
ATOM 2793 C CA . GLY A 1 342 ? -1.449 -18.309 -1.324 1.00 88.38 342 GLY A CA 1
ATOM 2794 C C . GLY A 1 342 ? -2.675 -17.921 -2.150 1.00 88.38 342 GLY A C 1
ATOM 2795 O O . GLY A 1 342 ? -3.061 -18.656 -3.060 1.00 88.38 342 GLY A O 1
ATOM 2796 N N . VAL A 1 343 ? -3.254 -16.741 -1.907 1.00 91.25 343 VAL A N 1
ATOM 2797 C CA . VAL A 1 343 ? -4.362 -16.207 -2.718 1.00 91.25 343 VAL A CA 1
ATOM 2798 C C . VAL A 1 343 ? -3.880 -15.845 -4.122 1.00 91.25 343 VAL A C 1
ATOM 2800 O O . VAL A 1 343 ? -4.538 -16.198 -5.101 1.00 91.25 343 VAL A O 1
ATOM 2803 N N . VAL A 1 344 ? -2.719 -15.190 -4.234 1.00 93.00 344 VAL A N 1
ATOM 2804 C CA . VAL A 1 344 ? -2.105 -14.834 -5.526 1.00 93.00 344 VAL A CA 1
ATOM 2805 C C . VAL A 1 344 ? -1.785 -16.088 -6.339 1.00 93.00 344 VAL A C 1
ATOM 2807 O O . VAL A 1 344 ? -2.152 -16.169 -7.512 1.00 93.00 344 VAL A O 1
ATOM 2810 N N . HIS A 1 345 ? -1.178 -17.096 -5.705 1.00 91.81 345 HIS A N 1
ATOM 2811 C CA . HIS A 1 345 ? -0.904 -18.382 -6.346 1.00 91.81 345 HIS A CA 1
ATOM 2812 C C . HIS A 1 345 ? -2.191 -19.019 -6.877 1.00 91.81 345 HIS A C 1
ATOM 2814 O O . HIS A 1 345 ? -2.264 -19.409 -8.041 1.00 91.81 345 HIS A O 1
ATOM 2820 N N . LYS A 1 346 ? -3.248 -19.039 -6.059 1.00 92.00 346 LYS A N 1
ATOM 2821 C CA . LYS A 1 346 ? -4.535 -19.619 -6.443 1.00 92.00 346 LYS A CA 1
ATOM 2822 C C . LYS A 1 346 ? -5.205 -18.871 -7.595 1.00 92.00 346 LYS A C 1
ATOM 2824 O O . LYS A 1 346 ? -5.760 -19.497 -8.492 1.00 92.00 346 LYS A O 1
ATOM 2829 N N . PHE A 1 347 ? -5.132 -17.542 -7.630 1.00 94.12 347 PHE A N 1
ATOM 2830 C CA . PHE A 1 347 ? -5.600 -16.781 -8.789 1.00 94.12 347 PHE A CA 1
ATOM 2831 C C . PHE A 1 347 ? -4.791 -17.072 -10.053 1.00 94.12 347 PHE A C 1
ATOM 2833 O O . PHE A 1 347 ? -5.380 -17.186 -11.129 1.00 94.12 347 PHE A O 1
ATOM 2840 N N . ASN A 1 348 ? -3.471 -17.231 -9.944 1.00 92.56 348 ASN A N 1
ATOM 2841 C CA . ASN A 1 348 ? -2.625 -17.593 -11.080 1.00 92.56 348 ASN A CA 1
ATOM 2842 C C . ASN A 1 348 ? -2.946 -19.008 -11.602 1.00 92.56 348 ASN A C 1
ATOM 2844 O O . ASN A 1 348 ? -3.060 -19.182 -12.817 1.00 92.56 348 ASN A O 1
ATOM 2848 N N . GLU A 1 349 ? -3.188 -19.985 -10.718 1.00 92.12 349 GLU A N 1
ATOM 2849 C CA . GLU A 1 349 ? -3.645 -21.342 -11.075 1.00 92.12 349 GLU A CA 1
ATOM 2850 C C . GLU A 1 349 ? -4.963 -21.322 -11.859 1.00 92.12 349 GLU A C 1
ATOM 2852 O O . GLU A 1 349 ? -5.073 -21.951 -12.913 1.00 92.12 349 GLU A O 1
ATOM 2857 N N . LEU A 1 350 ? -5.938 -20.534 -11.392 1.00 91.31 350 LEU A N 1
ATOM 2858 C CA . LEU A 1 350 ? -7.231 -20.342 -12.061 1.00 91.31 350 LEU A CA 1
ATOM 2859 C C . LEU A 1 350 ? -7.143 -19.422 -13.292 1.00 91.31 350 LEU A C 1
ATOM 2861 O O . LEU A 1 350 ? -8.156 -19.053 -13.885 1.00 91.31 350 LEU A O 1
ATOM 2865 N N . ARG A 1 351 ? -5.933 -19.016 -13.701 1.00 91.69 351 ARG A N 1
ATOM 2866 C CA . ARG A 1 351 ? -5.685 -18.101 -14.827 1.00 91.69 351 ARG A CA 1
ATOM 2867 C C . ARG A 1 351 ? -6.453 -16.781 -14.690 1.00 91.69 351 ARG A C 1
ATOM 2869 O O . ARG A 1 351 ? -6.871 -16.180 -15.684 1.00 91.69 351 ARG A O 1
ATOM 2876 N N . PHE A 1 352 ? -6.628 -16.299 -13.464 1.00 93.69 352 PHE A N 1
ATOM 2877 C CA . PHE A 1 352 ? -7.219 -15.005 -13.126 1.00 93.69 352 PHE A CA 1
ATOM 2878 C C . PHE A 1 352 ? -6.139 -13.956 -12.816 1.00 93.69 352 PHE A C 1
ATOM 2880 O O . PHE A 1 352 ? -6.164 -13.253 -11.810 1.00 93.69 352 PHE A O 1
ATOM 2887 N N . PHE A 1 353 ? -5.199 -13.813 -13.748 1.00 93.75 353 PHE A N 1
ATOM 2888 C CA . PHE A 1 353 ? -4.026 -12.931 -13.677 1.00 93.75 353 PHE A CA 1
ATOM 2889 C C . PHE A 1 353 ? -4.327 -11.469 -13.307 1.00 93.75 353 PHE A C 1
ATOM 2891 O O . PHE A 1 353 ? -3.554 -10.827 -12.600 1.00 93.75 353 PHE A O 1
ATOM 2898 N N . TYR A 1 354 ? -5.466 -10.935 -13.766 1.00 94.12 354 TYR A N 1
ATOM 2899 C CA . TYR A 1 354 ? -5.908 -9.584 -13.403 1.00 94.12 354 TYR A CA 1
ATOM 2900 C C . TYR A 1 354 ? -6.084 -9.433 -11.885 1.00 94.12 354 TYR A C 1
ATOM 2902 O O . TYR A 1 354 ? -5.628 -8.443 -11.321 1.00 94.12 354 TYR A O 1
ATOM 2910 N N . GLY A 1 355 ? -6.696 -10.423 -11.225 1.00 93.56 355 GLY A N 1
ATOM 2911 C CA . GLY A 1 355 ? -6.921 -10.393 -9.781 1.00 93.56 355 GLY A CA 1
ATOM 2912 C C . GLY A 1 355 ? -5.628 -10.442 -8.977 1.00 93.56 355 GLY A C 1
ATOM 2913 O O . GLY A 1 355 ? -5.493 -9.724 -7.989 1.00 93.56 355 GLY A O 1
ATOM 2914 N N . SER A 1 356 ? -4.649 -11.219 -9.440 1.00 95.38 356 SER A N 1
ATOM 2915 C CA . SER A 1 356 ? -3.310 -11.265 -8.850 1.00 95.38 356 SER A CA 1
ATOM 2916 C C . SER A 1 356 ? -2.632 -9.895 -8.881 1.00 95.38 356 SER A C 1
ATOM 2918 O O . SER A 1 356 ? -2.216 -9.390 -7.841 1.00 95.38 356 SER A O 1
ATOM 2920 N N . VAL A 1 357 ? -2.579 -9.251 -10.055 1.00 95.81 357 VAL A N 1
ATOM 2921 C CA . VAL A 1 357 ? -1.972 -7.914 -10.197 1.00 95.81 357 VAL A CA 1
ATOM 2922 C C . VAL A 1 357 ? -2.736 -6.862 -9.392 1.00 95.81 357 VAL A C 1
ATOM 2924 O O . VAL A 1 357 ? -2.102 -6.017 -8.766 1.00 95.81 357 VAL A O 1
ATOM 2927 N N . PHE A 1 358 ? -4.069 -6.938 -9.352 1.00 95.88 358 PHE A N 1
ATOM 2928 C CA . PHE A 1 358 ? -4.906 -6.057 -8.535 1.00 95.88 358 PHE A CA 1
ATOM 2929 C C . PHE A 1 358 ? -4.524 -6.128 -7.047 1.00 95.88 358 PHE A C 1
ATOM 2931 O O . PHE A 1 358 ? -4.257 -5.099 -6.431 1.00 95.88 358 PHE A O 1
ATOM 2938 N N . LEU A 1 359 ? -4.423 -7.333 -6.472 1.00 94.31 359 LEU A N 1
ATOM 2939 C CA . LEU A 1 359 ? -4.064 -7.493 -5.057 1.00 94.31 359 LEU A CA 1
ATOM 2940 C C . LEU A 1 359 ? -2.630 -7.049 -4.755 1.00 94.31 359 LEU A C 1
ATOM 2942 O O . LEU A 1 359 ? -2.407 -6.378 -3.748 1.00 94.31 359 LEU A O 1
ATOM 2946 N N . ILE A 1 360 ? -1.670 -7.389 -5.624 1.00 95.00 360 ILE A N 1
ATOM 2947 C CA . ILE A 1 360 ? -0.271 -6.957 -5.468 1.00 95.00 360 ILE A CA 1
ATOM 2948 C C . ILE A 1 360 ? -0.184 -5.425 -5.492 1.00 95.00 360 ILE A C 1
ATOM 2950 O O . ILE A 1 360 ? 0.558 -4.845 -4.706 1.00 95.00 360 ILE A O 1
ATOM 2954 N N . ARG A 1 361 ? -0.957 -4.762 -6.360 1.00 94.44 361 ARG A N 1
ATOM 2955 C CA . ARG A 1 361 ? -1.004 -3.298 -6.480 1.00 94.44 361 ARG A CA 1
ATOM 2956 C C . ARG A 1 361 ? -1.592 -2.616 -5.251 1.00 94.44 361 ARG A C 1
ATOM 2958 O O . ARG A 1 361 ? -0.978 -1.683 -4.729 1.00 94.44 361 ARG A O 1
ATOM 2965 N N . GLU A 1 362 ? -2.739 -3.089 -4.778 1.00 91.75 362 GLU A N 1
ATOM 2966 C CA . GLU A 1 362 ? -3.425 -2.536 -3.602 1.00 91.75 362 GLU A CA 1
ATOM 2967 C C . GLU A 1 362 ? -2.608 -2.695 -2.312 1.00 91.75 362 GLU A C 1
ATOM 2969 O O . GLU A 1 362 ? -2.663 -1.842 -1.429 1.00 91.75 362 GLU A O 1
ATOM 2974 N N . LYS A 1 363 ? -1.832 -3.779 -2.195 1.00 90.44 363 LYS A N 1
ATOM 2975 C CA . LYS A 1 363 ? -1.062 -4.127 -0.988 1.00 90.44 363 LYS A CA 1
ATOM 2976 C C . LYS A 1 363 ? 0.447 -4.068 -1.201 1.00 90.44 363 LYS A C 1
ATOM 2978 O O . LYS A 1 363 ? 1.184 -4.819 -0.572 1.00 90.44 363 LYS A O 1
ATOM 2983 N N . PHE A 1 364 ? 0.900 -3.213 -2.111 1.00 91.56 364 PHE A N 1
ATOM 2984 C CA . PHE A 1 364 ? 2.308 -3.161 -2.477 1.00 91.56 364 PHE A CA 1
ATOM 2985 C C . PHE A 1 364 ? 3.180 -2.652 -1.321 1.00 91.56 364 PHE A C 1
ATOM 2987 O O . PHE A 1 364 ? 3.203 -1.453 -1.048 1.00 91.56 364 PHE A O 1
ATOM 2994 N N . ASP A 1 365 ? 3.900 -3.574 -0.688 1.00 90.56 365 ASP A N 1
ATOM 2995 C CA . ASP A 1 365 ? 4.926 -3.324 0.329 1.00 90.56 365 ASP A CA 1
ATOM 2996 C C . ASP A 1 365 ? 5.965 -4.458 0.281 1.00 90.56 365 ASP A C 1
ATOM 2998 O O . ASP A 1 365 ? 6.156 -5.226 1.222 1.00 90.56 365 ASP A O 1
ATOM 3002 N N . PHE A 1 366 ? 6.554 -4.649 -0.901 1.00 91.69 366 PHE A N 1
ATOM 3003 C CA . PHE A 1 366 ? 7.500 -5.729 -1.175 1.00 91.69 366 PHE A CA 1
ATOM 3004 C C . PHE A 1 366 ? 8.853 -5.154 -1.576 1.00 91.69 366 PHE A C 1
ATOM 3006 O O . PHE A 1 366 ? 8.931 -4.082 -2.182 1.00 91.69 366 PHE A O 1
ATOM 3013 N N . ASP A 1 367 ? 9.919 -5.901 -1.297 1.00 94.62 367 ASP A N 1
ATOM 3014 C CA . ASP A 1 367 ? 11.209 -5.619 -1.912 1.00 94.62 367 ASP A CA 1
ATOM 3015 C C . ASP A 1 367 ? 11.181 -5.889 -3.429 1.00 94.62 367 ASP A C 1
ATOM 3017 O O . ASP A 1 367 ? 10.263 -6.510 -3.977 1.00 94.62 367 ASP A O 1
ATOM 3021 N N . TYR A 1 368 ? 12.202 -5.380 -4.120 1.00 93.25 368 TYR A N 1
ATOM 3022 C CA . TYR A 1 368 ? 12.278 -5.427 -5.578 1.00 93.25 368 TYR A CA 1
ATOM 3023 C C . TYR A 1 368 ? 12.216 -6.860 -6.130 1.00 93.25 368 TYR A C 1
ATOM 3025 O O . TYR A 1 368 ? 11.441 -7.134 -7.043 1.00 93.25 368 TYR A O 1
ATOM 3033 N N . GLU A 1 369 ? 12.995 -7.785 -5.564 1.00 94.31 369 GLU A N 1
ATOM 3034 C CA . GLU A 1 369 ? 13.097 -9.167 -6.053 1.00 94.31 369 GLU A CA 1
ATOM 3035 C C . GLU A 1 369 ? 11.796 -9.950 -5.839 1.00 94.31 369 GLU A C 1
ATOM 3037 O O . GLU A 1 369 ? 11.326 -10.653 -6.740 1.00 94.31 369 GLU A O 1
ATOM 3042 N N . THR A 1 370 ? 11.160 -9.780 -4.677 1.00 93.50 370 THR A N 1
ATOM 3043 C CA . THR A 1 370 ? 9.863 -10.394 -4.376 1.00 93.50 370 THR A CA 1
ATOM 3044 C C . THR A 1 370 ? 8.789 -9.858 -5.317 1.00 93.50 370 THR A C 1
ATOM 3046 O O . THR A 1 370 ? 8.005 -10.637 -5.866 1.00 93.50 370 THR A O 1
ATOM 3049 N N . ALA A 1 371 ? 8.781 -8.546 -5.574 1.00 94.12 371 ALA A N 1
ATOM 3050 C CA . ALA A 1 371 ? 7.864 -7.931 -6.526 1.00 94.12 371 ALA A CA 1
ATOM 3051 C C . ALA A 1 371 ? 8.062 -8.474 -7.953 1.00 94.12 371 ALA A C 1
ATOM 3053 O O . ALA A 1 371 ? 7.081 -8.854 -8.596 1.00 94.12 371 ALA A O 1
ATOM 3054 N N . VAL A 1 372 ? 9.308 -8.571 -8.442 1.00 94.75 372 VAL A N 1
ATOM 3055 C CA . VAL A 1 372 ? 9.611 -9.155 -9.765 1.00 94.75 372 VAL A CA 1
ATOM 3056 C C . VAL A 1 372 ? 9.112 -10.596 -9.850 1.00 94.75 372 VAL A C 1
ATOM 3058 O O . VAL A 1 372 ? 8.492 -10.969 -10.843 1.00 94.75 372 VAL A O 1
ATOM 3061 N N . SER A 1 373 ? 9.336 -11.409 -8.815 1.00 94.50 373 SER A N 1
ATOM 3062 C CA . SER A 1 373 ? 8.863 -12.798 -8.783 1.00 94.50 373 SER A CA 1
ATOM 3063 C C . SER A 1 373 ? 7.334 -12.884 -8.898 1.00 94.50 373 SER A C 1
ATOM 3065 O O . SER A 1 373 ? 6.803 -13.546 -9.795 1.00 94.50 373 SER A O 1
ATOM 3067 N N . LEU A 1 374 ? 6.613 -12.121 -8.069 1.00 94.69 374 LEU A N 1
ATOM 3068 C CA . LEU A 1 374 ? 5.148 -12.100 -8.069 1.00 94.69 374 LEU A CA 1
ATOM 3069 C C . LEU A 1 374 ? 4.570 -11.622 -9.408 1.00 94.69 374 LEU A C 1
ATOM 3071 O O . LEU A 1 374 ? 3.615 -12.214 -9.923 1.00 94.69 374 LEU A O 1
ATOM 3075 N N . PHE A 1 375 ? 5.136 -10.570 -10.003 1.00 96.25 375 PHE A N 1
ATOM 3076 C CA . PHE A 1 375 ? 4.685 -10.075 -11.304 1.00 96.25 375 PHE A CA 1
ATOM 3077 C C . PHE A 1 375 ? 5.058 -11.007 -12.454 1.00 96.25 375 PHE A C 1
ATOM 3079 O O . PHE A 1 375 ? 4.266 -11.146 -13.386 1.00 96.25 375 PHE A O 1
ATOM 3086 N N . ALA A 1 376 ? 6.207 -11.680 -12.404 1.00 93.88 376 ALA A N 1
ATOM 3087 C CA . ALA A 1 376 ? 6.602 -12.635 -13.434 1.00 93.88 376 ALA A CA 1
ATOM 3088 C C . ALA A 1 376 ? 5.593 -13.786 -13.567 1.00 93.88 376 ALA A C 1
ATOM 3090 O O . ALA A 1 376 ? 5.376 -14.276 -14.678 1.00 93.88 376 ALA A O 1
ATOM 3091 N N . GLU A 1 377 ? 4.944 -14.187 -12.473 1.00 92.88 377 GLU A N 1
ATOM 3092 C CA . GLU A 1 377 ? 3.871 -15.187 -12.469 1.00 92.88 377 GLU A CA 1
ATOM 3093 C C . GLU A 1 377 ? 2.497 -14.595 -12.811 1.00 92.88 377 GLU A C 1
ATOM 3095 O O . GLU A 1 377 ? 1.687 -15.248 -13.469 1.00 92.88 377 GLU A O 1
ATOM 3100 N N . SER A 1 378 ? 2.251 -13.345 -12.415 1.00 94.56 378 SER A N 1
ATOM 3101 C CA . SER A 1 378 ? 0.918 -12.735 -12.459 1.00 94.56 378 SER A CA 1
ATOM 3102 C C . SER A 1 378 ? 0.633 -11.935 -13.733 1.00 94.56 378 SER A C 1
ATOM 3104 O O . SER A 1 378 ? -0.513 -11.841 -14.161 1.00 94.56 378 SER A O 1
ATOM 3106 N N . VAL A 1 379 ? 1.640 -11.359 -14.392 1.00 93.81 379 VAL A N 1
ATOM 3107 C CA . VAL A 1 379 ? 1.455 -10.519 -15.588 1.00 93.81 379 VAL A CA 1
ATOM 3108 C C . VAL A 1 379 ? 1.488 -11.386 -16.843 1.00 93.81 379 VAL A C 1
ATOM 3110 O O . VAL A 1 379 ? 2.462 -11.406 -17.590 1.00 93.81 379 VAL A O 1
ATOM 3113 N N . LYS A 1 380 ? 0.415 -12.151 -17.071 1.00 91.56 380 LYS A N 1
ATOM 3114 C CA . LYS A 1 380 ? 0.312 -13.090 -18.208 1.00 91.56 380 LYS A CA 1
ATOM 3115 C C . LYS A 1 380 ? -0.795 -12.768 -19.205 1.00 91.56 380 LYS A C 1
ATOM 3117 O O . LYS A 1 380 ? -0.905 -13.450 -20.218 1.00 91.56 380 LYS A O 1
ATOM 3122 N N . CYS A 1 381 ? -1.613 -11.746 -18.969 1.00 91.06 381 CYS A N 1
ATOM 3123 C CA . CYS A 1 381 ? -2.699 -11.368 -19.877 1.00 91.06 381 CYS A CA 1
ATOM 3124 C C . CYS A 1 381 ? -2.773 -9.855 -20.098 1.00 91.06 381 CYS A C 1
ATOM 3126 O O . CYS A 1 381 ? -2.215 -9.067 -19.332 1.00 91.06 381 CYS A O 1
ATOM 3128 N N . LYS A 1 382 ? -3.519 -9.450 -21.132 1.00 89.94 382 LYS A N 1
ATOM 3129 C CA . LYS A 1 382 ? -3.658 -8.044 -21.524 1.00 89.94 382 LYS A CA 1
ATOM 3130 C C . LYS A 1 382 ? -4.249 -7.171 -20.412 1.00 89.94 382 LYS A C 1
ATOM 3132 O O . LYS A 1 382 ? -3.684 -6.130 -20.111 1.00 89.94 382 LYS A O 1
ATOM 3137 N N . ARG A 1 383 ? -5.326 -7.611 -19.751 1.00 90.19 383 ARG A N 1
ATOM 3138 C CA . ARG A 1 383 ? -5.932 -6.845 -18.645 1.00 90.19 383 ARG A CA 1
ATOM 3139 C C . ARG A 1 383 ? -5.024 -6.709 -17.425 1.00 90.19 383 ARG A C 1
ATOM 3141 O O . ARG A 1 383 ? -5.048 -5.671 -16.778 1.00 90.19 383 ARG A O 1
ATOM 3148 N N . ALA A 1 384 ? -4.240 -7.739 -17.104 1.00 93.19 384 ALA A N 1
ATOM 3149 C CA . ALA A 1 384 ? -3.265 -7.672 -16.017 1.00 93.19 384 ALA A CA 1
ATOM 3150 C C . ALA A 1 384 ? -2.160 -6.654 -16.336 1.00 93.19 384 ALA A C 1
ATOM 3152 O O . ALA A 1 384 ? -1.784 -5.867 -15.473 1.00 93.19 384 ALA A O 1
ATOM 3153 N N . LEU A 1 385 ? -1.700 -6.626 -17.594 1.00 93.00 385 LEU A N 1
ATOM 3154 C CA . LEU A 1 385 ? -0.762 -5.615 -18.074 1.00 93.00 385 LEU A CA 1
ATOM 3155 C C . LEU A 1 385 ? -1.359 -4.204 -17.962 1.00 93.00 385 LEU A C 1
ATOM 3157 O O . LEU A 1 385 ? -0.759 -3.344 -17.329 1.00 93.00 385 LEU A O 1
ATOM 3161 N N . GLU A 1 386 ? -2.540 -3.973 -18.541 1.00 91.62 386 GLU A N 1
ATOM 3162 C CA . GLU A 1 386 ? -3.212 -2.664 -18.528 1.00 91.62 386 GLU A CA 1
ATOM 3163 C C . GLU A 1 386 ? -3.413 -2.142 -17.103 1.00 91.62 386 GLU A C 1
ATOM 3165 O O . GLU A 1 386 ? -3.071 -0.999 -16.820 1.00 91.62 386 GLU A O 1
ATOM 3170 N N . HIS A 1 387 ? -3.875 -2.998 -16.191 1.00 93.81 387 HIS A N 1
ATOM 3171 C CA . HIS A 1 387 ? -4.128 -2.600 -14.812 1.00 93.81 387 HIS A CA 1
ATOM 3172 C C . HIS A 1 387 ? -2.853 -2.316 -14.007 1.00 93.81 387 HIS A C 1
ATOM 3174 O O . HIS A 1 387 ? -2.850 -1.425 -13.160 1.00 93.81 387 HIS A O 1
ATOM 3180 N N . GLY A 1 388 ? -1.759 -3.041 -14.255 1.00 93.56 388 GLY A N 1
ATOM 3181 C CA . GLY A 1 388 ? -0.477 -2.719 -13.624 1.00 93.56 388 GLY A CA 1
ATOM 3182 C C . GLY A 1 388 ? 0.121 -1.405 -14.142 1.00 93.56 388 GLY A C 1
ATOM 3183 O O . GLY A 1 388 ? 0.710 -0.652 -13.372 1.00 93.56 388 GLY A O 1
ATOM 3184 N N . LEU A 1 389 ? -0.096 -1.077 -15.422 1.00 94.00 389 LEU A N 1
ATOM 3185 C CA . LEU A 1 389 ? 0.375 0.172 -16.041 1.00 94.00 389 LEU A CA 1
ATOM 3186 C C . LEU A 1 389 ? -0.332 1.440 -15.534 1.00 94.00 389 LEU A C 1
ATOM 3188 O O . LEU A 1 389 ? 0.173 2.538 -15.777 1.00 94.00 389 LEU A O 1
ATOM 3192 N N . GLU A 1 390 ? -1.482 1.296 -14.872 1.00 92.88 390 GLU A N 1
ATOM 3193 C CA . GLU A 1 390 ? -2.233 2.387 -14.236 1.00 92.88 390 GLU A CA 1
ATOM 3194 C C . GLU A 1 390 ? -1.609 2.867 -12.915 1.00 92.88 390 GLU A C 1
ATOM 3196 O O . GLU A 1 390 ? -2.051 3.884 -12.375 1.00 92.88 390 GLU A O 1
ATOM 3201 N N . ASP A 1 391 ? -0.632 2.147 -12.351 1.00 92.69 391 ASP A N 1
ATOM 3202 C CA . ASP A 1 391 ? 0.084 2.628 -11.169 1.00 92.69 391 ASP A CA 1
ATOM 3203 C C . ASP A 1 391 ? 1.007 3.810 -11.516 1.00 92.69 391 ASP A C 1
ATOM 3205 O O . ASP A 1 391 ? 1.392 4.011 -12.668 1.00 92.69 391 ASP A O 1
ATOM 3209 N N . ALA A 1 392 ? 1.356 4.606 -10.507 1.00 91.75 392 ALA A N 1
ATOM 3210 C CA . ALA A 1 392 ? 2.203 5.789 -10.649 1.00 91.75 392 ALA A CA 1
ATOM 3211 C C . ALA A 1 392 ? 3.495 5.705 -9.822 1.00 91.75 392 ALA A C 1
ATOM 3213 O O . ALA A 1 392 ? 4.359 6.571 -9.950 1.00 91.75 392 ALA A O 1
ATOM 3214 N N . ARG A 1 393 ? 3.636 4.700 -8.950 1.00 94.06 393 ARG A N 1
ATOM 3215 C CA . ARG A 1 393 ? 4.787 4.554 -8.055 1.00 94.06 393 ARG A CA 1
ATOM 3216 C C . ARG A 1 393 ? 5.948 3.907 -8.802 1.00 94.06 393 ARG A C 1
ATOM 3218 O O . ARG A 1 393 ? 5.822 2.790 -9.297 1.00 94.06 393 ARG A O 1
ATOM 3225 N N . GLU A 1 394 ? 7.107 4.560 -8.806 1.00 92.56 394 GLU A N 1
ATOM 3226 C CA . GLU A 1 394 ? 8.332 4.032 -9.427 1.00 92.56 394 GLU A CA 1
ATOM 3227 C C . GLU A 1 394 ? 8.741 2.675 -8.832 1.00 92.56 394 GLU A C 1
ATOM 3229 O O . GLU A 1 394 ? 8.984 1.721 -9.570 1.00 92.56 394 GLU A O 1
ATOM 3234 N N . ALA A 1 395 ? 8.700 2.562 -7.498 1.00 93.31 395 ALA A N 1
ATOM 3235 C CA . ALA A 1 395 ? 9.016 1.335 -6.764 1.00 93.31 395 ALA A CA 1
ATOM 3236 C C . ALA A 1 395 ? 8.131 0.137 -7.159 1.00 93.31 395 ALA A C 1
ATOM 3238 O O . ALA A 1 395 ? 8.576 -1.001 -7.064 1.00 93.31 395 ALA A O 1
ATOM 3239 N N . PHE A 1 396 ? 6.903 0.388 -7.628 1.00 96.12 396 PHE A N 1
ATOM 3240 C CA . PHE A 1 396 ? 6.002 -0.632 -8.170 1.00 96.12 396 PHE A CA 1
ATOM 3241 C C . PHE A 1 396 ? 6.287 -0.901 -9.652 1.00 96.12 396 PHE A C 1
ATOM 3243 O O . PHE A 1 396 ? 6.394 -2.048 -10.085 1.00 96.12 396 PHE A O 1
ATOM 3250 N N . LEU A 1 397 ? 6.399 0.167 -10.447 1.00 95.75 397 LEU A N 1
ATOM 3251 C CA . LEU A 1 397 ? 6.467 0.077 -11.901 1.00 95.75 397 LEU A CA 1
ATOM 3252 C C . LEU A 1 397 ? 7.780 -0.521 -12.403 1.00 95.75 397 LEU A C 1
ATOM 3254 O O . LEU A 1 397 ? 7.754 -1.259 -13.380 1.00 95.75 397 LEU A O 1
ATOM 3258 N N . TYR A 1 398 ? 8.915 -0.259 -11.754 1.00 94.81 398 TYR A N 1
ATOM 3259 C CA . TYR A 1 398 ? 10.205 -0.820 -12.169 1.00 94.81 398 TYR A CA 1
ATOM 3260 C C . TYR A 1 398 ? 10.234 -2.365 -12.122 1.00 94.81 398 TYR A C 1
ATOM 3262 O O . TYR A 1 398 ? 10.489 -2.975 -13.167 1.00 94.81 398 TYR A O 1
ATOM 3270 N N . PRO A 1 399 ? 9.912 -3.035 -10.995 1.00 95.12 399 PRO A N 1
ATOM 3271 C CA . PRO A 1 399 ? 9.857 -4.500 -10.961 1.00 95.12 399 PRO A CA 1
ATOM 3272 C C . PRO A 1 399 ? 8.732 -5.070 -11.845 1.00 95.12 399 PRO A C 1
ATOM 3274 O O . PRO A 1 399 ? 8.870 -6.149 -12.437 1.00 95.12 399 PRO A O 1
ATOM 3277 N N . PHE A 1 400 ? 7.631 -4.328 -12.009 1.00 96.38 400 PHE A N 1
ATOM 3278 C CA . PHE A 1 400 ? 6.570 -4.675 -12.954 1.00 96.38 400 PHE A CA 1
ATOM 3279 C C . PHE A 1 400 ? 7.072 -4.663 -14.408 1.00 96.38 400 PHE A C 1
ATOM 3281 O O . PHE A 1 400 ? 6.882 -5.642 -15.132 1.00 96.38 400 PHE A O 1
ATOM 3288 N N . PHE A 1 401 ? 7.768 -3.607 -14.842 1.00 95.12 401 PHE A N 1
ATOM 3289 C CA . PHE A 1 401 ? 8.334 -3.500 -16.188 1.00 95.12 401 PHE A CA 1
ATOM 3290 C C . PHE A 1 401 ? 9.391 -4.566 -16.457 1.00 95.12 401 PHE A C 1
ATOM 3292 O O . PHE A 1 401 ? 9.431 -5.112 -17.561 1.00 95.12 401 PHE A O 1
ATOM 3299 N N . GLU A 1 402 ? 10.215 -4.910 -15.467 1.00 93.56 402 GLU A N 1
ATOM 3300 C CA . GLU A 1 402 ? 11.171 -6.007 -15.603 1.00 93.56 402 GLU A CA 1
ATOM 3301 C C . GLU A 1 402 ? 10.468 -7.342 -15.869 1.00 93.56 402 GLU A C 1
ATOM 3303 O O . GLU A 1 402 ? 10.873 -8.104 -16.750 1.00 93.56 402 GLU A O 1
ATOM 3308 N N . SER A 1 403 ? 9.366 -7.595 -15.173 1.00 93.00 403 SER A N 1
ATOM 3309 C CA . SER A 1 403 ? 8.551 -8.793 -15.380 1.00 93.00 403 SER A CA 1
ATOM 3310 C C . SER A 1 403 ? 7.878 -8.795 -16.754 1.00 93.00 403 SER A C 1
ATOM 3312 O O . SER A 1 403 ? 7.863 -9.812 -17.448 1.00 93.00 403 SER A O 1
ATOM 3314 N N . VAL A 1 404 ? 7.392 -7.635 -17.199 1.00 92.19 404 VAL A N 1
ATOM 3315 C CA . VAL A 1 404 ? 6.805 -7.436 -18.531 1.00 92.19 404 VAL A CA 1
ATOM 3316 C C . VAL A 1 404 ? 7.838 -7.628 -19.647 1.00 92.19 404 VAL A C 1
ATOM 3318 O O . VAL A 1 404 ? 7.516 -8.218 -20.677 1.00 92.19 404 VAL A O 1
ATOM 3321 N N . LEU A 1 405 ? 9.095 -7.212 -19.454 1.00 90.44 405 LEU A N 1
ATOM 3322 C CA . LEU A 1 405 ? 10.181 -7.471 -20.409 1.00 90.44 405 LEU A CA 1
ATOM 3323 C C . LEU A 1 405 ? 10.452 -8.967 -20.605 1.00 90.44 405 LEU A C 1
ATOM 3325 O O . LEU A 1 405 ? 10.912 -9.361 -21.678 1.00 90.44 405 LEU A O 1
ATOM 3329 N N . ARG A 1 406 ? 10.185 -9.794 -19.588 1.00 88.69 406 ARG A N 1
ATOM 3330 C CA . ARG A 1 406 ? 10.324 -11.258 -19.647 1.00 88.69 406 ARG A CA 1
ATOM 3331 C C . ARG A 1 406 ? 9.110 -11.936 -20.296 1.00 88.69 406 ARG A C 1
ATOM 3333 O O . ARG A 1 406 ? 9.187 -13.113 -20.635 1.00 88.69 406 ARG A O 1
ATOM 3340 N N . LEU A 1 407 ? 8.004 -11.219 -20.505 1.00 87.81 407 LEU A N 1
ATOM 3341 C CA . LEU A 1 407 ? 6.797 -11.766 -21.120 1.00 87.81 407 LEU A CA 1
ATOM 3342 C C . LEU A 1 407 ? 6.982 -11.929 -22.637 1.00 87.81 407 LEU A C 1
ATOM 3344 O O . LEU A 1 407 ? 7.326 -10.984 -23.347 1.00 87.81 407 LEU A O 1
ATOM 3348 N N . GLU A 1 408 ? 6.757 -13.135 -23.153 1.00 84.38 408 GLU A N 1
ATOM 3349 C CA . GLU A 1 408 ? 6.866 -13.431 -24.591 1.00 84.38 408 GLU A CA 1
ATOM 3350 C C . GLU A 1 408 ? 5.509 -13.362 -25.300 1.00 84.38 408 GLU A C 1
ATOM 3352 O O . GLU A 1 408 ? 5.375 -12.733 -26.350 1.00 84.38 408 GLU A O 1
ATOM 3357 N N . ALA A 1 409 ? 4.486 -13.968 -24.699 1.00 86.88 409 ALA A N 1
ATOM 3358 C CA . ALA A 1 409 ? 3.131 -14.017 -25.227 1.00 86.88 409 ALA A CA 1
ATOM 3359 C C . ALA A 1 409 ? 2.107 -13.957 -24.091 1.00 86.88 409 ALA A C 1
ATOM 3361 O O . ALA A 1 409 ? 2.394 -14.347 -22.956 1.00 86.88 409 ALA A O 1
ATOM 3362 N N . PHE A 1 410 ? 0.898 -13.494 -24.406 1.00 89.44 410 PHE A N 1
ATOM 3363 C CA . PHE A 1 410 ? -0.212 -13.587 -23.467 1.00 89.44 410 PHE A CA 1
ATOM 3364 C C . PHE A 1 410 ? -0.735 -15.024 -23.380 1.00 89.44 410 PHE A C 1
ATOM 3366 O O . PHE A 1 410 ? -0.831 -15.725 -24.387 1.00 89.44 410 PHE A O 1
ATOM 3373 N N . LEU A 1 411 ? -1.117 -15.446 -22.177 1.00 87.50 411 LEU A N 1
ATOM 3374 C CA . LEU A 1 411 ? -1.776 -16.722 -21.924 1.00 87.50 411 LEU A CA 1
ATOM 3375 C C . LEU A 1 411 ? -3.306 -16.566 -21.957 1.00 87.50 411 LEU A C 1
ATOM 3377 O O . LEU A 1 411 ? -3.824 -15.500 -21.605 1.00 87.50 411 LEU A O 1
ATOM 3381 N N . PRO A 1 412 ? -4.050 -17.630 -22.321 1.00 86.00 412 PRO A N 1
ATOM 3382 C CA . PRO A 1 412 ? -5.498 -17.672 -22.138 1.00 86.00 412 PRO A CA 1
ATOM 3383 C C . PRO A 1 412 ? -5.852 -17.424 -20.669 1.00 86.00 412 PRO A C 1
ATOM 3385 O O . PRO A 1 412 ? -5.257 -18.038 -19.782 1.00 86.00 412 PRO A O 1
ATOM 3388 N N . CYS A 1 413 ? -6.812 -16.540 -20.402 1.00 88.44 413 CYS A N 1
ATOM 3389 C CA . CYS A 1 413 ? -7.191 -16.175 -19.040 1.00 88.44 413 CYS A CA 1
ATOM 3390 C C . CYS A 1 413 ? -8.700 -16.001 -18.905 1.00 88.44 413 CYS A C 1
ATOM 3392 O O . CYS A 1 413 ? -9.362 -15.583 -19.849 1.00 88.44 413 CYS A O 1
ATOM 3394 N N . VAL A 1 414 ? -9.228 -16.232 -17.703 1.00 87.44 414 VAL A N 1
ATOM 3395 C CA . VAL A 1 414 ? -10.658 -16.030 -17.384 1.00 87.44 414 VAL A CA 1
ATOM 3396 C C . VAL A 1 414 ? -11.052 -14.547 -17.484 1.00 87.44 414 VAL A C 1
ATOM 3398 O O . VAL A 1 414 ? -12.209 -14.179 -17.666 1.00 87.44 414 VAL A O 1
ATOM 3401 N N . CYS A 1 415 ? -10.060 -13.668 -17.378 1.00 82.50 415 CYS A N 1
ATOM 3402 C CA . CYS A 1 415 ? -10.210 -12.224 -17.422 1.00 82.50 415 CYS A CA 1
ATOM 3403 C C . CYS A 1 415 ? -10.419 -11.620 -18.820 1.00 82.50 415 CYS A C 1
ATOM 3405 O O . CYS A 1 415 ? -10.971 -10.520 -18.901 1.00 82.50 415 CYS A O 1
ATOM 3407 N N . CYS A 1 416 ? -9.940 -12.269 -19.885 1.00 83.25 416 CYS A N 1
ATOM 3408 C CA . CYS A 1 416 ? -9.867 -11.708 -21.234 1.00 83.25 416 CYS A CA 1
ATOM 3409 C C . CYS A 1 416 ? -10.564 -12.644 -22.221 1.00 83.25 416 CYS A C 1
ATOM 3411 O O . CYS A 1 416 ? -10.165 -13.792 -22.363 1.00 83.25 416 CYS A O 1
ATOM 3413 N N . ASP A 1 417 ? -11.535 -12.116 -22.962 1.00 71.19 417 ASP A N 1
ATOM 3414 C CA . ASP A 1 417 ? -12.281 -12.879 -23.973 1.00 71.19 417 ASP A CA 1
ATOM 3415 C C . ASP A 1 417 ? -11.515 -12.997 -25.314 1.00 71.19 417 ASP A C 1
ATOM 3417 O O . ASP A 1 417 ? -11.972 -13.638 -26.257 1.00 71.19 417 ASP A O 1
ATOM 3421 N N . SER A 1 418 ? -10.340 -12.366 -25.427 1.00 61.59 418 SER A N 1
ATOM 3422 C CA . SER A 1 418 ? -9.533 -12.314 -26.651 1.00 61.59 418 SER A CA 1
ATOM 3423 C C . SER A 1 418 ? -8.524 -13.459 -26.751 1.00 61.59 418 SER A C 1
ATOM 3425 O O . SER A 1 418 ? -7.877 -13.811 -25.764 1.00 61.59 418 SER A O 1
ATOM 3427 N N . THR A 1 419 ? -8.304 -13.950 -27.972 1.00 61.91 419 THR A N 1
ATOM 3428 C CA . THR A 1 419 ? -7.252 -14.919 -28.307 1.00 61.91 419 THR A CA 1
ATOM 3429 C C . THR A 1 419 ? -5.862 -14.449 -27.859 1.00 61.91 419 THR A C 1
ATOM 3431 O O . THR A 1 419 ? -5.574 -13.251 -27.956 1.00 61.91 419 THR A O 1
ATOM 3434 N N . PRO A 1 420 ? -4.983 -15.366 -27.410 1.00 66.31 420 PRO A N 1
ATOM 3435 C CA . PRO A 1 420 ? -3.616 -15.030 -27.023 1.00 66.31 420 PRO A CA 1
ATOM 3436 C C . PRO A 1 420 ? -2.879 -14.396 -28.210 1.00 66.31 420 PRO A C 1
ATOM 3438 O O . PRO A 1 420 ? -2.681 -15.025 -29.247 1.00 66.31 420 PRO A O 1
ATOM 3441 N N . GLY A 1 421 ? -2.536 -13.116 -28.068 1.00 67.31 421 GLY A N 1
ATOM 3442 C CA . GLY A 1 421 ? -1.771 -12.346 -29.046 1.00 67.31 421 GLY A CA 1
ATOM 3443 C C . GLY A 1 421 ? -0.323 -12.144 -28.600 1.00 67.31 421 GLY A C 1
ATOM 3444 O O . GLY A 1 421 ? 0.011 -12.320 -27.424 1.00 67.31 421 GLY A O 1
ATOM 3445 N N . SER A 1 422 ? 0.533 -11.739 -29.538 1.00 74.31 422 SER A N 1
ATOM 3446 C CA . SER A 1 422 ? 1.885 -11.266 -29.229 1.00 74.31 422 SER A CA 1
ATOM 3447 C C . SER A 1 422 ? 1.831 -10.004 -28.367 1.00 74.31 422 SER A C 1
ATOM 3449 O O . SER A 1 422 ? 0.976 -9.138 -28.569 1.00 74.31 422 SER A O 1
ATOM 3451 N N . VAL A 1 423 ? 2.764 -9.881 -27.429 1.00 82.00 423 VAL A N 1
ATOM 3452 C CA . VAL A 1 423 ? 2.843 -8.730 -26.527 1.00 82.00 423 VAL A CA 1
ATOM 3453 C C . VAL A 1 423 ? 3.534 -7.575 -27.250 1.00 82.00 423 VAL A C 1
ATOM 3455 O O . VAL A 1 423 ? 4.745 -7.607 -27.467 1.00 82.00 423 VAL A O 1
ATOM 3458 N N . ASP A 1 424 ? 2.774 -6.543 -27.620 1.00 84.81 424 ASP A N 1
ATOM 3459 C CA . ASP A 1 424 ? 3.341 -5.314 -28.181 1.00 84.81 424 ASP A CA 1
ATOM 3460 C C . ASP A 1 424 ? 3.737 -4.332 -27.071 1.00 84.81 424 ASP A C 1
ATOM 3462 O O . ASP A 1 424 ? 2.947 -3.494 -26.630 1.00 84.81 424 ASP A O 1
ATOM 3466 N N . LEU A 1 425 ? 4.990 -4.435 -26.629 1.00 87.81 425 LEU A N 1
ATOM 3467 C CA . LEU A 1 425 ? 5.572 -3.549 -25.620 1.00 87.81 425 LEU A CA 1
ATOM 3468 C C . LEU A 1 425 ? 5.772 -2.107 -26.116 1.00 87.81 425 LEU A C 1
ATOM 3470 O O . LEU A 1 425 ? 5.864 -1.195 -25.298 1.00 87.81 425 LEU A O 1
ATOM 3474 N N . LEU A 1 426 ? 5.815 -1.871 -27.434 1.00 87.44 426 LEU A N 1
ATOM 3475 C CA . LEU A 1 426 ? 5.979 -0.524 -27.996 1.00 87.44 426 LEU A CA 1
ATOM 3476 C C . LEU A 1 426 ? 4.708 0.318 -27.831 1.00 87.44 426 LEU A C 1
ATOM 3478 O O . LEU A 1 426 ? 4.767 1.547 -27.843 1.00 87.44 426 LEU A O 1
ATOM 3482 N N . SER A 1 427 ? 3.562 -0.338 -27.631 1.00 85.69 427 SER A N 1
ATOM 3483 C CA . SER A 1 427 ? 2.276 0.317 -27.397 1.00 85.69 427 SER A CA 1
ATOM 3484 C C . SER A 1 427 ? 2.140 0.953 -26.004 1.00 85.69 427 SER A C 1
ATOM 3486 O O . SER A 1 427 ? 1.252 1.788 -25.800 1.00 85.69 427 SER A O 1
ATOM 3488 N N . ILE A 1 428 ? 3.015 0.599 -25.052 1.00 88.75 428 ILE A N 1
ATOM 3489 C CA . ILE A 1 428 ? 2.968 1.097 -23.671 1.00 88.75 428 ILE A CA 1
ATOM 3490 C C . ILE A 1 428 ? 3.121 2.625 -23.676 1.00 88.75 428 ILE A C 1
ATOM 3492 O O . ILE A 1 428 ? 4.024 3.176 -24.295 1.00 88.75 428 ILE A O 1
ATOM 3496 N N . LYS A 1 429 ? 2.201 3.342 -23.019 1.00 86.06 429 LYS A N 1
ATOM 3497 C CA . LYS A 1 429 ? 2.190 4.821 -22.979 1.00 86.06 429 LYS A CA 1
ATOM 3498 C C . LYS A 1 429 ? 2.729 5.413 -21.679 1.00 86.06 429 LYS A C 1
ATOM 3500 O O . LYS A 1 429 ? 2.852 6.629 -21.593 1.00 86.06 429 LYS A O 1
ATOM 3505 N N . ASN A 1 430 ? 3.020 4.582 -20.679 1.00 88.94 430 ASN A N 1
ATOM 3506 C CA . ASN A 1 430 ? 3.478 5.057 -19.379 1.00 88.94 430 ASN A CA 1
ATOM 3507 C C . ASN A 1 430 ? 4.872 5.717 -19.518 1.00 88.94 430 ASN A C 1
ATOM 3509 O O . ASN A 1 430 ? 5.785 5.075 -20.041 1.00 88.94 430 ASN A O 1
ATOM 3513 N N . PRO A 1 431 ? 5.059 6.977 -19.078 1.00 86.31 431 PRO A N 1
ATOM 3514 C CA . PRO A 1 431 ? 6.314 7.708 -19.261 1.00 86.31 431 PRO A CA 1
ATOM 3515 C C . PRO A 1 431 ? 7.492 7.093 -18.493 1.00 86.31 431 PRO A C 1
ATOM 3517 O O . PRO A 1 431 ? 8.619 7.167 -18.969 1.00 86.31 431 PRO A O 1
ATOM 3520 N N . MET A 1 432 ? 7.257 6.421 -17.360 1.00 91.88 432 MET A N 1
ATOM 3521 C CA . MET A 1 432 ? 8.332 5.752 -16.614 1.00 91.88 432 MET A CA 1
ATOM 3522 C C . MET A 1 432 ? 8.906 4.550 -17.370 1.00 91.88 432 MET A C 1
ATOM 3524 O O . MET A 1 432 ? 10.013 4.110 -17.073 1.00 91.88 432 MET A O 1
ATOM 3528 N N . PHE A 1 433 ? 8.193 4.033 -18.377 1.00 91.88 433 PHE A N 1
ATOM 3529 C CA . PHE A 1 433 ? 8.684 2.927 -19.187 1.00 91.88 433 PHE A CA 1
ATOM 3530 C C . PHE A 1 433 ? 9.924 3.320 -19.998 1.00 91.88 433 PHE A C 1
ATOM 3532 O O . PHE A 1 433 ? 10.867 2.538 -20.082 1.00 91.88 433 PHE A O 1
ATOM 3539 N N . SER A 1 434 ? 9.976 4.539 -20.553 1.00 89.19 434 SER A N 1
ATOM 3540 C CA . SER A 1 434 ? 11.165 4.998 -21.287 1.00 89.19 434 SER A CA 1
ATOM 3541 C C . SER A 1 434 ? 12.363 5.196 -20.358 1.00 89.19 434 SER A C 1
ATOM 3543 O O . SER A 1 434 ? 13.474 4.810 -20.721 1.00 89.19 434 SER A O 1
ATOM 3545 N N . MET A 1 435 ? 12.137 5.728 -19.152 1.00 90.50 435 MET A N 1
ATOM 3546 C CA . MET A 1 435 ? 13.172 5.884 -18.124 1.00 90.50 435 MET A CA 1
ATOM 3547 C C . MET A 1 435 ? 13.731 4.525 -17.697 1.00 90.50 435 MET A C 1
ATOM 354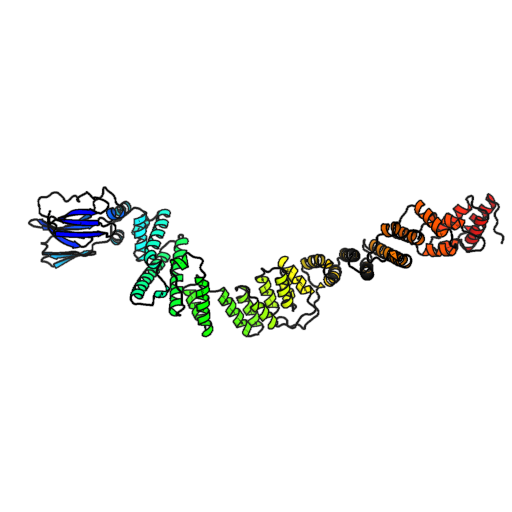9 O O . MET A 1 435 ? 14.936 4.304 -17.778 1.00 90.50 435 MET A O 1
ATOM 3553 N N . PHE A 1 436 ? 12.852 3.574 -17.379 1.00 93.19 436 PHE A N 1
ATOM 3554 C CA . PHE A 1 436 ? 13.240 2.209 -17.040 1.00 93.19 436 PHE A CA 1
ATOM 3555 C C . PHE A 1 436 ? 14.054 1.539 -18.158 1.00 93.19 436 PHE A C 1
ATOM 3557 O O . PHE A 1 436 ? 15.103 0.946 -17.903 1.00 93.19 436 PHE A O 1
ATOM 3564 N N . LEU A 1 437 ? 13.615 1.651 -19.418 1.00 91.06 437 LEU A N 1
ATOM 3565 C CA . LEU A 1 437 ? 14.350 1.087 -20.552 1.00 91.06 437 LEU A CA 1
ATOM 3566 C C . LEU A 1 437 ? 15.731 1.727 -20.725 1.00 91.06 437 LEU A C 1
ATOM 3568 O O . LEU A 1 437 ? 16.689 1.011 -21.020 1.00 91.06 437 LEU A O 1
ATOM 3572 N N . LYS A 1 438 ? 15.851 3.040 -20.506 1.00 88.00 438 LYS A N 1
ATOM 3573 C CA . LYS A 1 438 ? 17.129 3.760 -20.525 1.00 88.00 438 LYS A CA 1
ATOM 3574 C C . LYS A 1 438 ? 18.071 3.273 -19.421 1.00 88.00 438 LYS A C 1
ATOM 3576 O O . LYS A 1 438 ? 19.249 3.063 -19.691 1.00 88.00 438 LYS A O 1
ATOM 3581 N N . ASP A 1 439 ? 17.564 3.026 -18.217 1.00 87.94 439 ASP A N 1
ATOM 3582 C CA . ASP A 1 439 ? 18.370 2.518 -17.098 1.00 87.94 439 ASP A CA 1
ATOM 3583 C C . ASP A 1 439 ? 18.818 1.062 -17.334 1.00 87.94 439 ASP A C 1
ATOM 3585 O O . ASP A 1 439 ? 19.934 0.664 -16.985 1.00 87.94 439 ASP A O 1
ATOM 3589 N N . GLN A 1 440 ? 17.969 0.260 -17.985 1.00 85.69 440 GLN A N 1
ATOM 3590 C CA . GLN A 1 440 ? 18.213 -1.163 -18.242 1.00 85.69 440 GLN A CA 1
ATOM 3591 C C . GLN A 1 440 ? 18.945 -1.456 -19.557 1.00 85.69 440 GLN A C 1
ATOM 3593 O O . GLN A 1 440 ? 19.443 -2.572 -19.737 1.00 85.69 440 GLN A O 1
ATOM 3598 N N . MET A 1 441 ? 19.082 -0.485 -20.471 1.00 78.56 441 MET A N 1
ATOM 3599 C CA . MET A 1 441 ? 19.728 -0.700 -21.779 1.00 78.56 441 MET A CA 1
ATOM 3600 C C . MET A 1 441 ? 21.184 -1.172 -21.657 1.00 78.56 441 MET A C 1
ATOM 3602 O O . MET A 1 441 ? 21.711 -1.834 -22.554 1.00 78.56 441 MET A O 1
ATOM 3606 N N . HIS A 1 442 ? 21.837 -0.865 -20.531 1.00 73.38 442 HIS A N 1
ATOM 3607 C CA . HIS A 1 442 ? 23.196 -1.307 -20.231 1.00 73.38 442 HIS A CA 1
ATOM 3608 C C . HIS A 1 442 ? 23.265 -2.756 -19.729 1.00 73.38 442 HIS A C 1
ATOM 3610 O O . HIS A 1 442 ? 24.289 -3.412 -19.887 1.00 73.38 442 HIS A O 1
ATOM 3616 N N . LYS A 1 443 ? 22.183 -3.294 -19.169 1.00 76.81 443 LYS A N 1
ATOM 3617 C CA . LYS A 1 443 ? 22.173 -4.615 -18.525 1.00 76.81 443 LYS A CA 1
ATOM 3618 C C . LYS A 1 443 ? 21.488 -5.688 -19.370 1.00 76.81 443 LYS A C 1
ATOM 3620 O O . LYS A 1 443 ? 21.816 -6.860 -19.237 1.00 76.81 443 LYS A O 1
ATOM 3625 N N . ASN A 1 444 ? 20.561 -5.301 -20.249 1.00 77.25 444 ASN A N 1
ATOM 3626 C CA . ASN A 1 444 ? 19.698 -6.235 -20.968 1.00 77.25 444 ASN A CA 1
ATOM 3627 C C . ASN A 1 444 ? 19.613 -5.903 -22.473 1.00 77.25 444 ASN A C 1
ATOM 3629 O O . ASN A 1 444 ? 19.143 -4.835 -22.867 1.00 77.25 444 ASN A O 1
ATOM 3633 N N . GLU A 1 445 ? 20.028 -6.844 -23.331 1.00 75.12 445 GLU A N 1
ATOM 3634 C CA . GLU A 1 445 ? 19.999 -6.698 -24.798 1.00 75.12 445 GLU A CA 1
ATOM 3635 C C . GLU A 1 445 ? 18.574 -6.489 -25.345 1.00 75.12 445 GLU A C 1
ATOM 3637 O O . GLU A 1 445 ? 18.369 -5.708 -26.279 1.00 75.12 445 GLU A O 1
ATOM 3642 N N . ARG A 1 446 ? 17.564 -7.115 -24.727 1.00 81.81 446 ARG A N 1
ATOM 3643 C CA . ARG A 1 446 ? 16.154 -6.940 -25.100 1.00 81.81 446 ARG A CA 1
ATOM 3644 C C . ARG A 1 446 ? 15.657 -5.538 -24.748 1.00 81.81 446 ARG A C 1
ATOM 3646 O O . ARG A 1 446 ? 14.987 -4.924 -25.575 1.00 81.81 446 ARG A O 1
ATOM 3653 N N . ALA A 1 447 ? 16.029 -5.012 -23.578 1.00 83.56 447 ALA A N 1
ATOM 3654 C CA . ALA A 1 447 ? 15.708 -3.636 -23.183 1.00 83.56 447 ALA A CA 1
ATOM 3655 C C . ALA A 1 447 ? 16.362 -2.621 -24.131 1.00 83.56 447 ALA A C 1
ATOM 3657 O O . ALA A 1 447 ? 15.709 -1.686 -24.584 1.00 83.56 447 ALA A O 1
ATOM 3658 N N . CYS A 1 448 ? 17.617 -2.868 -24.510 1.00 78.38 448 CYS A N 1
ATOM 3659 C CA . CYS A 1 448 ? 18.349 -2.093 -25.509 1.00 78.38 448 CYS A CA 1
ATOM 3660 C C . CYS A 1 448 ? 17.626 -2.063 -26.867 1.00 78.38 448 CYS A C 1
ATOM 3662 O O . CYS A 1 448 ? 17.328 -0.985 -27.381 1.00 78.38 448 CYS A O 1
ATOM 3664 N N . SER A 1 449 ? 17.283 -3.232 -27.428 1.00 82.94 449 SER A N 1
ATOM 3665 C CA . SER A 1 449 ? 16.555 -3.315 -28.703 1.00 82.94 449 SER A CA 1
ATOM 3666 C C . SER A 1 449 ? 15.198 -2.613 -28.637 1.00 82.94 449 SER A C 1
ATOM 3668 O O . SER A 1 449 ? 14.760 -2.014 -29.617 1.00 82.94 449 SER A O 1
ATOM 3670 N N . LEU A 1 450 ? 14.528 -2.689 -27.486 1.00 88.75 450 LEU A N 1
ATOM 3671 C CA . LEU A 1 450 ? 13.217 -2.091 -27.289 1.00 88.75 450 LEU A CA 1
ATOM 3672 C C . LEU A 1 450 ? 13.289 -0.570 -27.122 1.00 88.75 450 LEU A C 1
ATOM 3674 O O . LEU A 1 450 ? 12.432 0.117 -27.662 1.00 88.75 450 LEU A O 1
ATOM 3678 N N . TYR A 1 451 ? 14.306 -0.038 -26.439 1.00 90.19 451 TYR A N 1
ATOM 3679 C CA . TYR A 1 451 ? 14.421 1.387 -26.125 1.00 90.19 451 TYR A CA 1
ATOM 3680 C C . TYR A 1 451 ? 14.482 2.270 -27.376 1.00 90.19 451 TYR A C 1
ATOM 3682 O O . TYR A 1 451 ? 13.646 3.154 -27.549 1.00 90.19 451 TYR A O 1
ATOM 3690 N N . TRP A 1 452 ? 15.407 2.006 -28.304 1.00 88.56 452 TRP A N 1
ATOM 3691 C CA . TRP A 1 452 ? 15.502 2.829 -29.517 1.00 88.56 452 TRP A CA 1
ATOM 3692 C C . TRP A 1 452 ? 14.282 2.649 -30.432 1.00 88.56 452 TRP A C 1
ATOM 3694 O O . TRP A 1 452 ? 13.832 3.615 -31.046 1.00 88.56 452 TRP A O 1
ATOM 3704 N N . LYS A 1 453 ? 13.691 1.444 -30.491 1.00 91.00 453 LYS A N 1
ATOM 3705 C CA . LYS A 1 453 ? 12.433 1.199 -31.221 1.00 91.00 453 LYS A CA 1
ATOM 3706 C C . LYS A 1 453 ? 11.271 1.975 -30.605 1.00 91.00 453 LYS A C 1
ATOM 3708 O O . LYS A 1 453 ? 10.450 2.522 -31.337 1.00 91.00 453 LYS A O 1
ATOM 3713 N N . TYR A 1 454 ? 11.221 2.051 -29.278 1.00 90.94 454 TYR A N 1
ATOM 3714 C CA . TY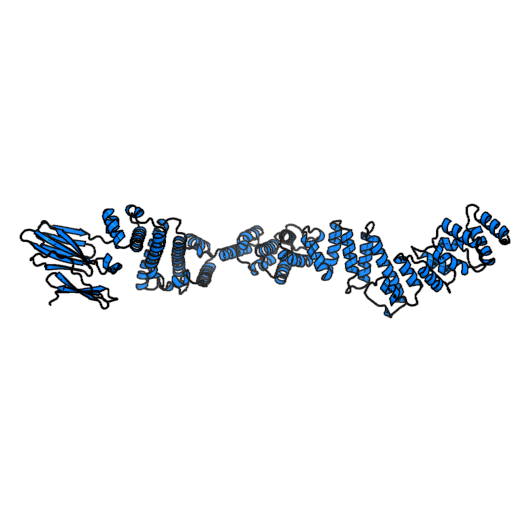R A 1 454 ? 10.219 2.803 -28.533 1.00 90.94 454 TYR A CA 1
ATOM 3715 C C . TYR A 1 454 ? 10.297 4.302 -28.853 1.00 90.94 454 TYR A C 1
ATOM 3717 O O . TYR A 1 454 ? 9.284 4.902 -29.213 1.00 90.94 454 TYR A O 1
ATOM 3725 N N . LEU A 1 455 ? 11.505 4.879 -28.839 1.00 89.12 455 LEU A N 1
ATOM 3726 C CA . LEU A 1 455 ? 11.749 6.275 -29.232 1.00 89.12 455 LEU A CA 1
ATOM 3727 C C . LEU A 1 455 ? 11.332 6.545 -30.690 1.00 89.12 455 LEU A C 1
ATOM 3729 O O . LEU A 1 455 ? 10.708 7.563 -30.992 1.00 89.12 455 LEU A O 1
ATOM 3733 N N . LEU A 1 456 ? 11.601 5.610 -31.610 1.00 88.69 456 LEU A N 1
ATOM 3734 C CA . LEU A 1 456 ? 11.181 5.742 -33.011 1.00 88.69 456 LEU A CA 1
ATOM 3735 C C . LEU A 1 456 ? 9.663 5.780 -33.187 1.00 88.69 456 LEU A C 1
ATOM 3737 O O . LEU A 1 456 ? 9.168 6.614 -33.944 1.00 88.69 456 LEU A O 1
ATOM 3741 N N . VAL A 1 457 ? 8.922 4.909 -32.495 1.00 88.31 457 VAL A N 1
ATOM 3742 C CA . VAL A 1 457 ? 7.447 4.896 -32.538 1.00 88.31 457 VAL A CA 1
ATOM 3743 C C . VAL A 1 457 ? 6.866 6.217 -32.014 1.00 88.31 457 VAL A C 1
ATOM 3745 O O . VAL A 1 457 ? 5.811 6.654 -32.472 1.00 88.31 457 VAL A O 1
ATOM 3748 N N . ARG A 1 458 ? 7.579 6.898 -31.109 1.00 87.69 458 ARG A N 1
ATOM 3749 C CA . ARG A 1 458 ? 7.236 8.230 -30.580 1.00 87.69 458 ARG A CA 1
ATOM 3750 C C . ARG A 1 458 ? 7.720 9.395 -31.449 1.00 87.69 458 ARG A C 1
ATOM 3752 O O . ARG A 1 458 ? 7.475 10.544 -31.101 1.00 87.69 458 ARG A O 1
ATOM 3759 N N . ASN A 1 459 ? 8.333 9.113 -32.600 1.00 85.44 459 ASN A N 1
ATOM 3760 C CA . ASN A 1 459 ? 8.914 10.095 -33.520 1.00 85.44 459 ASN A CA 1
ATOM 3761 C C . ASN A 1 459 ? 10.108 10.889 -32.934 1.00 85.44 459 ASN A C 1
ATOM 3763 O O . ASN A 1 459 ? 10.471 11.948 -33.443 1.00 85.44 459 ASN A O 1
ATOM 3767 N N . GLU A 1 460 ? 10.785 10.351 -31.917 1.00 88.00 460 GLU A N 1
ATOM 3768 C CA . GLU A 1 460 ? 11.960 10.945 -31.262 1.00 88.00 460 GLU A CA 1
ATOM 3769 C C . GLU A 1 460 ? 13.260 10.473 -31.943 1.00 88.00 460 GLU A C 1
ATOM 3771 O O . GLU A 1 460 ? 14.136 9.836 -31.355 1.00 88.00 460 GLU A O 1
ATOM 3776 N N . LYS A 1 461 ? 13.387 10.761 -33.246 1.00 87.50 461 LYS A N 1
ATOM 3777 C CA . LYS A 1 461 ? 14.467 10.217 -34.096 1.00 87.50 461 LYS A CA 1
ATOM 3778 C C . LYS A 1 461 ? 15.875 10.575 -33.616 1.00 87.50 461 LYS A C 1
ATOM 3780 O O . LYS A 1 461 ? 16.779 9.753 -33.730 1.00 87.50 461 LYS A O 1
ATOM 3785 N N . VAL A 1 462 ? 16.076 11.793 -33.109 1.00 88.62 462 VAL A N 1
ATOM 3786 C CA . VAL A 1 462 ? 17.396 12.261 -32.649 1.00 88.62 462 VAL A CA 1
ATOM 3787 C C . VAL A 1 462 ? 17.855 11.460 -31.431 1.00 88.62 462 VAL A C 1
ATOM 3789 O O . VAL A 1 462 ? 18.982 10.973 -31.414 1.00 88.62 462 VAL A O 1
ATOM 3792 N N . GLU A 1 463 ? 16.971 11.248 -30.457 1.00 86.94 463 GLU A N 1
ATOM 3793 C CA . GLU A 1 463 ? 17.279 10.471 -29.253 1.00 86.94 463 GLU A CA 1
ATOM 3794 C C . GLU A 1 463 ? 17.471 8.984 -29.562 1.00 86.94 463 GLU A C 1
ATOM 3796 O O . GLU A 1 463 ? 18.378 8.355 -29.015 1.00 86.94 463 GLU A O 1
ATOM 3801 N N . ALA A 1 464 ? 16.687 8.430 -30.495 1.00 88.19 464 ALA A N 1
ATOM 3802 C CA . ALA A 1 464 ? 16.870 7.059 -30.967 1.00 88.19 464 ALA A CA 1
ATOM 3803 C C . ALA A 1 464 ? 18.262 6.853 -31.592 1.00 88.19 464 ALA A C 1
ATOM 3805 O O . ALA A 1 464 ? 18.954 5.883 -31.275 1.00 88.19 464 ALA A O 1
ATOM 3806 N N . VAL A 1 465 ? 18.704 7.791 -32.440 1.00 89.25 465 VAL A N 1
ATOM 3807 C CA . VAL A 1 465 ? 20.049 7.773 -33.040 1.00 89.25 465 VAL A CA 1
ATOM 3808 C C . VAL A 1 465 ? 21.124 7.940 -31.967 1.00 89.25 465 VAL A C 1
ATOM 3810 O O . VAL A 1 465 ? 22.090 7.180 -31.960 1.00 89.25 465 VAL A O 1
ATOM 3813 N N . GLN A 1 466 ? 20.950 8.870 -31.025 1.00 88.69 466 GLN A N 1
ATOM 3814 C CA . GLN A 1 466 ? 21.900 9.068 -29.929 1.00 88.69 466 GLN A CA 1
ATOM 3815 C C . GLN A 1 466 ? 22.034 7.816 -29.050 1.00 88.69 466 GLN A C 1
ATOM 3817 O O . GLN A 1 466 ? 23.142 7.454 -28.657 1.00 88.69 466 GLN A O 1
ATOM 3822 N N . SER A 1 467 ? 20.927 7.123 -28.775 1.00 87.19 467 SER A N 1
ATOM 3823 C CA . SER A 1 467 ? 20.937 5.856 -28.044 1.00 87.19 467 SER A CA 1
ATOM 3824 C C . SER A 1 467 ? 21.757 4.793 -28.779 1.00 87.19 467 SER A C 1
ATOM 3826 O O . SER A 1 467 ? 22.643 4.190 -28.175 1.00 87.19 467 SER A O 1
ATOM 3828 N N . LEU A 1 468 ? 21.543 4.620 -30.088 1.00 88.62 468 LEU A N 1
ATOM 3829 C CA . LEU A 1 468 ? 22.319 3.688 -30.915 1.00 88.62 468 LEU A CA 1
ATOM 3830 C C . LEU A 1 468 ? 23.816 4.047 -30.961 1.00 88.62 468 LEU A C 1
ATOM 3832 O O . LEU A 1 468 ? 24.661 3.154 -30.871 1.00 88.62 468 LEU A O 1
ATOM 3836 N N . ILE A 1 469 ? 24.159 5.339 -31.030 1.00 87.81 469 ILE A N 1
ATOM 3837 C CA . ILE A 1 469 ? 25.553 5.809 -30.954 1.00 87.81 469 ILE A CA 1
ATOM 3838 C C . ILE A 1 469 ? 26.167 5.441 -29.599 1.00 87.81 469 ILE A C 1
ATOM 3840 O O . ILE A 1 469 ? 27.234 4.831 -29.566 1.00 87.81 469 ILE A O 1
ATOM 3844 N N . ASN A 1 470 ? 25.497 5.749 -28.486 1.00 85.56 470 ASN A N 1
ATOM 3845 C CA . ASN A 1 470 ? 25.994 5.432 -27.143 1.00 85.56 470 ASN A CA 1
ATOM 3846 C C . ASN A 1 470 ? 26.177 3.917 -26.952 1.00 85.56 470 ASN A C 1
ATOM 3848 O O . ASN A 1 470 ? 27.151 3.469 -26.350 1.00 85.56 470 ASN A O 1
ATOM 3852 N N . LEU A 1 471 ? 25.275 3.107 -27.511 1.00 80.88 471 LEU A N 1
ATOM 3853 C CA . LEU A 1 471 ? 25.376 1.649 -27.479 1.00 80.88 471 LEU A CA 1
ATOM 3854 C C . LEU A 1 471 ? 26.580 1.131 -28.271 1.00 80.88 471 LEU A C 1
ATOM 3856 O O . LEU A 1 471 ? 27.268 0.226 -27.801 1.00 80.88 471 LEU A O 1
ATOM 3860 N N . SER A 1 472 ? 26.891 1.732 -29.424 1.00 83.81 472 SER A N 1
ATOM 3861 C CA . SER A 1 472 ? 28.075 1.364 -30.214 1.00 83.81 472 SER A CA 1
ATOM 3862 C C . SER A 1 472 ? 29.404 1.592 -29.472 1.00 83.81 472 SER A C 1
ATOM 3864 O O . SER A 1 472 ? 30.408 0.962 -29.795 1.00 83.81 472 SER A O 1
ATOM 3866 N N . GLN A 1 473 ? 29.421 2.444 -28.443 1.00 80.44 473 GLN A N 1
ATOM 3867 C CA . GLN A 1 473 ? 30.621 2.770 -27.663 1.00 80.44 473 GLN A CA 1
ATOM 3868 C C . GLN A 1 473 ? 30.889 1.797 -26.504 1.00 80.44 473 GLN A C 1
ATOM 3870 O O . GLN A 1 473 ? 31.943 1.859 -25.874 1.00 80.44 473 GLN A O 1
ATOM 3875 N N . ARG A 1 474 ? 29.965 0.877 -26.206 1.00 78.19 474 ARG A N 1
ATOM 3876 C CA . ARG A 1 474 ? 30.101 -0.055 -25.079 1.00 78.19 474 ARG A CA 1
ATOM 3877 C C . ARG A 1 474 ? 31.298 -0.996 -25.226 1.00 78.19 474 ARG A C 1
ATOM 3879 O O . ARG A 1 474 ? 31.475 -1.629 -26.264 1.00 78.19 474 ARG A O 1
ATOM 3886 N N . ALA A 1 475 ? 32.097 -1.146 -24.173 1.00 74.12 475 ALA A N 1
ATOM 3887 C CA . ALA A 1 475 ? 33.310 -1.967 -24.207 1.00 74.12 475 ALA A CA 1
ATOM 3888 C C . ALA A 1 475 ? 33.034 -3.475 -24.377 1.00 74.12 475 ALA A C 1
ATOM 3890 O O . ALA A 1 475 ? 33.807 -4.161 -25.038 1.00 74.12 475 ALA A O 1
ATOM 3891 N N . ASP A 1 476 ? 31.923 -3.972 -23.832 1.00 77.50 476 ASP A N 1
ATOM 3892 C CA . ASP A 1 476 ? 31.564 -5.395 -23.764 1.00 77.50 476 ASP A CA 1
ATOM 3893 C C . ASP A 1 476 ? 30.970 -5.969 -25.061 1.00 77.50 476 ASP A C 1
ATOM 3895 O O . ASP A 1 476 ? 30.822 -7.184 -25.196 1.00 77.50 476 ASP A O 1
ATOM 3899 N N . LEU A 1 477 ? 30.641 -5.117 -26.036 1.00 78.50 477 LEU A N 1
ATOM 3900 C CA . LEU A 1 477 ? 30.043 -5.552 -27.294 1.00 78.50 477 LEU A CA 1
ATOM 3901 C C . LEU A 1 477 ? 31.092 -5.887 -28.369 1.00 78.50 477 LEU A C 1
ATOM 3903 O O . LEU A 1 477 ? 32.044 -5.122 -28.557 1.00 78.50 477 LEU A O 1
ATOM 3907 N N . PRO A 1 478 ? 30.884 -6.964 -29.155 1.00 83.19 478 PRO A N 1
ATOM 3908 C CA . PRO A 1 478 ? 31.691 -7.246 -30.336 1.00 83.19 478 PRO A CA 1
ATOM 3909 C C . PRO A 1 478 ? 31.591 -6.134 -31.381 1.00 83.19 478 PRO A C 1
ATOM 3911 O O . PRO A 1 478 ? 30.527 -5.543 -31.580 1.00 83.19 478 PRO A O 1
ATOM 3914 N N . LEU A 1 479 ? 32.680 -5.923 -32.121 1.00 81.69 479 LEU A N 1
ATOM 3915 C CA . LEU A 1 479 ? 32.768 -4.893 -33.154 1.00 81.69 479 LEU A CA 1
ATOM 3916 C C . LEU A 1 479 ? 31.672 -5.023 -34.230 1.00 81.69 479 LEU A C 1
ATOM 3918 O O . LEU A 1 479 ? 31.111 -4.015 -34.638 1.00 81.69 479 LEU A O 1
ATOM 3922 N N . ALA A 1 480 ? 31.289 -6.248 -34.611 1.00 83.38 480 ALA A N 1
ATOM 3923 C CA . ALA A 1 480 ? 30.197 -6.490 -35.561 1.00 83.38 480 ALA A CA 1
ATOM 3924 C C . ALA A 1 480 ? 28.852 -5.901 -35.085 1.00 83.38 480 ALA A C 1
ATOM 3926 O O . ALA A 1 480 ? 28.233 -5.130 -35.810 1.00 83.38 480 ALA A O 1
ATOM 3927 N N . LYS A 1 481 ? 28.453 -6.148 -33.827 1.00 85.00 481 LYS A N 1
ATOM 3928 C CA . LYS A 1 481 ? 27.209 -5.588 -33.265 1.00 85.00 481 LYS A CA 1
ATOM 3929 C C . LYS A 1 481 ? 27.249 -4.057 -33.179 1.00 85.00 481 LYS A C 1
ATOM 3931 O O . LYS A 1 481 ? 26.229 -3.398 -33.361 1.00 85.00 481 LYS A O 1
ATOM 3936 N N . LYS A 1 482 ? 28.422 -3.474 -32.907 1.00 86.25 482 LYS A N 1
ATOM 3937 C CA . LYS A 1 482 ? 28.604 -2.010 -32.889 1.00 86.25 482 LYS A CA 1
ATOM 3938 C C . LYS A 1 482 ? 28.351 -1.404 -34.266 1.00 86.25 482 LYS A C 1
ATOM 3940 O O . LYS A 1 482 ? 27.700 -0.367 -34.364 1.00 86.25 482 LYS A O 1
ATOM 3945 N N . VAL A 1 483 ? 28.832 -2.071 -35.312 1.00 86.75 483 VAL A N 1
ATOM 3946 C CA . VAL A 1 483 ? 28.605 -1.673 -36.704 1.00 86.75 483 VAL A CA 1
ATOM 3947 C C . VAL A 1 483 ? 27.135 -1.816 -37.071 1.00 86.75 483 VAL A C 1
ATOM 3949 O O . VAL A 1 483 ? 26.587 -0.875 -37.633 1.00 86.75 483 VAL A O 1
ATOM 3952 N N . ASP A 1 484 ? 26.468 -2.904 -36.682 1.00 88.12 484 ASP A N 1
ATOM 3953 C CA . ASP A 1 484 ? 25.028 -3.080 -36.918 1.00 88.12 484 ASP A CA 1
ATOM 3954 C C . ASP A 1 484 ? 24.208 -1.934 -36.296 1.00 88.12 484 ASP A C 1
ATOM 3956 O O . ASP A 1 484 ? 23.294 -1.391 -36.928 1.00 88.12 484 ASP A O 1
ATOM 3960 N N . PHE A 1 485 ? 24.563 -1.496 -35.080 1.00 89.12 485 PHE A N 1
ATOM 3961 C CA . PHE A 1 485 ? 23.932 -0.333 -34.449 1.00 89.12 485 PHE A CA 1
ATOM 3962 C C . PHE A 1 485 ? 24.200 0.967 -35.204 1.00 89.12 485 PHE A C 1
ATOM 3964 O O . PHE A 1 485 ? 23.274 1.757 -35.383 1.00 89.12 485 PHE A O 1
ATOM 3971 N N . LEU A 1 486 ? 25.425 1.187 -35.687 1.00 89.81 486 LEU A N 1
ATOM 3972 C CA . LEU A 1 486 ? 25.769 2.372 -36.476 1.00 89.81 486 LEU A CA 1
ATOM 3973 C C . LEU A 1 486 ? 25.109 2.365 -37.864 1.00 89.81 486 LEU A C 1
ATOM 3975 O O . LEU A 1 486 ? 24.650 3.408 -38.321 1.00 89.81 486 LEU A O 1
ATOM 3979 N N . GLN A 1 487 ? 24.986 1.209 -38.518 1.00 90.94 487 GLN A N 1
ATOM 3980 C CA . GLN A 1 487 ? 24.251 1.055 -39.779 1.00 90.94 487 GLN A CA 1
ATOM 3981 C C . GLN A 1 487 ? 22.753 1.309 -39.580 1.00 90.94 487 GLN A C 1
ATOM 3983 O O . GLN A 1 487 ? 22.126 2.032 -40.359 1.00 90.94 487 GLN A O 1
ATOM 3988 N N . THR A 1 488 ? 22.186 0.795 -38.486 1.00 89.62 488 THR A N 1
ATOM 3989 C CA . THR A 1 488 ? 20.803 1.091 -38.092 1.00 89.62 488 THR A CA 1
ATOM 3990 C C . THR A 1 488 ? 20.635 2.590 -37.828 1.00 89.62 488 THR A C 1
ATOM 3992 O O . THR A 1 488 ? 19.723 3.216 -38.372 1.00 89.62 488 THR A O 1
ATOM 3995 N N . ALA A 1 489 ? 21.559 3.207 -37.086 1.00 89.75 489 ALA A N 1
ATOM 3996 C CA . ALA A 1 489 ? 21.571 4.646 -36.833 1.00 89.75 489 ALA A CA 1
ATOM 3997 C C . ALA A 1 489 ? 21.689 5.462 -38.130 1.00 89.75 489 ALA A C 1
ATOM 3999 O O . ALA A 1 489 ? 21.037 6.498 -38.262 1.00 89.75 489 ALA A O 1
ATOM 4000 N N . LEU A 1 490 ? 22.456 4.990 -39.119 1.00 91.31 490 LEU A N 1
ATOM 4001 C CA . LEU A 1 490 ? 22.604 5.652 -40.415 1.00 91.31 490 LEU A CA 1
ATOM 4002 C C . LEU A 1 490 ? 21.267 5.700 -41.157 1.00 91.31 490 LEU A C 1
ATOM 4004 O O . LEU A 1 490 ? 20.878 6.767 -41.629 1.00 91.31 490 LEU A O 1
ATOM 4008 N N . SER A 1 491 ? 20.538 4.580 -41.191 1.00 89.19 491 SER A N 1
ATOM 4009 C CA . SER A 1 491 ? 19.225 4.507 -41.846 1.00 89.19 491 SER A CA 1
ATOM 4010 C C . SER A 1 491 ? 18.206 5.487 -41.243 1.00 89.19 491 SER A C 1
ATOM 4012 O O . SER A 1 491 ? 17.428 6.106 -41.969 1.00 89.19 491 SER A O 1
ATOM 4014 N N . ILE A 1 492 ? 18.265 5.698 -39.924 1.00 89.31 492 ILE A N 1
ATOM 4015 C CA . ILE A 1 492 ? 17.349 6.570 -39.174 1.00 89.31 492 ILE A CA 1
ATOM 4016 C C . ILE A 1 492 ? 17.774 8.044 -39.242 1.00 89.31 492 ILE A C 1
ATOM 4018 O O . ILE A 1 492 ? 16.927 8.934 -39.309 1.00 89.31 492 ILE A O 1
ATOM 4022 N N . SER A 1 493 ? 19.081 8.314 -39.208 1.00 87.75 493 SER A N 1
ATOM 4023 C CA . SER A 1 493 ? 19.653 9.663 -39.080 1.00 87.75 493 SER A CA 1
ATOM 4024 C C . SER A 1 493 ? 19.538 10.524 -40.338 1.00 87.75 493 SER A C 1
ATOM 4026 O O . SER A 1 493 ? 19.969 11.674 -40.327 1.00 87.75 493 SER A O 1
ATOM 4028 N N . THR A 1 494 ? 18.977 10.010 -41.433 1.00 83.31 494 THR A N 1
ATOM 4029 C CA . THR A 1 494 ? 18.801 10.779 -42.671 1.00 83.31 494 THR A CA 1
ATOM 4030 C C . THR A 1 494 ? 17.999 12.058 -42.395 1.00 83.31 494 THR A C 1
ATOM 4032 O O . THR A 1 494 ? 16.843 11.999 -41.981 1.00 83.31 494 THR A O 1
ATOM 4035 N N . GLY A 1 495 ? 18.623 13.222 -42.607 1.00 75.94 495 GLY A N 1
ATOM 4036 C CA . GLY A 1 495 ? 18.017 14.531 -42.336 1.00 75.94 495 GLY A CA 1
ATOM 4037 C C . GLY A 1 495 ? 18.120 15.025 -40.885 1.00 75.94 495 GLY A C 1
ATOM 4038 O O . GLY A 1 495 ? 17.504 16.037 -40.563 1.00 75.94 495 GLY A O 1
ATOM 4039 N N . THR A 1 496 ? 18.882 14.357 -40.008 1.00 82.81 496 THR A N 1
ATOM 4040 C CA . THR A 1 496 ? 19.166 14.833 -38.640 1.00 82.81 496 THR A CA 1
ATOM 4041 C C . THR A 1 496 ? 20.579 15.411 -38.513 1.00 82.81 496 THR A C 1
ATOM 4043 O O . THR A 1 496 ? 21.471 15.097 -39.303 1.00 82.81 496 THR A O 1
ATOM 4046 N N . LEU A 1 497 ? 20.808 16.220 -37.470 1.00 85.62 497 LEU A N 1
ATOM 4047 C CA . LEU A 1 497 ? 22.127 16.784 -37.137 1.00 85.62 497 LEU A CA 1
ATOM 4048 C C . LEU A 1 497 ? 23.191 15.714 -36.819 1.00 85.62 497 LEU A C 1
ATOM 4050 O O . LEU A 1 497 ? 24.379 16.007 -36.865 1.00 85.62 497 LEU A O 1
ATOM 4054 N N . LEU A 1 498 ? 22.778 14.478 -36.516 1.00 87.50 498 LEU A N 1
ATOM 4055 C CA . LEU A 1 498 ? 23.671 13.369 -36.162 1.00 87.50 498 LEU A CA 1
ATOM 4056 C C . LEU A 1 498 ? 24.127 12.543 -37.378 1.00 87.50 498 LEU A C 1
ATOM 4058 O O . LEU A 1 498 ? 24.938 11.633 -37.225 1.00 87.50 498 LEU A O 1
ATOM 4062 N N . ASN A 1 499 ? 23.634 12.826 -38.591 1.00 87.75 499 ASN A N 1
ATOM 4063 C CA . ASN A 1 499 ? 23.975 12.040 -39.783 1.00 87.75 499 ASN A CA 1
ATOM 4064 C C . ASN A 1 499 ? 25.476 12.057 -40.109 1.00 87.75 499 ASN A C 1
ATOM 4066 O O . ASN A 1 499 ? 26.039 11.027 -40.480 1.00 87.75 499 ASN A O 1
ATOM 4070 N N . SER A 1 500 ? 26.117 13.220 -39.976 1.00 85.38 500 SER A N 1
ATOM 4071 C CA . SER A 1 500 ? 27.555 13.392 -40.206 1.00 85.38 500 SER A CA 1
ATOM 4072 C C . SER A 1 500 ? 28.384 12.589 -39.207 1.00 85.38 500 SER A C 1
ATOM 4074 O O . SER A 1 500 ? 29.315 11.900 -39.608 1.00 85.38 500 SER A O 1
ATOM 4076 N N . GLU A 1 501 ? 27.996 12.612 -37.933 1.00 87.44 501 GLU A N 1
ATOM 4077 C CA . GLU A 1 501 ? 28.663 11.874 -36.858 1.00 87.44 501 GLU A CA 1
ATOM 4078 C C . GLU A 1 501 ? 28.580 10.355 -37.068 1.00 87.44 501 GLU A C 1
ATOM 4080 O O . GLU A 1 501 ? 29.577 9.643 -36.946 1.00 87.44 501 GLU A O 1
ATOM 4085 N N . VAL A 1 502 ? 27.406 9.835 -37.448 1.00 89.56 502 VAL A N 1
ATOM 4086 C CA . VAL A 1 502 ? 27.247 8.400 -37.739 1.00 89.56 502 VAL A CA 1
ATOM 4087 C C . VAL A 1 502 ? 28.090 7.984 -38.949 1.00 89.56 502 VAL A C 1
ATOM 4089 O O . VAL A 1 502 ? 28.758 6.949 -38.905 1.00 89.56 502 VAL A O 1
ATOM 4092 N N . LYS A 1 503 ? 28.105 8.798 -40.015 1.00 88.88 503 LYS A N 1
ATOM 4093 C CA . LYS A 1 503 ? 28.946 8.558 -41.200 1.00 88.88 503 LYS A CA 1
ATOM 4094 C C . LYS A 1 503 ? 30.430 8.560 -40.855 1.00 88.88 503 LYS A C 1
ATOM 4096 O O . LYS A 1 503 ? 31.144 7.665 -41.297 1.00 88.88 503 LYS A O 1
ATOM 4101 N N . LEU A 1 504 ? 30.876 9.521 -40.045 1.00 88.56 504 LEU A N 1
ATOM 4102 C CA . LEU A 1 504 ? 32.256 9.598 -39.579 1.00 88.56 504 LEU A CA 1
ATOM 4103 C C . LEU A 1 504 ? 32.653 8.317 -38.838 1.00 88.56 504 LEU A C 1
ATOM 4105 O O . LEU A 1 504 ? 33.656 7.700 -39.180 1.00 88.56 504 LEU A O 1
ATOM 4109 N N . ARG A 1 505 ? 31.840 7.867 -37.876 1.00 88.62 505 ARG A N 1
ATOM 4110 C CA . ARG A 1 505 ? 32.115 6.644 -37.100 1.00 88.62 505 ARG A CA 1
ATOM 4111 C C . ARG A 1 505 ? 32.182 5.387 -37.962 1.00 88.62 505 ARG A C 1
ATOM 4113 O O . ARG A 1 505 ? 33.063 4.558 -37.752 1.00 88.62 505 ARG A O 1
ATOM 4120 N N . LEU A 1 506 ? 31.286 5.249 -38.941 1.00 89.69 506 LEU A N 1
ATOM 4121 C CA . LEU A 1 506 ? 31.340 4.147 -39.906 1.00 89.69 506 LEU A CA 1
ATOM 4122 C C . LEU A 1 506 ? 32.596 4.226 -40.785 1.00 89.69 506 LEU A C 1
ATOM 4124 O O . LEU A 1 506 ? 33.229 3.203 -41.027 1.00 89.69 506 LEU A O 1
ATOM 4128 N N . LYS A 1 507 ? 33.012 5.430 -41.196 1.00 87.62 507 LYS A N 1
ATOM 4129 C CA . LYS A 1 507 ? 34.247 5.619 -41.966 1.00 87.62 507 LYS A CA 1
ATOM 4130 C C . LYS A 1 507 ? 35.496 5.274 -41.153 1.00 87.62 507 LYS A C 1
ATOM 4132 O O . LYS A 1 507 ? 36.389 4.605 -41.663 1.00 87.62 507 LYS A O 1
ATOM 4137 N N . LEU A 1 508 ? 35.544 5.671 -39.882 1.00 88.50 508 LEU A N 1
ATOM 4138 C CA . LEU A 1 508 ? 36.619 5.280 -38.966 1.00 88.50 508 LEU A CA 1
ATOM 4139 C C . LEU A 1 508 ? 36.649 3.762 -38.752 1.00 88.50 508 LEU A C 1
ATOM 4141 O O . LEU A 1 508 ? 37.730 3.182 -38.717 1.00 88.50 508 LEU A O 1
ATOM 4145 N N . TYR A 1 509 ? 35.486 3.104 -38.691 1.00 87.94 509 TYR A N 1
ATOM 4146 C CA . TYR A 1 509 ? 35.414 1.643 -38.653 1.00 87.94 509 TYR A CA 1
ATOM 4147 C C . TYR A 1 509 ? 36.009 0.995 -39.910 1.00 87.94 509 TYR A C 1
ATOM 4149 O O . TYR A 1 509 ? 36.799 0.064 -39.778 1.00 87.94 509 TYR A O 1
ATOM 4157 N N . GLU A 1 510 ? 35.675 1.477 -41.112 1.00 86.94 510 GLU A N 1
ATOM 4158 C CA . GLU A 1 510 ? 36.256 0.964 -42.365 1.00 86.94 510 GLU A CA 1
ATOM 4159 C C . GLU A 1 510 ? 37.787 1.067 -42.351 1.00 86.94 510 GLU A C 1
ATOM 4161 O O . GLU A 1 510 ? 38.480 0.098 -42.664 1.00 86.94 510 GLU A O 1
ATOM 4166 N N . ILE A 1 511 ? 38.314 2.215 -41.914 1.00 87.50 511 ILE A N 1
ATOM 4167 C CA . ILE A 1 511 ? 39.757 2.450 -41.787 1.00 87.50 511 ILE A CA 1
ATOM 4168 C C . ILE A 1 511 ? 40.369 1.510 -40.742 1.00 87.50 511 ILE A C 1
ATOM 4170 O O . ILE A 1 511 ? 41.412 0.908 -40.990 1.00 87.50 511 ILE A O 1
ATOM 4174 N N . GLN A 1 512 ? 39.726 1.343 -39.585 1.00 87.81 512 GLN A N 1
ATOM 4175 C CA . GLN A 1 512 ? 40.184 0.425 -38.545 1.00 87.81 512 GLN A CA 1
ATOM 4176 C C . GLN A 1 512 ? 40.158 -1.033 -39.028 1.00 87.81 512 GLN A C 1
ATOM 4178 O O . GLN A 1 512 ? 41.075 -1.788 -38.719 1.00 87.81 512 GLN A O 1
ATOM 4183 N N . ALA A 1 513 ? 39.149 -1.442 -39.801 1.00 86.12 513 ALA A N 1
ATOM 4184 C CA . ALA A 1 513 ? 39.062 -2.775 -40.392 1.00 86.12 513 ALA A CA 1
ATOM 4185 C C . ALA A 1 513 ? 40.198 -3.028 -41.391 1.00 86.12 513 ALA A C 1
ATOM 4187 O O . ALA A 1 513 ? 40.851 -4.075 -41.334 1.00 86.12 513 ALA A O 1
ATOM 4188 N N . GLU A 1 514 ? 40.488 -2.044 -42.243 1.00 85.94 514 GLU A N 1
ATOM 4189 C CA . GLU A 1 514 ? 41.632 -2.078 -43.152 1.00 85.94 514 GLU A CA 1
ATOM 4190 C C . GLU A 1 514 ? 42.955 -2.152 -42.366 1.00 85.94 514 GLU A C 1
ATOM 4192 O O . GLU A 1 514 ? 43.804 -2.998 -42.652 1.00 85.94 514 GLU A O 1
ATOM 4197 N N . LEU A 1 515 ? 43.105 -1.363 -41.301 1.00 86.31 515 LEU A N 1
ATOM 4198 C CA . LEU A 1 515 ? 44.300 -1.351 -40.455 1.00 86.31 515 LEU A CA 1
ATOM 4199 C C . LEU A 1 515 ? 44.493 -2.665 -39.681 1.00 86.31 515 LEU A C 1
ATOM 4201 O O . LEU A 1 515 ? 45.610 -3.169 -39.619 1.00 86.31 515 LEU A O 1
ATOM 4205 N N . MET A 1 516 ? 43.424 -3.279 -39.164 1.00 85.56 516 MET A N 1
ATOM 4206 C CA . MET A 1 516 ? 43.469 -4.592 -38.499 1.00 85.56 516 MET A CA 1
ATOM 4207 C C . MET A 1 516 ? 43.933 -5.716 -39.436 1.00 85.56 516 MET A C 1
ATOM 4209 O O . MET A 1 516 ? 44.514 -6.697 -38.969 1.00 85.56 516 MET A O 1
ATOM 4213 N N . SER A 1 517 ? 43.695 -5.587 -40.747 1.00 83.50 517 SER A N 1
ATOM 4214 C CA . SER A 1 517 ? 44.197 -6.544 -41.743 1.00 83.50 517 SER A CA 1
ATOM 4215 C C . SER A 1 517 ? 45.711 -6.427 -41.968 1.00 83.50 517 SER A C 1
ATOM 4217 O O . SER A 1 517 ? 46.367 -7.424 -42.265 1.00 83.50 517 SER A O 1
ATOM 4219 N N . ARG A 1 518 ? 46.273 -5.224 -41.777 1.00 84.12 518 ARG A N 1
ATOM 4220 C CA . ARG A 1 518 ? 47.692 -4.905 -42.004 1.00 84.12 518 ARG A CA 1
ATOM 4221 C C . ARG A 1 518 ? 48.539 -4.976 -40.730 1.00 84.12 518 ARG A C 1
ATOM 4223 O O . ARG A 1 518 ? 49.728 -5.271 -40.803 1.00 84.12 518 ARG A O 1
ATOM 4230 N N . VAL A 1 519 ? 47.937 -4.716 -39.569 1.00 81.06 519 VAL A N 1
ATOM 4231 C CA . VAL A 1 519 ? 48.599 -4.625 -38.261 1.00 81.06 519 VAL A CA 1
ATOM 4232 C C . VAL A 1 519 ? 47.962 -5.633 -37.293 1.00 81.06 519 VAL A C 1
ATOM 4234 O O . VAL A 1 519 ? 46.949 -5.337 -36.655 1.00 81.06 519 VAL A O 1
ATOM 4237 N N . PRO A 1 520 ? 48.552 -6.835 -37.134 1.00 70.88 520 PRO A N 1
ATOM 4238 C CA . PRO A 1 520 ? 47.983 -7.898 -36.303 1.00 70.88 520 PRO A CA 1
ATOM 4239 C C . PRO A 1 520 ? 47.816 -7.543 -34.816 1.00 70.88 520 PRO A C 1
ATOM 4241 O O . PRO A 1 520 ? 46.982 -8.147 -34.142 1.00 70.88 520 PRO A O 1
ATOM 4244 N N . SER A 1 521 ? 48.582 -6.574 -34.299 1.00 70.62 521 SER A N 1
ATOM 4245 C CA . SER A 1 521 ? 48.531 -6.116 -32.902 1.00 70.62 521 SER A CA 1
ATOM 4246 C C . SER A 1 521 ? 47.309 -5.249 -32.565 1.00 70.62 521 SER A C 1
ATOM 4248 O O . SER A 1 521 ? 47.012 -5.071 -31.389 1.00 70.62 521 SER A O 1
ATOM 4250 N N . LEU A 1 522 ? 46.566 -4.755 -33.562 1.00 76.94 522 LEU A N 1
ATOM 4251 C CA . LEU A 1 522 ? 45.402 -3.878 -33.380 1.00 76.94 522 LEU A CA 1
ATOM 4252 C C . LEU A 1 522 ? 44.095 -4.631 -33.083 1.00 76.94 522 LEU A C 1
ATOM 4254 O O . LEU A 1 522 ? 43.044 -4.009 -33.033 1.00 76.94 522 LEU A O 1
ATOM 4258 N N . ARG A 1 523 ? 44.088 -5.960 -32.918 1.00 71.06 523 ARG A N 1
ATOM 4259 C CA . ARG A 1 523 ? 42.839 -6.726 -32.726 1.00 71.06 523 ARG A CA 1
ATOM 4260 C C . ARG A 1 523 ? 42.098 -6.305 -31.445 1.00 71.06 523 ARG A C 1
ATOM 4262 O O . ARG A 1 523 ? 42.258 -6.919 -30.395 1.00 71.06 523 ARG A O 1
ATOM 4269 N N . THR A 1 524 ? 41.261 -5.277 -31.555 1.00 74.88 524 THR A N 1
ATOM 4270 C CA . THR A 1 524 ? 40.478 -4.686 -30.473 1.00 74.88 524 THR A CA 1
ATOM 4271 C C . THR A 1 524 ? 38.989 -4.740 -30.816 1.00 74.88 524 THR A C 1
ATOM 4273 O O . THR A 1 524 ? 38.601 -4.447 -31.950 1.00 74.88 524 THR A O 1
ATOM 4276 N N . PRO A 1 525 ? 38.121 -5.105 -29.857 1.00 71.62 525 PRO A N 1
ATOM 4277 C CA . PRO A 1 525 ? 36.673 -5.053 -30.040 1.00 71.62 525 PRO A CA 1
ATOM 4278 C C . PRO A 1 525 ? 36.117 -3.620 -29.955 1.00 71.62 525 PRO A C 1
ATOM 4280 O O . PRO A 1 525 ? 34.911 -3.417 -30.115 1.00 71.62 525 PRO A O 1
ATOM 4283 N N . VAL A 1 526 ? 36.955 -2.622 -29.660 1.00 80.31 526 VAL A N 1
ATOM 4284 C CA . VAL A 1 526 ? 36.558 -1.221 -29.472 1.00 80.31 526 VAL A CA 1
ATOM 4285 C C . VAL A 1 526 ? 36.714 -0.443 -30.776 1.00 80.31 526 VAL A C 1
ATOM 4287 O O . VAL A 1 526 ? 37.732 -0.565 -31.450 1.00 80.31 526 VAL A O 1
ATOM 4290 N N . LEU A 1 527 ? 35.706 0.359 -31.129 1.00 82.56 527 LEU A N 1
ATOM 4291 C CA . LEU A 1 527 ? 35.834 1.343 -32.200 1.00 82.56 527 LEU A CA 1
ATOM 4292 C C . LEU A 1 527 ? 36.692 2.500 -31.682 1.00 82.56 527 LEU A C 1
ATOM 4294 O O . LEU A 1 527 ? 36.300 3.162 -30.722 1.00 82.56 527 LEU A O 1
ATOM 4298 N N . LEU A 1 528 ? 37.860 2.693 -32.282 1.00 85.44 528 LEU A N 1
ATOM 4299 C CA . LEU A 1 528 ? 38.821 3.710 -31.875 1.00 85.44 528 LEU A CA 1
ATOM 4300 C C . LEU A 1 528 ? 38.460 5.072 -32.478 1.00 85.44 528 LEU A C 1
ATOM 4302 O O . LEU A 1 528 ? 37.858 5.152 -33.552 1.00 85.44 528 LEU A O 1
ATOM 4306 N N . ASP A 1 529 ? 38.821 6.145 -31.777 1.00 85.38 529 ASP A N 1
ATOM 4307 C CA . ASP A 1 529 ? 38.684 7.503 -32.299 1.00 85.38 529 ASP A CA 1
ATOM 4308 C C . ASP A 1 529 ? 39.771 7.826 -33.340 1.00 85.38 529 ASP A C 1
ATOM 4310 O O . ASP A 1 529 ? 40.735 7.078 -33.542 1.00 85.38 529 ASP A O 1
ATOM 4314 N N . SER A 1 530 ? 39.589 8.946 -34.045 1.00 86.88 530 SER A N 1
ATOM 4315 C CA . SER A 1 530 ? 40.501 9.383 -35.103 1.00 86.88 530 SER A CA 1
ATOM 4316 C C . SER A 1 530 ? 41.923 9.617 -34.599 1.00 86.88 530 SER A C 1
ATOM 4318 O O . SER A 1 530 ? 42.870 9.283 -35.307 1.00 86.88 530 SER A O 1
ATOM 4320 N N . ASP A 1 531 ? 42.077 10.155 -33.390 1.00 87.38 531 ASP A N 1
ATOM 4321 C CA . ASP A 1 531 ? 43.375 10.539 -32.833 1.00 87.38 531 ASP A CA 1
ATOM 4322 C C . ASP A 1 531 ? 44.185 9.309 -32.426 1.00 87.38 531 ASP A C 1
ATOM 4324 O O . ASP A 1 531 ? 45.368 9.208 -32.755 1.00 87.38 531 ASP A O 1
ATOM 4328 N N . THR A 1 532 ? 43.534 8.340 -31.784 1.00 86.81 532 THR A N 1
ATOM 4329 C CA . THR A 1 532 ? 44.125 7.057 -31.398 1.00 86.81 532 THR A CA 1
ATOM 4330 C C . THR A 1 532 ? 44.521 6.261 -32.640 1.00 86.81 532 THR A C 1
ATOM 4332 O O . THR A 1 532 ? 45.642 5.760 -32.729 1.00 86.81 532 THR A O 1
ATOM 4335 N N . LEU A 1 533 ? 43.643 6.177 -33.650 1.00 86.94 533 LEU A N 1
ATOM 4336 C CA . LEU A 1 533 ? 43.976 5.514 -34.917 1.00 86.94 533 LEU A CA 1
ATOM 4337 C C . LEU A 1 533 ? 45.185 6.177 -35.590 1.00 86.94 533 LEU A C 1
ATOM 4339 O O . LEU A 1 533 ? 46.122 5.488 -36.001 1.00 86.94 533 LEU A O 1
ATOM 4343 N N . TYR A 1 534 ? 45.189 7.508 -35.664 1.00 88.50 534 TYR A N 1
ATOM 4344 C CA . TYR A 1 534 ? 46.213 8.277 -36.364 1.00 88.50 534 TYR A CA 1
ATOM 4345 C C . TYR A 1 534 ? 47.588 8.231 -35.676 1.00 88.50 534 TYR A C 1
ATOM 4347 O O . TYR A 1 534 ? 48.603 8.035 -36.357 1.00 88.50 534 TYR A O 1
ATOM 4355 N N . ASN A 1 535 ? 47.634 8.411 -34.351 1.00 85.38 535 ASN A N 1
ATOM 4356 C CA . ASN A 1 535 ? 48.880 8.530 -33.588 1.00 85.38 535 ASN A CA 1
ATOM 4357 C C . ASN A 1 535 ? 49.472 7.171 -33.202 1.00 85.38 535 ASN A C 1
ATOM 4359 O O . ASN A 1 535 ? 50.674 6.953 -33.386 1.00 85.38 535 ASN A O 1
ATOM 4363 N N . ASP A 1 536 ? 48.637 6.251 -32.718 1.00 83.25 536 ASP A N 1
ATOM 4364 C CA . ASP A 1 536 ? 49.124 5.038 -32.056 1.00 83.25 536 ASP A CA 1
ATOM 4365 C C . ASP A 1 536 ? 49.281 3.868 -33.032 1.00 83.25 536 ASP A C 1
ATOM 4367 O O . ASP A 1 536 ? 50.179 3.041 -32.867 1.00 83.25 536 ASP A O 1
ATOM 4371 N N . TYR A 1 537 ? 48.452 3.809 -34.083 1.00 83.56 537 TYR A N 1
ATOM 4372 C CA . TYR A 1 537 ? 48.348 2.613 -34.930 1.00 83.56 537 TYR A CA 1
ATOM 4373 C C . TYR A 1 537 ? 48.686 2.823 -36.408 1.00 83.56 537 TYR A C 1
ATOM 4375 O O . TYR A 1 537 ? 49.124 1.879 -37.066 1.00 83.56 537 TYR A O 1
ATOM 4383 N N . CYS A 1 538 ? 48.568 4.036 -36.951 1.00 84.81 538 CYS A N 1
ATOM 4384 C CA . CYS A 1 538 ? 48.910 4.310 -38.352 1.00 84.81 538 CYS A CA 1
ATOM 4385 C C . CYS A 1 538 ? 50.409 4.586 -38.603 1.00 84.81 538 CYS A C 1
ATOM 4387 O O . CYS A 1 538 ? 50.763 5.201 -39.615 1.00 84.81 538 CYS A O 1
ATOM 4389 N N . GLN A 1 539 ? 51.326 4.166 -37.723 1.00 79.69 539 GLN A N 1
ATOM 4390 C CA . GLN A 1 539 ? 52.766 4.368 -37.941 1.00 79.69 539 GLN A CA 1
ATOM 4391 C C . GLN A 1 539 ? 53.223 3.707 -39.257 1.00 79.69 539 GLN A C 1
ATOM 4393 O O . GLN A 1 539 ? 53.043 2.512 -39.469 1.00 79.69 539 GLN A O 1
ATOM 4398 N N . GLY A 1 540 ? 53.782 4.507 -40.174 1.00 77.81 540 GLY A N 1
ATOM 4399 C CA . GLY A 1 540 ? 54.211 4.053 -41.504 1.00 77.81 540 GLY A CA 1
ATOM 4400 C C . GLY A 1 540 ? 53.091 3.808 -42.532 1.00 77.81 540 GLY A C 1
ATOM 4401 O O . GLY A 1 540 ? 53.405 3.484 -43.671 1.00 77.81 540 GLY A O 1
ATOM 4402 N N . GLN A 1 541 ? 51.812 3.989 -42.179 1.00 86.50 541 GLN A N 1
ATOM 4403 C CA . GLN A 1 541 ? 50.657 3.803 -43.076 1.00 86.50 541 GLN A CA 1
ATOM 4404 C C . GLN A 1 541 ? 50.107 5.164 -43.541 1.00 86.50 541 GLN A C 1
ATOM 4406 O O . GLN A 1 541 ? 49.082 5.644 -43.051 1.00 86.50 541 GLN A O 1
ATOM 4411 N N . ASN A 1 542 ? 50.833 5.839 -44.440 1.00 87.06 542 ASN A N 1
ATOM 4412 C CA . ASN A 1 542 ? 50.499 7.209 -44.855 1.00 87.06 542 ASN A CA 1
ATOM 4413 C C . ASN A 1 542 ? 49.165 7.305 -45.622 1.00 87.06 542 ASN A C 1
ATOM 4415 O O . ASN A 1 542 ? 48.473 8.312 -45.496 1.00 87.06 542 ASN A O 1
ATOM 4419 N N . ASP A 1 543 ? 48.768 6.262 -46.353 1.00 87.56 543 ASP A N 1
ATOM 4420 C CA . ASP A 1 543 ? 47.463 6.166 -47.020 1.00 87.56 543 ASP A CA 1
ATOM 4421 C C . ASP A 1 543 ? 46.301 6.218 -46.027 1.00 87.56 543 ASP A C 1
ATOM 4423 O O . ASP A 1 543 ? 45.369 7.007 -46.188 1.00 87.56 543 ASP A O 1
ATOM 4427 N N . LEU A 1 544 ? 46.382 5.424 -44.959 1.00 88.69 544 LEU A N 1
ATOM 4428 C CA . LEU A 1 544 ? 45.359 5.379 -43.917 1.00 88.69 544 LEU A CA 1
ATOM 4429 C C . LEU A 1 544 ? 45.331 6.680 -43.111 1.00 88.69 544 LEU A C 1
ATOM 4431 O O . LEU A 1 544 ? 44.249 7.180 -42.813 1.00 88.69 544 LEU A O 1
ATOM 4435 N N . LYS A 1 545 ? 46.493 7.295 -42.841 1.00 88.75 545 LYS A N 1
ATOM 4436 C CA . LYS A 1 545 ? 46.559 8.639 -42.238 1.00 88.75 545 LYS A CA 1
ATOM 4437 C C . LYS A 1 545 ? 45.814 9.674 -43.072 1.00 88.75 545 LYS A C 1
ATOM 4439 O O . LYS A 1 545 ? 45.037 10.449 -42.522 1.00 88.75 545 LYS A O 1
ATOM 4444 N N . ILE A 1 546 ? 46.013 9.665 -44.389 1.00 89.31 546 ILE A N 1
ATOM 4445 C CA . ILE A 1 546 ? 45.309 10.572 -45.298 1.00 89.31 546 ILE A CA 1
ATOM 4446 C C . ILE A 1 546 ? 43.798 10.292 -45.279 1.00 89.31 546 ILE A C 1
ATOM 4448 O O . ILE A 1 546 ? 43.024 11.239 -45.164 1.00 89.31 546 ILE A O 1
ATOM 4452 N N . LYS A 1 547 ? 43.370 9.019 -45.305 1.00 90.00 547 LYS A N 1
ATOM 4453 C CA . LYS A 1 547 ? 41.946 8.646 -45.191 1.00 90.00 547 LYS A CA 1
ATOM 4454 C C . LYS A 1 547 ? 41.314 9.118 -43.868 1.00 90.00 547 LYS A C 1
ATOM 4456 O O . LYS A 1 547 ? 40.167 9.556 -43.878 1.00 90.00 547 LYS A O 1
ATOM 4461 N N . ILE A 1 548 ? 42.043 9.079 -42.745 1.00 89.88 548 ILE A N 1
ATOM 4462 C CA . ILE A 1 548 ? 41.562 9.600 -41.447 1.00 89.88 548 ILE A CA 1
ATOM 4463 C C . ILE A 1 548 ? 41.400 11.122 -41.502 1.00 89.88 548 ILE A C 1
ATOM 4465 O O . ILE A 1 548 ? 40.348 11.635 -41.123 1.00 89.88 548 ILE A O 1
ATOM 4469 N N . LEU A 1 549 ? 42.416 11.841 -41.994 1.00 88.69 549 LEU A N 1
ATOM 4470 C CA . LEU A 1 549 ? 42.379 13.303 -42.109 1.00 88.69 549 LEU A CA 1
ATOM 4471 C C . LEU A 1 549 ? 41.270 13.783 -43.057 1.00 88.69 549 LEU A C 1
ATOM 4473 O O . LEU A 1 549 ? 40.641 14.809 -42.791 1.00 88.69 549 LEU A O 1
ATOM 4477 N N . ASP A 1 550 ? 41.014 13.033 -44.131 1.00 87.25 550 ASP A N 1
ATOM 4478 C CA . ASP A 1 550 ? 39.895 13.261 -45.047 1.00 87.25 550 ASP A CA 1
ATOM 4479 C C . ASP A 1 550 ? 38.547 13.074 -44.339 1.00 87.25 550 ASP A C 1
ATOM 4481 O O . ASP A 1 550 ? 37.687 13.953 -44.423 1.00 87.25 550 ASP A O 1
ATOM 4485 N N . ALA A 1 551 ? 38.387 11.986 -43.576 1.00 87.06 551 ALA A N 1
ATOM 4486 C CA . ALA A 1 551 ? 37.152 11.676 -42.860 1.00 87.06 551 ALA A CA 1
ATOM 4487 C C . ALA A 1 551 ? 36.774 12.753 -41.826 1.00 87.06 551 ALA A C 1
ATOM 4489 O O . ALA A 1 551 ? 35.607 13.134 -41.748 1.00 87.06 551 ALA A O 1
ATOM 4490 N N . ILE A 1 552 ? 37.746 13.281 -41.071 1.00 87.81 552 ILE A N 1
ATOM 4491 C CA . ILE A 1 552 ? 37.512 14.341 -40.068 1.00 87.81 552 ILE A CA 1
ATOM 4492 C C . ILE A 1 552 ? 37.460 15.758 -40.668 1.00 87.81 552 ILE A C 1
ATOM 4494 O O . ILE A 1 552 ? 37.199 16.721 -39.949 1.00 87.81 552 ILE A O 1
ATOM 4498 N N . GLY A 1 553 ? 37.728 15.915 -41.970 1.00 83.62 553 GLY A N 1
ATOM 4499 C CA . GLY A 1 553 ? 37.747 17.220 -42.635 1.00 83.62 553 GLY A CA 1
ATOM 4500 C C . GLY A 1 553 ? 38.880 18.137 -42.159 1.00 83.62 553 GLY A C 1
ATOM 4501 O O . GLY A 1 553 ? 38.692 19.353 -42.057 1.00 83.62 553 GLY A O 1
ATOM 4502 N N . PHE A 1 554 ? 40.048 17.569 -41.845 1.00 86.12 554 PHE A N 1
ATOM 4503 C CA . PHE A 1 554 ? 41.221 18.317 -41.393 1.00 86.12 554 PHE A CA 1
ATOM 4504 C C . PHE A 1 554 ? 41.691 19.319 -42.462 1.00 86.12 554 PHE A C 1
ATOM 4506 O O . PHE A 1 554 ? 41.603 19.043 -43.659 1.00 86.12 554 PHE A O 1
ATOM 4513 N N . ARG A 1 555 ? 42.181 20.500 -42.055 1.00 81.75 555 ARG A N 1
ATOM 4514 C CA . ARG A 1 555 ? 42.438 21.621 -42.987 1.00 81.75 555 ARG A CA 1
ATOM 4515 C C . ARG A 1 555 ? 43.873 22.140 -43.043 1.00 81.75 555 ARG A C 1
ATOM 4517 O O . ARG A 1 555 ? 44.141 22.974 -43.907 1.00 81.75 555 ARG A O 1
ATOM 4524 N N . ASP A 1 556 ? 44.787 21.677 -42.193 1.00 86.50 556 ASP A N 1
ATOM 4525 C CA . ASP A 1 556 ? 46.180 22.140 -42.254 1.00 86.50 556 ASP A CA 1
ATOM 4526 C C . ASP A 1 556 ? 46.847 21.650 -43.550 1.00 86.50 556 ASP A C 1
ATOM 4528 O O . ASP A 1 556 ? 47.108 20.459 -43.740 1.00 86.50 556 ASP A O 1
ATOM 4532 N N . GLU A 1 557 ? 47.089 22.591 -44.462 1.00 83.88 557 GLU A N 1
ATOM 4533 C CA . GLU A 1 557 ? 47.635 22.314 -45.790 1.00 83.88 557 GLU A CA 1
ATOM 4534 C C . GLU A 1 557 ? 49.073 21.813 -45.737 1.00 83.88 557 GLU A C 1
ATOM 4536 O O . GLU A 1 557 ? 49.456 21.008 -46.581 1.00 83.88 557 GLU A O 1
ATOM 4541 N N . LYS A 1 558 ? 49.865 22.244 -44.749 1.00 86.56 558 LYS A N 1
ATOM 4542 C CA . LYS A 1 558 ? 51.270 21.850 -44.639 1.00 86.56 558 LYS A CA 1
ATOM 4543 C C . LYS A 1 558 ? 51.374 20.376 -44.269 1.00 86.56 558 LYS A C 1
ATOM 4545 O O . LYS A 1 558 ? 52.039 19.617 -44.964 1.00 86.56 558 LYS A O 1
ATOM 4550 N N . VAL A 1 559 ? 50.653 19.963 -43.228 1.00 85.94 559 VAL A N 1
ATOM 4551 C CA . VAL A 1 559 ? 50.634 18.562 -42.777 1.00 85.94 559 VAL A CA 1
ATOM 4552 C C . VAL A 1 559 ? 50.071 17.645 -43.863 1.00 85.94 559 VAL A C 1
ATOM 4554 O O . VAL A 1 559 ? 50.623 16.574 -44.115 1.00 85.94 559 VAL A O 1
ATOM 4557 N N . GLN A 1 560 ? 48.999 18.067 -44.543 1.00 85.44 560 GLN A N 1
ATOM 4558 C CA . GLN A 1 560 ? 48.450 17.307 -45.665 1.00 85.44 560 GLN A CA 1
ATOM 4559 C C . GLN A 1 560 ? 49.461 17.186 -46.808 1.00 85.44 560 GLN A C 1
ATOM 4561 O O . GLN A 1 560 ? 49.676 16.078 -47.296 1.00 85.44 560 GLN A O 1
ATOM 4566 N N . LYS A 1 561 ? 50.112 18.287 -47.208 1.00 86.31 561 LYS A N 1
ATOM 4567 C CA . LYS A 1 561 ? 51.123 18.291 -48.274 1.00 86.31 561 LYS A CA 1
ATOM 4568 C C . LYS A 1 561 ? 52.279 17.348 -47.943 1.00 86.31 561 LYS A C 1
ATOM 4570 O O . LYS A 1 561 ? 52.610 16.513 -48.777 1.00 86.31 561 LYS A O 1
ATOM 4575 N N . ASP A 1 562 ? 52.810 17.401 -46.722 1.00 87.81 562 ASP A N 1
ATOM 4576 C CA . ASP A 1 562 ? 53.903 16.530 -46.272 1.00 87.81 562 ASP A CA 1
ATOM 4577 C C . ASP A 1 562 ? 53.511 15.037 -46.328 1.00 87.81 562 ASP A C 1
ATOM 4579 O O . ASP A 1 562 ? 54.286 14.199 -46.799 1.00 87.81 562 ASP A O 1
ATOM 4583 N N . LEU A 1 563 ? 52.288 14.690 -45.906 1.00 87.88 563 LEU A N 1
ATOM 4584 C CA . LEU A 1 563 ? 51.774 13.314 -45.957 1.00 87.88 563 LEU A CA 1
ATOM 4585 C C . LEU A 1 563 ? 51.523 12.828 -47.388 1.00 87.88 563 LEU A C 1
ATOM 4587 O O . LEU A 1 563 ? 51.900 11.703 -47.720 1.00 87.88 563 LEU A O 1
ATOM 4591 N N . PHE A 1 564 ? 50.917 13.658 -48.241 1.00 89.12 564 PHE A N 1
ATOM 4592 C CA . PHE A 1 564 ? 50.713 13.336 -49.654 1.00 89.12 564 PHE A CA 1
ATOM 4593 C C . PHE A 1 564 ? 52.049 13.205 -50.397 1.00 89.12 564 PHE A C 1
ATOM 4595 O O . PHE A 1 564 ? 52.209 12.280 -51.191 1.00 89.12 564 PHE A O 1
ATOM 4602 N N . GLU A 1 565 ? 53.032 14.070 -50.125 1.00 88.88 565 GLU A N 1
ATOM 4603 C CA . GLU A 1 565 ? 54.379 13.967 -50.701 1.00 88.88 565 GLU A CA 1
ATOM 4604 C C . GLU A 1 565 ? 55.075 12.676 -50.259 1.00 88.88 565 GLU A C 1
ATOM 4606 O O . GLU A 1 565 ? 55.701 12.004 -51.084 1.00 88.88 565 GLU A O 1
ATOM 4611 N N . ALA A 1 566 ? 54.944 12.301 -48.982 1.00 87.81 566 ALA A N 1
ATOM 4612 C CA . ALA A 1 566 ? 55.502 11.066 -48.445 1.00 87.81 566 ALA A CA 1
ATOM 4613 C C . ALA A 1 566 ? 54.827 9.813 -49.022 1.00 87.81 566 ALA A C 1
ATOM 4615 O O . ALA A 1 566 ? 55.525 8.865 -49.370 1.00 87.81 566 ALA A O 1
ATOM 4616 N N . TYR A 1 567 ? 53.496 9.798 -49.142 1.00 89.06 567 TYR A N 1
ATOM 4617 C CA . TYR A 1 567 ? 52.758 8.649 -49.669 1.00 89.06 567 TYR A CA 1
ATOM 4618 C C . TYR A 1 567 ? 52.934 8.489 -51.178 1.00 89.06 567 TYR A C 1
ATOM 4620 O O . TYR A 1 567 ? 53.236 7.405 -51.665 1.00 89.06 567 TYR A O 1
ATOM 4628 N N . PHE A 1 568 ? 52.786 9.577 -51.934 1.00 89.44 568 PHE A N 1
ATOM 4629 C CA . PHE A 1 568 ? 52.835 9.492 -53.384 1.00 89.44 568 PHE A CA 1
ATOM 4630 C C . PHE A 1 568 ? 54.242 9.253 -53.913 1.00 89.44 568 PHE A C 1
ATOM 4632 O O . PHE A 1 568 ? 54.334 8.872 -55.071 1.00 89.44 568 PHE A O 1
ATOM 4639 N N . ARG A 1 569 ? 55.319 9.533 -53.158 1.00 83.94 569 ARG A N 1
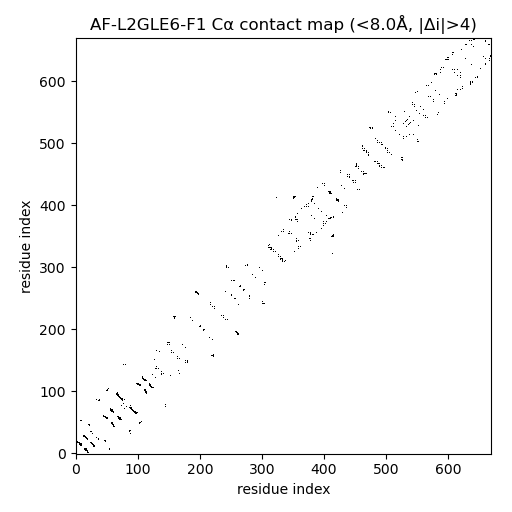ATOM 4640 C CA . ARG A 1 569 ? 56.726 9.532 -53.623 1.00 83.94 569 ARG A CA 1
ATOM 4641 C C . ARG A 1 569 ? 57.058 8.406 -54.604 1.00 83.94 569 ARG A C 1
ATOM 4643 O O . ARG A 1 569 ? 57.565 8.709 -55.681 1.00 83.94 569 ARG A O 1
ATOM 4650 N N . ASP A 1 570 ? 56.696 7.179 -54.245 1.00 81.19 570 ASP A N 1
ATOM 4651 C CA . ASP A 1 570 ? 57.056 5.958 -54.969 1.00 81.19 570 ASP A CA 1
ATOM 4652 C C . ASP A 1 570 ? 55.880 5.354 -55.766 1.00 81.19 570 ASP A C 1
ATOM 4654 O O . ASP A 1 570 ? 56.030 4.301 -56.383 1.00 81.19 570 ASP A O 1
ATOM 4658 N N . LEU A 1 571 ? 54.713 6.015 -55.780 1.00 84.25 571 LEU A N 1
ATOM 4659 C CA . LEU A 1 571 ? 53.514 5.540 -56.476 1.00 84.25 571 LEU A CA 1
ATOM 4660 C C . LEU A 1 571 ? 53.435 6.050 -57.926 1.00 84.25 571 LEU A C 1
ATOM 4662 O O . LEU A 1 571 ? 53.708 7.233 -58.178 1.00 84.25 571 LEU A O 1
ATOM 4666 N N . PRO A 1 572 ? 52.998 5.204 -58.881 1.00 86.12 572 PRO A N 1
ATOM 4667 C CA . PRO A 1 572 ? 52.662 5.636 -60.232 1.00 86.12 572 PRO A CA 1
ATOM 4668 C C . PRO A 1 572 ? 51.549 6.688 -60.234 1.00 86.12 572 PRO A C 1
ATOM 4670 O O . PRO A 1 572 ? 50.588 6.610 -59.468 1.00 86.12 572 PRO A O 1
ATOM 4673 N N . LEU A 1 573 ? 51.618 7.632 -61.177 1.00 83.75 573 LEU A N 1
ATOM 4674 C CA . LEU A 1 573 ? 50.668 8.746 -61.276 1.00 83.75 573 LEU A CA 1
ATOM 4675 C C . LEU A 1 573 ? 49.198 8.286 -61.382 1.00 83.75 573 LEU A C 1
ATOM 4677 O O . LEU A 1 573 ? 48.302 8.909 -60.814 1.00 83.75 573 LEU A O 1
ATOM 4681 N N . ARG A 1 574 ? 48.945 7.156 -62.054 1.00 83.50 574 ARG A N 1
ATOM 4682 C CA . ARG A 1 574 ? 47.608 6.552 -62.162 1.00 83.50 574 ARG A CA 1
ATOM 4683 C C . ARG A 1 574 ? 47.045 6.106 -60.809 1.00 83.50 574 ARG A C 1
ATOM 4685 O O . ARG A 1 574 ? 45.859 6.300 -60.557 1.00 83.50 574 ARG A O 1
ATOM 4692 N N . GLU A 1 575 ? 47.874 5.520 -59.949 1.00 84.69 575 GLU A N 1
ATOM 4693 C CA . GLU A 1 575 ? 47.458 5.066 -58.616 1.00 84.69 575 GLU A CA 1
ATOM 4694 C C . GLU A 1 575 ? 47.193 6.253 -57.689 1.00 84.69 575 GLU A C 1
ATOM 4696 O O . GLU A 1 575 ? 46.233 6.226 -56.921 1.00 84.69 575 GLU A O 1
ATOM 4701 N N . CYS A 1 576 ? 47.950 7.346 -57.842 1.00 86.81 576 CYS A N 1
ATOM 4702 C CA . CYS A 1 576 ? 47.652 8.608 -57.167 1.00 86.81 576 CYS A CA 1
ATOM 4703 C C . CYS A 1 576 ? 46.250 9.133 -57.517 1.00 86.81 576 CYS A C 1
ATOM 4705 O O . CYS A 1 576 ? 45.510 9.525 -56.617 1.00 86.81 576 CYS A O 1
ATOM 4707 N N . PHE A 1 577 ? 45.852 9.119 -58.796 1.00 88.00 577 PHE A N 1
ATOM 4708 C CA . PHE A 1 577 ? 44.511 9.564 -59.197 1.00 88.00 577 PHE A CA 1
ATOM 4709 C C . PHE A 1 577 ? 43.397 8.649 -58.679 1.00 88.00 577 PHE A C 1
ATOM 4711 O O . PHE A 1 577 ? 42.371 9.154 -58.227 1.00 88.00 577 PHE A O 1
ATOM 4718 N N . LEU A 1 578 ? 43.600 7.327 -58.703 1.00 86.38 578 LEU A N 1
ATOM 4719 C CA . LEU A 1 578 ? 42.634 6.371 -58.151 1.00 86.38 578 LEU A CA 1
ATOM 4720 C C . LEU A 1 578 ? 42.436 6.583 -56.647 1.00 86.38 578 LEU A C 1
ATOM 4722 O O . LEU A 1 578 ? 41.298 6.690 -56.200 1.00 86.38 578 LEU A O 1
ATOM 4726 N N . PHE A 1 579 ? 43.526 6.741 -55.892 1.00 89.06 579 PHE A N 1
ATOM 4727 C CA . PHE A 1 579 ? 43.465 7.020 -54.458 1.00 89.06 579 PHE A CA 1
ATOM 4728 C C . PHE A 1 579 ? 42.766 8.352 -54.154 1.00 89.06 579 PHE A C 1
ATOM 4730 O O . PHE A 1 579 ? 41.919 8.423 -53.270 1.00 89.06 579 PHE A O 1
ATOM 4737 N N . LEU A 1 580 ? 43.058 9.412 -54.916 1.00 88.44 580 LEU A N 1
ATOM 4738 C CA . LEU A 1 580 ? 42.350 10.691 -54.784 1.00 88.44 580 LEU A CA 1
ATOM 4739 C C . LEU A 1 580 ? 40.854 10.559 -55.116 1.00 88.44 580 LEU A C 1
ATOM 4741 O O . LEU A 1 580 ? 40.033 11.255 -54.521 1.00 88.44 580 LEU A O 1
ATOM 4745 N N . GLY A 1 581 ? 40.475 9.646 -56.010 1.00 85.56 581 GLY A N 1
ATOM 4746 C CA . GLY A 1 581 ? 39.076 9.314 -56.281 1.00 85.56 581 GLY A CA 1
ATOM 4747 C C . GLY A 1 581 ? 38.312 8.802 -55.052 1.00 85.56 581 GLY A C 1
ATOM 4748 O O . GLY A 1 581 ? 37.115 9.051 -54.943 1.00 85.56 581 GLY A O 1
ATOM 4749 N N . GLU A 1 582 ? 38.993 8.159 -54.096 1.00 85.88 582 GLU A N 1
ATOM 4750 C CA . GLU A 1 582 ? 38.390 7.628 -52.861 1.00 85.88 582 GLU A CA 1
ATOM 4751 C C . GLU A 1 582 ? 38.138 8.698 -51.781 1.00 85.88 582 GLU A C 1
ATOM 4753 O O . GLU A 1 582 ? 37.383 8.454 -50.836 1.00 85.88 582 GLU A O 1
ATOM 4758 N N . LEU A 1 583 ? 38.765 9.875 -51.898 1.00 87.00 583 LEU A N 1
ATOM 4759 C CA . LEU A 1 583 ? 38.721 10.940 -50.890 1.00 87.00 583 LEU A CA 1
ATOM 4760 C C . LEU A 1 583 ? 37.599 11.948 -51.164 1.00 87.00 583 LEU A C 1
ATOM 4762 O O . LEU A 1 583 ? 37.381 12.362 -52.307 1.00 87.00 583 LEU A O 1
ATOM 4766 N N . SER A 1 584 ? 36.920 12.399 -50.110 1.00 82.25 584 SER A N 1
ATOM 4767 C CA . SER A 1 584 ? 35.760 13.298 -50.219 1.00 82.25 584 SER A CA 1
ATOM 4768 C C . SER A 1 584 ? 36.111 14.781 -50.046 1.00 82.25 584 SER A C 1
ATOM 4770 O O . SER A 1 584 ? 35.485 15.627 -50.676 1.00 82.25 584 SER A O 1
ATOM 4772 N N . ASN A 1 585 ? 37.123 15.107 -49.236 1.00 81.06 585 ASN A N 1
ATOM 4773 C CA . ASN A 1 585 ? 37.515 16.468 -48.839 1.00 81.06 585 ASN A CA 1
ATOM 4774 C C . ASN A 1 585 ? 38.887 16.892 -49.403 1.00 81.06 585 ASN A C 1
ATOM 4776 O O . ASN A 1 585 ? 39.553 17.789 -48.875 1.00 81.06 585 ASN A O 1
ATOM 4780 N N . LYS A 1 586 ? 39.331 16.248 -50.484 1.00 84.12 586 LYS A N 1
ATOM 4781 C CA . LYS A 1 586 ? 40.568 16.591 -51.199 1.00 84.12 586 LYS A CA 1
ATOM 4782 C C . LYS A 1 586 ? 40.517 18.005 -51.791 1.00 84.12 586 LYS A C 1
ATOM 4784 O O . LYS A 1 586 ? 39.472 18.478 -52.224 1.00 84.12 586 LYS A O 1
ATOM 4789 N N . ARG A 1 587 ? 41.677 18.662 -51.859 1.00 84.06 587 ARG A N 1
ATOM 4790 C CA . ARG A 1 587 ? 41.836 20.014 -52.418 1.00 84.06 587 ARG A CA 1
ATOM 4791 C C . ARG A 1 587 ? 42.933 20.015 -53.464 1.00 84.06 587 ARG A C 1
ATOM 4793 O O . ARG A 1 587 ? 44.046 19.578 -53.159 1.00 84.06 587 ARG A O 1
ATOM 4800 N N . LEU A 1 588 ? 42.646 20.533 -54.660 1.00 85.31 588 LEU A N 1
ATOM 4801 C CA . LEU A 1 588 ? 43.608 20.492 -55.758 1.00 85.31 588 LEU A CA 1
ATOM 4802 C C . LEU A 1 588 ? 44.890 21.243 -55.389 1.00 85.31 588 LEU A C 1
ATOM 4804 O O . LEU A 1 588 ? 45.975 20.706 -55.573 1.00 85.31 588 LEU A O 1
ATOM 4808 N N . GLY A 1 589 ? 44.782 22.410 -54.747 1.00 83.25 589 GLY A N 1
ATOM 4809 C CA . GLY A 1 589 ? 45.941 23.218 -54.343 1.00 83.25 589 GLY A CA 1
ATOM 4810 C C . GLY A 1 589 ? 46.949 22.527 -53.411 1.00 83.25 589 GLY A C 1
ATOM 4811 O O . GLY A 1 589 ? 48.127 22.871 -53.433 1.00 83.25 589 GLY A O 1
ATOM 4812 N N . VAL A 1 590 ? 46.531 21.518 -52.639 1.00 84.75 590 VAL A N 1
ATOM 4813 C CA . VAL A 1 590 ? 47.435 20.758 -51.754 1.00 84.75 590 VAL A CA 1
ATOM 4814 C C . VAL A 1 590 ? 48.231 19.713 -52.538 1.00 84.75 590 VAL A C 1
ATOM 4816 O O . VAL A 1 590 ? 49.409 19.486 -52.260 1.00 84.75 590 VAL A O 1
ATOM 4819 N N . VAL A 1 591 ? 47.599 19.081 -53.530 1.00 87.00 591 VAL A N 1
ATOM 4820 C CA . VAL A 1 591 ? 48.155 17.918 -54.241 1.00 87.00 591 VAL A CA 1
ATOM 4821 C C . VAL A 1 591 ? 48.729 18.255 -55.617 1.00 87.00 591 VAL A C 1
ATOM 4823 O O . VAL A 1 591 ? 49.559 17.506 -56.125 1.00 87.00 591 VAL A O 1
ATOM 4826 N N . PHE A 1 592 ? 48.336 19.377 -56.221 1.00 87.00 592 PHE A N 1
ATOM 4827 C CA . PHE A 1 592 ? 48.660 19.722 -57.605 1.00 87.00 592 PHE A CA 1
ATOM 4828 C C . PHE A 1 592 ? 50.170 19.778 -57.855 1.00 87.00 592 PHE A C 1
ATOM 4830 O O . PHE A 1 592 ? 50.672 19.056 -58.714 1.00 87.00 592 PHE A O 1
ATOM 4837 N N . ASP A 1 593 ? 50.919 20.536 -57.048 1.00 84.12 593 ASP A N 1
ATOM 4838 C CA . ASP A 1 593 ? 52.382 20.629 -57.175 1.00 84.12 593 ASP A CA 1
ATOM 4839 C C . ASP A 1 593 ? 53.077 19.268 -57.029 1.00 84.12 593 ASP A C 1
ATOM 4841 O O . ASP A 1 593 ? 54.111 19.016 -57.649 1.00 84.12 593 ASP A O 1
ATOM 4845 N N . ILE A 1 594 ? 52.523 18.388 -56.189 1.00 86.50 594 ILE A N 1
ATOM 4846 C CA . ILE A 1 594 ? 53.066 17.051 -55.921 1.00 86.50 594 ILE A CA 1
ATOM 4847 C C . ILE A 1 594 ? 52.894 16.167 -57.158 1.00 86.50 594 ILE A C 1
ATOM 4849 O O . ILE A 1 594 ? 53.823 15.459 -57.552 1.00 86.50 594 ILE A O 1
ATOM 4853 N N . LEU A 1 595 ? 51.709 16.218 -57.771 1.00 86.50 595 LEU A N 1
ATOM 4854 C CA . LEU A 1 595 ? 51.356 15.435 -58.952 1.00 86.50 595 LEU A CA 1
ATOM 4855 C C . LEU A 1 595 ? 52.084 15.944 -60.202 1.00 86.50 595 LEU A C 1
ATOM 4857 O O . LEU A 1 595 ? 52.592 15.138 -60.978 1.00 86.50 595 LEU A O 1
ATOM 4861 N N . VAL A 1 596 ? 52.209 17.265 -60.373 1.00 84.69 596 VAL A N 1
ATOM 4862 C CA . VAL A 1 596 ? 52.912 17.880 -61.514 1.00 84.69 596 VAL A CA 1
ATOM 4863 C C . VAL A 1 596 ? 54.388 17.477 -61.552 1.00 84.69 596 VAL A C 1
ATOM 4865 O O . VAL A 1 596 ? 54.914 17.165 -62.618 1.00 84.69 596 VAL A O 1
ATOM 4868 N N . LYS A 1 597 ? 55.056 17.393 -60.392 1.00 82.00 597 LYS A N 1
ATOM 4869 C CA . LYS A 1 597 ? 56.450 16.913 -60.292 1.00 82.00 597 LYS A CA 1
ATOM 4870 C C . LYS A 1 597 ? 56.632 15.457 -60.745 1.00 82.00 597 LYS A C 1
ATOM 4872 O O . LYS A 1 597 ? 57.761 15.048 -61.005 1.00 82.00 597 LYS A O 1
ATOM 4877 N N . LYS A 1 598 ? 55.550 14.675 -60.821 1.00 81.19 598 LYS A N 1
ATOM 4878 C CA . LYS A 1 598 ? 55.558 13.276 -61.270 1.00 81.19 598 LYS A CA 1
ATOM 4879 C C . LYS A 1 598 ? 55.211 13.088 -62.742 1.00 81.19 598 LYS A C 1
ATOM 4881 O O . LYS A 1 598 ? 55.255 11.958 -63.217 1.00 81.19 598 LYS A O 1
ATOM 4886 N N . VAL A 1 599 ? 54.880 14.154 -63.467 1.00 80.38 599 VAL A N 1
ATOM 4887 C CA . VAL A 1 599 ? 54.544 14.058 -64.890 1.00 80.38 599 VAL A CA 1
ATOM 4888 C C . VAL A 1 599 ? 55.782 13.624 -65.674 1.00 80.38 599 VAL A C 1
ATOM 4890 O O . VAL A 1 599 ? 56.773 14.349 -65.756 1.00 80.38 599 VAL A O 1
ATOM 4893 N N . ARG A 1 600 ? 55.719 12.421 -66.244 1.00 72.62 600 ARG A N 1
ATOM 4894 C CA . ARG A 1 600 ? 56.721 11.864 -67.156 1.00 72.62 600 ARG A CA 1
ATOM 4895 C C . ARG A 1 600 ? 56.172 11.890 -68.588 1.00 72.62 600 ARG A C 1
ATOM 4897 O O . ARG A 1 600 ? 54.965 11.705 -68.770 1.00 72.62 600 ARG A O 1
ATOM 4904 N N . PRO A 1 601 ? 57.024 12.070 -69.612 1.00 66.62 601 PRO A N 1
ATOM 4905 C CA . PRO A 1 601 ? 56.593 11.968 -71.001 1.00 66.62 601 PRO A CA 1
ATOM 4906 C C . PRO A 1 601 ? 55.940 10.606 -71.273 1.00 66.62 601 PRO A C 1
ATOM 4908 O O . PRO A 1 601 ? 56.522 9.575 -70.943 1.00 66.62 601 PRO A O 1
ATOM 4911 N N . SER A 1 602 ? 54.770 10.605 -71.923 1.00 60.62 602 SER A N 1
ATOM 4912 C CA . SER A 1 602 ? 54.030 9.426 -72.426 1.00 60.62 602 SER A CA 1
ATOM 4913 C C . SER A 1 602 ? 53.271 8.526 -71.432 1.00 60.62 602 SER A C 1
ATOM 4915 O O . SER A 1 602 ? 52.729 7.512 -71.864 1.00 60.62 602 SER A O 1
ATOM 4917 N N . GLU A 1 603 ? 53.141 8.882 -70.148 1.00 60.53 603 GLU A N 1
ATOM 4918 C CA . GLU A 1 603 ? 52.505 7.973 -69.171 1.00 60.53 603 GLU A CA 1
ATOM 4919 C C . GLU A 1 603 ? 50.968 8.085 -69.041 1.00 60.53 603 GLU A C 1
ATOM 4921 O O . GLU A 1 603 ? 50.332 7.055 -68.820 1.00 60.53 603 GLU A O 1
ATOM 4926 N N . MET A 1 604 ? 50.331 9.261 -69.198 1.00 67.56 604 MET A N 1
ATOM 4927 C CA . MET A 1 604 ? 48.856 9.415 -69.140 1.00 67.56 604 MET A CA 1
ATOM 4928 C C . MET A 1 604 ? 48.393 10.853 -69.466 1.00 67.56 604 MET A C 1
ATOM 4930 O O . MET A 1 604 ? 49.172 11.795 -69.347 1.00 67.56 604 MET A O 1
ATOM 4934 N N . ASP A 1 605 ? 47.107 11.046 -69.797 1.00 80.75 605 ASP A N 1
ATOM 4935 C CA . ASP A 1 605 ? 46.456 12.368 -69.814 1.00 80.75 605 ASP A CA 1
ATOM 4936 C C . ASP A 1 605 ? 46.267 12.917 -68.382 1.00 80.75 605 ASP A C 1
ATOM 4938 O O . ASP A 1 605 ? 45.435 12.425 -67.617 1.00 80.75 605 ASP A O 1
ATOM 4942 N N . PHE A 1 606 ? 47.050 13.937 -68.016 1.00 84.31 606 PHE A N 1
ATOM 4943 C CA . PHE A 1 606 ? 47.098 14.513 -66.666 1.00 84.31 606 PHE A CA 1
ATOM 4944 C C . PHE A 1 606 ? 45.780 15.184 -66.235 1.00 84.31 606 PHE A C 1
ATOM 4946 O O . PHE A 1 606 ? 45.264 14.899 -65.155 1.00 84.31 606 PHE A O 1
ATOM 4953 N N . CYS A 1 607 ? 45.206 16.042 -67.081 1.00 84.06 607 CYS A N 1
ATOM 4954 C CA . CYS A 1 607 ? 43.932 16.724 -66.834 1.00 84.06 607 CYS A CA 1
ATOM 4955 C C . CYS A 1 607 ? 42.768 15.726 -66.782 1.00 84.06 607 CYS A C 1
ATOM 4957 O O . CYS A 1 607 ? 41.917 15.823 -65.899 1.00 84.06 607 CYS A O 1
ATOM 4959 N N . GLY A 1 608 ? 42.765 14.723 -67.669 1.00 82.25 608 GLY A N 1
ATOM 4960 C CA . GLY A 1 608 ? 41.817 13.610 -67.608 1.00 82.25 608 GLY A CA 1
ATOM 4961 C C . GLY A 1 608 ? 41.914 12.831 -66.292 1.00 82.25 608 GLY A C 1
ATOM 4962 O O . GLY A 1 608 ? 40.892 12.530 -65.679 1.00 82.25 608 GLY A O 1
ATOM 4963 N N . GLY A 1 609 ? 43.131 12.575 -65.801 1.00 83.75 609 GLY A N 1
ATOM 4964 C CA . GLY A 1 609 ? 43.374 11.950 -64.498 1.00 83.75 609 GLY A CA 1
ATOM 4965 C C . GLY A 1 609 ? 42.849 12.765 -63.310 1.00 83.75 609 GLY A C 1
ATOM 4966 O O . GLY A 1 609 ? 42.254 12.197 -62.396 1.00 83.75 609 GLY A O 1
ATOM 4967 N N . LEU A 1 610 ? 42.981 14.095 -63.346 1.00 87.31 610 LEU A N 1
ATOM 4968 C CA . LEU A 1 610 ? 42.411 14.987 -62.328 1.00 87.31 610 LEU A CA 1
ATOM 4969 C C . LEU A 1 610 ? 40.874 14.981 -62.329 1.00 87.31 610 LEU A C 1
ATOM 4971 O O . LEU A 1 610 ? 40.261 14.992 -61.262 1.00 87.31 610 LEU A O 1
ATOM 4975 N N . VAL A 1 611 ? 40.237 14.890 -63.497 1.00 86.38 611 VAL A N 1
ATOM 4976 C CA . VAL A 1 611 ? 38.775 14.724 -63.564 1.00 86.38 611 VAL A CA 1
ATOM 4977 C C . VAL A 1 611 ? 38.334 13.362 -63.048 1.00 86.38 611 VAL A C 1
ATOM 4979 O O . VAL A 1 611 ? 37.357 13.289 -62.309 1.00 86.38 611 VAL A O 1
ATOM 4982 N N . VAL A 1 612 ? 39.062 12.290 -63.370 1.00 85.12 612 VAL A N 1
ATOM 4983 C CA . VAL A 1 612 ? 38.790 10.951 -62.816 1.00 85.12 612 VAL A CA 1
ATOM 4984 C C . VAL A 1 612 ? 38.939 10.942 -61.294 1.00 85.12 612 VAL A C 1
ATOM 4986 O O . VAL A 1 612 ? 38.156 10.292 -60.608 1.00 85.12 612 VAL A O 1
ATOM 4989 N N . ALA A 1 613 ? 39.890 11.707 -60.757 1.00 85.69 613 ALA A N 1
ATOM 4990 C CA . ALA A 1 613 ? 40.024 11.902 -59.321 1.00 85.69 613 ALA A CA 1
ATOM 4991 C C . ALA A 1 613 ? 38.856 12.703 -58.712 1.00 85.69 613 ALA A C 1
ATOM 4993 O O . ALA A 1 613 ? 38.681 12.648 -57.501 1.00 85.69 613 ALA A O 1
ATOM 4994 N N . GLY A 1 614 ? 38.035 13.403 -59.505 1.00 85.62 614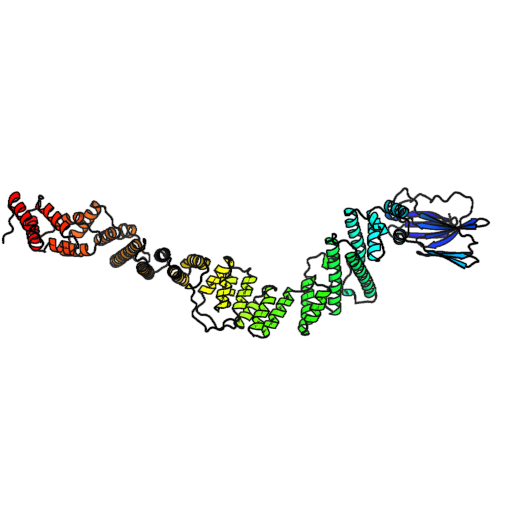 GLY A N 1
ATOM 4995 C CA . GLY A 1 614 ? 36.832 14.119 -59.062 1.00 85.62 614 GLY A CA 1
ATOM 4996 C C . GLY A 1 614 ? 37.004 15.628 -58.858 1.00 85.62 614 GLY A C 1
ATOM 4997 O O . GLY A 1 614 ? 36.207 16.217 -58.134 1.00 85.62 614 GLY A O 1
ATOM 4998 N N . PHE A 1 615 ? 38.034 16.249 -59.444 1.00 90.19 615 PHE A N 1
ATOM 4999 C CA . PHE A 1 615 ? 38.213 17.707 -59.415 1.00 90.19 615 PHE A CA 1
ATOM 5000 C C . PHE A 1 615 ? 37.381 18.412 -60.496 1.00 90.19 615 PHE A C 1
ATOM 5002 O O . PHE A 1 615 ? 37.141 17.864 -61.576 1.00 90.19 615 PHE A O 1
ATOM 5009 N N . GLU A 1 616 ? 36.951 19.643 -60.212 1.00 88.75 616 GLU A N 1
ATOM 5010 C CA . GLU A 1 616 ? 36.118 20.427 -61.127 1.00 88.75 616 GLU A CA 1
ATOM 5011 C C . GLU A 1 616 ? 36.923 20.992 -62.306 1.00 88.75 616 GLU A C 1
ATOM 5013 O O . GLU A 1 616 ? 38.094 21.352 -62.180 1.00 88.75 616 GLU A O 1
ATOM 5018 N N . TYR A 1 617 ? 36.273 21.109 -63.470 1.00 86.19 617 TYR A N 1
ATOM 5019 C CA . TYR A 1 617 ? 36.906 21.571 -64.712 1.00 86.19 617 TYR A CA 1
ATOM 5020 C C . TYR A 1 617 ? 37.574 22.947 -64.553 1.00 86.19 617 TYR A C 1
ATOM 5022 O O . TYR A 1 617 ? 38.741 23.099 -64.909 1.00 86.19 617 TYR A O 1
ATOM 5030 N N . ASP A 1 618 ? 36.873 23.927 -63.980 1.00 86.56 618 ASP A N 1
ATOM 5031 C CA . ASP A 1 618 ? 37.382 25.298 -63.842 1.00 86.56 618 ASP A CA 1
ATOM 5032 C C . ASP A 1 618 ? 38.588 25.378 -62.893 1.00 86.56 618 ASP A C 1
ATOM 5034 O O . ASP A 1 618 ? 39.552 26.104 -63.160 1.00 86.56 618 ASP A O 1
ATOM 5038 N N . GLU A 1 619 ? 38.572 24.584 -61.816 1.00 87.94 619 GLU A N 1
ATOM 5039 C CA . GLU A 1 619 ? 39.682 24.480 -60.865 1.00 87.94 619 GLU A CA 1
ATOM 5040 C C . GLU A 1 619 ? 40.926 23.907 -61.560 1.00 87.94 619 GLU A C 1
ATOM 5042 O O . GLU A 1 619 ? 42.006 24.499 -61.495 1.00 87.94 619 GLU A O 1
ATOM 5047 N N . ILE A 1 620 ? 40.765 22.813 -62.315 1.00 87.62 620 ILE A N 1
ATOM 5048 C CA . ILE A 1 620 ? 41.850 22.187 -63.085 1.00 87.62 620 ILE A CA 1
ATOM 5049 C C . ILE A 1 620 ? 42.454 23.185 -64.076 1.00 87.62 620 ILE A C 1
ATOM 5051 O O . ILE A 1 620 ? 43.674 23.353 -64.114 1.00 87.62 620 ILE A O 1
ATOM 5055 N N . ILE A 1 621 ? 41.621 23.879 -64.857 1.00 86.25 621 ILE A N 1
ATOM 5056 C CA . ILE A 1 621 ? 42.090 24.856 -65.848 1.00 86.25 621 ILE A CA 1
ATOM 5057 C C . ILE A 1 621 ? 42.871 25.991 -65.174 1.00 86.25 621 ILE A C 1
ATOM 5059 O O . ILE A 1 621 ? 43.933 26.370 -65.669 1.00 86.25 621 ILE A O 1
ATOM 5063 N N . SER A 1 622 ? 42.386 26.514 -64.047 1.00 86.06 622 SER A N 1
ATOM 5064 C CA . SER A 1 622 ? 43.045 27.596 -63.305 1.00 86.06 622 SER A CA 1
ATOM 5065 C C . SER A 1 622 ? 44.438 27.194 -62.799 1.00 86.06 622 SER A C 1
ATOM 5067 O O . SER A 1 622 ? 45.424 27.896 -63.052 1.00 86.06 622 SER A O 1
ATOM 5069 N N . PHE A 1 623 ? 44.554 26.026 -62.157 1.00 86.12 623 PHE A N 1
ATOM 5070 C CA . PHE A 1 623 ? 45.834 25.528 -61.643 1.00 86.12 623 PHE A CA 1
ATOM 5071 C C . PHE A 1 623 ? 46.812 25.158 -62.768 1.00 86.12 623 PHE A C 1
ATOM 5073 O O . PHE A 1 623 ? 48.000 25.479 -62.681 1.00 86.12 623 PHE A O 1
ATOM 5080 N N . VAL A 1 624 ? 46.328 24.570 -63.868 1.00 85.00 624 VAL A N 1
ATOM 5081 C CA . VAL A 1 624 ? 47.156 24.286 -65.053 1.00 85.00 624 VAL A CA 1
ATOM 5082 C C . VAL A 1 624 ? 47.657 25.581 -65.696 1.00 85.00 624 VAL A C 1
ATOM 5084 O O . VAL A 1 624 ? 48.852 25.690 -65.969 1.00 85.00 624 VAL A O 1
ATOM 5087 N N . LYS A 1 625 ? 46.795 26.595 -65.870 1.00 83.56 625 LYS A N 1
ATOM 5088 C CA . LYS A 1 625 ? 47.190 27.931 -66.358 1.00 83.56 625 LYS A CA 1
ATOM 5089 C C . LYS A 1 625 ? 48.278 28.547 -65.479 1.00 83.56 625 LYS A C 1
ATOM 5091 O O . LYS A 1 625 ? 49.310 28.967 -65.996 1.00 83.56 625 LYS A O 1
ATOM 5096 N N . SER A 1 626 ? 48.083 28.535 -64.159 1.00 84.25 626 SER A N 1
ATOM 5097 C CA . SER A 1 626 ? 49.061 29.043 -63.189 1.00 84.25 626 SER A CA 1
ATOM 5098 C C . SER A 1 626 ? 50.415 28.328 -63.302 1.00 84.25 626 SER A C 1
ATOM 5100 O O . SER A 1 626 ? 51.462 28.975 -63.366 1.00 84.25 626 SER A O 1
ATOM 5102 N N . SER A 1 627 ? 50.405 26.997 -63.432 1.00 82.75 627 SER A N 1
ATOM 5103 C CA . SER A 1 627 ? 51.622 26.196 -63.604 1.00 82.75 627 SER A CA 1
ATOM 5104 C C . SER A 1 627 ? 52.360 26.513 -64.907 1.00 82.75 627 SER A C 1
ATOM 5106 O O . SER A 1 627 ? 53.580 26.689 -64.903 1.00 82.75 627 SER A O 1
ATOM 5108 N N . LEU A 1 628 ? 51.632 26.661 -66.017 1.00 81.12 628 LEU A N 1
ATOM 5109 C CA . LEU A 1 628 ? 52.196 26.998 -67.328 1.00 81.12 628 LEU A CA 1
ATOM 5110 C C . LEU A 1 628 ? 52.812 28.407 -67.365 1.00 81.12 628 LEU A C 1
ATOM 5112 O O . LEU A 1 628 ? 53.849 28.602 -68.010 1.00 81.12 628 LEU A O 1
ATOM 5116 N N . SER A 1 629 ? 52.227 29.363 -66.638 1.00 76.56 629 SER A N 1
ATOM 5117 C CA . SER A 1 629 ? 52.754 30.726 -66.469 1.00 76.56 629 SER A CA 1
ATOM 5118 C C . SER A 1 629 ? 53.932 30.824 -65.487 1.00 76.56 629 SER A C 1
ATOM 5120 O O . SER A 1 629 ? 54.630 31.834 -65.475 1.00 76.56 629 SER A O 1
ATOM 5122 N N . SER A 1 630 ? 54.180 29.790 -64.678 1.00 76.94 630 SER A N 1
ATOM 5123 C CA . SER A 1 630 ? 55.275 29.744 -63.696 1.00 76.94 630 SER A CA 1
ATOM 5124 C C . SER A 1 630 ? 56.615 29.270 -64.298 1.00 76.94 630 SER A C 1
ATOM 5126 O O . SER A 1 630 ? 56.687 28.873 -65.463 1.00 76.94 630 SER A O 1
ATOM 5128 N N . ASN A 1 631 ? 57.692 29.242 -63.501 1.00 65.62 631 ASN A N 1
ATOM 5129 C CA . ASN A 1 631 ? 59.018 28.719 -63.889 1.00 65.62 631 ASN A CA 1
ATOM 5130 C C . ASN A 1 631 ? 59.097 27.171 -63.905 1.00 65.62 631 ASN A C 1
ATOM 5132 O O . ASN A 1 631 ? 60.122 26.592 -63.546 1.00 65.62 631 ASN A O 1
ATOM 5136 N N . ALA A 1 632 ? 58.022 26.478 -64.287 1.00 69.94 632 ALA A N 1
ATOM 5137 C CA . ALA A 1 632 ? 58.025 25.021 -64.427 1.00 69.94 632 ALA A CA 1
ATOM 5138 C C . ALA A 1 632 ? 58.979 24.548 -65.546 1.00 69.94 632 ALA A C 1
ATOM 5140 O O . ALA A 1 632 ? 59.198 25.259 -66.531 1.00 69.94 632 ALA A O 1
ATOM 5141 N N . HIS A 1 633 ? 59.526 23.332 -65.415 1.00 76.88 633 HIS A N 1
ATOM 5142 C CA . HIS A 1 633 ? 60.440 22.748 -66.405 1.00 76.88 633 HIS A CA 1
ATOM 5143 C C . HIS A 1 633 ? 59.773 22.657 -67.796 1.00 76.88 633 HIS A C 1
ATOM 5145 O O . HIS A 1 633 ? 58.597 22.282 -67.869 1.00 76.88 633 HIS A O 1
ATOM 5151 N N . PRO A 1 634 ? 60.485 22.945 -68.906 1.00 75.06 634 PRO A N 1
ATOM 5152 C CA . PRO A 1 634 ? 59.896 22.958 -70.249 1.00 75.06 634 PRO A CA 1
ATOM 5153 C C . PRO A 1 634 ? 59.167 21.665 -70.639 1.00 75.06 634 PRO A C 1
ATOM 5155 O O . PRO A 1 634 ? 58.111 21.718 -71.260 1.00 75.06 634 PRO A O 1
ATOM 5158 N N . GLU A 1 635 ? 59.682 20.506 -70.225 1.00 75.50 635 GLU A N 1
ATOM 5159 C CA . GLU A 1 635 ? 59.063 19.199 -70.503 1.00 75.50 635 GLU A CA 1
ATOM 5160 C C . GLU A 1 635 ? 57.697 19.034 -69.822 1.00 75.50 635 GLU A C 1
ATOM 5162 O O . GLU A 1 635 ? 56.752 18.549 -70.438 1.00 75.50 635 GLU A O 1
ATOM 5167 N N . ILE A 1 636 ? 57.561 19.515 -68.582 1.00 78.12 636 ILE A N 1
ATOM 5168 C CA . ILE A 1 636 ? 56.288 19.505 -67.850 1.00 78.12 636 ILE A CA 1
ATOM 5169 C C . ILE A 1 636 ? 55.283 20.411 -68.564 1.00 78.12 636 ILE A C 1
ATOM 5171 O O . ILE A 1 636 ? 54.127 20.033 -68.742 1.00 78.12 636 ILE A O 1
ATOM 5175 N N . LYS A 1 637 ? 55.726 21.585 -69.039 1.00 79.81 637 LYS A N 1
ATOM 5176 C CA . LYS A 1 637 ? 54.870 22.501 -69.806 1.00 79.81 637 LYS A CA 1
ATOM 5177 C C . LYS A 1 637 ? 54.372 21.864 -71.107 1.00 79.81 637 LYS A C 1
ATOM 5179 O O . LYS A 1 637 ? 53.201 22.022 -71.437 1.00 79.81 637 LYS A O 1
ATOM 5184 N N . VAL A 1 638 ? 55.218 21.113 -71.819 1.00 79.75 638 VAL A N 1
ATOM 5185 C CA . VAL A 1 638 ? 54.823 20.379 -73.037 1.00 79.75 638 VAL A CA 1
ATOM 5186 C C . VAL A 1 638 ? 53.754 19.329 -72.735 1.00 79.75 638 VAL A C 1
ATOM 5188 O O . VAL A 1 638 ? 52.754 19.264 -73.448 1.00 79.75 638 VAL A O 1
ATOM 5191 N N . GLU A 1 639 ? 53.928 18.524 -71.687 1.00 79.19 639 GLU A N 1
ATOM 5192 C CA . GLU A 1 639 ? 52.968 17.467 -71.339 1.00 79.19 639 GLU A CA 1
ATOM 5193 C C . GLU A 1 639 ? 51.645 18.029 -70.793 1.00 79.19 639 GLU A C 1
ATOM 5195 O O . GLU A 1 639 ? 50.571 17.571 -71.188 1.00 79.19 639 GLU A O 1
ATOM 5200 N N . LEU A 1 640 ? 51.689 19.092 -69.981 1.00 82.12 640 LEU A N 1
ATOM 5201 C CA . LEU A 1 640 ? 50.486 19.807 -69.544 1.00 82.12 640 LEU A CA 1
ATOM 5202 C C . LEU A 1 640 ? 49.737 20.440 -70.727 1.00 82.12 640 LEU A C 1
ATOM 5204 O O . LEU A 1 640 ? 48.512 20.361 -70.775 1.00 82.12 640 LEU A O 1
ATOM 5208 N N . LEU A 1 641 ? 50.442 21.008 -71.715 1.00 81.38 641 LEU A N 1
ATOM 5209 C CA . LEU A 1 641 ? 49.824 21.534 -72.940 1.00 81.38 641 LEU A CA 1
ATOM 5210 C C . LEU A 1 641 ? 49.204 20.427 -73.801 1.00 81.38 641 LEU A C 1
ATOM 5212 O O . LEU A 1 641 ? 48.099 20.610 -74.308 1.00 81.38 641 LEU A O 1
ATOM 5216 N N . LYS A 1 642 ? 49.871 19.274 -73.956 1.00 81.56 642 LYS A N 1
ATOM 5217 C CA . LYS A 1 642 ? 49.310 18.107 -74.665 1.00 81.56 642 LYS A CA 1
ATOM 5218 C C . LYS A 1 642 ? 48.024 17.618 -74.005 1.00 81.56 642 LYS A C 1
ATOM 5220 O O . LYS A 1 642 ? 47.040 17.375 -74.697 1.00 81.56 642 LYS A O 1
ATOM 5225 N N . SER A 1 643 ? 48.028 17.522 -72.680 1.00 82.12 643 SER A N 1
ATOM 5226 C CA . SER A 1 643 ? 46.859 17.151 -71.885 1.00 82.12 643 SER A CA 1
ATOM 5227 C C . SER A 1 643 ? 45.727 18.183 -72.024 1.00 82.12 643 SER A C 1
ATOM 5229 O O . SER A 1 643 ? 44.590 17.839 -72.346 1.00 82.12 643 SER A O 1
ATOM 5231 N N . LEU A 1 644 ? 46.048 19.478 -71.931 1.00 83.69 644 LEU A N 1
ATOM 5232 C CA . LEU A 1 644 ? 45.090 20.575 -72.103 1.00 83.69 644 LEU A CA 1
ATOM 5233 C C . LEU A 1 644 ? 44.480 20.626 -73.517 1.00 83.69 644 LEU A C 1
ATOM 5235 O O . LEU A 1 644 ? 43.313 20.988 -73.674 1.00 83.69 644 LEU A O 1
ATOM 5239 N N . LYS A 1 645 ? 45.240 20.234 -74.551 1.00 82.44 645 LYS A N 1
ATOM 5240 C CA . LYS A 1 645 ? 44.772 20.146 -75.947 1.00 82.44 645 LYS A CA 1
ATOM 5241 C C . LYS A 1 645 ? 43.590 19.195 -76.099 1.00 82.44 645 LYS A C 1
ATOM 5243 O O . LYS A 1 645 ? 42.686 19.470 -76.881 1.00 82.44 645 LYS A O 1
ATOM 5248 N N . VAL A 1 646 ? 43.625 18.079 -75.372 1.00 80.94 646 VAL A N 1
ATOM 5249 C CA . VAL A 1 646 ? 42.578 17.048 -75.385 1.00 80.94 646 VAL A CA 1
ATOM 5250 C C . VAL A 1 646 ? 41.426 17.427 -74.448 1.00 80.94 646 VAL A C 1
ATOM 5252 O O . VAL A 1 646 ? 40.273 17.121 -74.736 1.00 80.94 646 VAL A O 1
ATOM 5255 N N . PHE A 1 647 ? 41.730 18.120 -73.350 1.00 82.88 647 PHE A N 1
ATOM 5256 C CA . PHE A 1 647 ? 40.791 18.393 -72.265 1.00 82.88 647 PHE A CA 1
ATOM 5257 C C . PHE A 1 647 ? 39.946 19.675 -72.422 1.00 82.88 647 PHE A C 1
ATOM 5259 O O . PHE A 1 647 ? 38.795 19.715 -71.984 1.00 82.88 647 PHE A O 1
ATOM 5266 N N . SER A 1 648 ? 40.506 20.734 -73.015 1.00 80.88 648 SER A N 1
ATOM 5267 C CA . SER A 1 648 ? 39.882 22.068 -73.067 1.00 80.88 648 SER A CA 1
ATOM 5268 C C . SER A 1 648 ? 38.677 22.160 -74.017 1.00 80.88 648 SER A C 1
ATOM 5270 O O . SER A 1 648 ? 38.633 21.509 -75.061 1.00 80.88 648 SER A O 1
ATOM 5272 N N . LYS A 1 649 ? 37.688 22.995 -73.667 1.00 78.19 649 LYS A N 1
ATOM 5273 C CA . LYS A 1 649 ? 36.395 23.103 -74.374 1.00 78.19 649 LYS A CA 1
ATOM 5274 C C . LYS A 1 649 ? 36.144 24.463 -75.037 1.00 78.19 649 LYS A C 1
ATOM 5276 O O . LYS A 1 649 ? 35.417 24.522 -76.026 1.00 78.19 649 LYS A O 1
ATOM 5281 N N . PHE A 1 650 ? 36.748 25.544 -74.546 1.00 70.50 650 PHE A N 1
ATOM 5282 C CA . PHE A 1 650 ? 36.429 26.935 -74.897 1.00 70.50 650 PHE A CA 1
ATOM 5283 C C . PHE A 1 650 ? 37.670 27.778 -75.251 1.00 70.50 650 PHE A C 1
ATOM 5285 O O . PHE A 1 650 ? 37.773 28.953 -74.908 1.00 70.50 650 PHE A O 1
ATOM 5292 N N . GLY A 1 651 ? 38.621 27.202 -75.993 1.00 73.50 651 GLY A N 1
ATOM 5293 C CA . GLY A 1 651 ? 39.777 27.931 -76.536 1.00 73.50 651 GLY A CA 1
ATOM 5294 C C . GLY A 1 651 ? 40.919 28.192 -75.545 1.00 73.50 651 GLY A C 1
ATOM 5295 O O . GLY A 1 651 ? 41.912 28.809 -75.929 1.00 73.50 651 GLY A O 1
ATOM 5296 N N . GLU A 1 652 ? 40.829 27.668 -74.322 1.00 80.69 652 GLU A N 1
ATOM 5297 C CA . GLU A 1 652 ? 41.824 27.810 -73.255 1.00 80.69 652 GLU A CA 1
ATOM 5298 C C . GLU A 1 652 ? 43.181 27.226 -73.666 1.00 80.69 652 GLU A C 1
ATOM 5300 O O . GLU A 1 652 ? 44.218 27.821 -73.386 1.00 80.69 652 GLU A O 1
ATOM 5305 N N . TYR A 1 653 ? 43.189 26.116 -74.417 1.00 81.69 653 TYR A N 1
ATOM 5306 C CA . TYR A 1 653 ? 44.420 25.570 -74.994 1.00 81.69 653 TYR A CA 1
ATOM 5307 C C . TYR A 1 653 ? 45.145 26.588 -75.882 1.00 81.69 653 TYR A C 1
ATOM 5309 O O . TYR A 1 653 ? 46.348 26.769 -75.734 1.00 81.69 653 TYR A O 1
ATOM 5317 N N . LYS A 1 654 ? 44.427 27.297 -76.766 1.00 78.50 654 LYS A N 1
ATOM 5318 C CA . LYS A 1 654 ? 45.036 28.284 -77.679 1.00 78.50 654 LYS A CA 1
ATOM 5319 C C . LYS A 1 654 ? 45.581 29.498 -76.928 1.00 78.50 654 LYS A C 1
ATOM 5321 O O . LYS A 1 654 ? 46.540 30.119 -77.378 1.00 78.50 654 LYS A O 1
ATOM 5326 N N . GLU A 1 655 ? 44.952 29.862 -75.814 1.00 80.00 655 GLU A N 1
ATOM 5327 C CA . GLU A 1 655 ? 45.416 30.932 -74.929 1.00 80.00 655 GLU A CA 1
ATOM 5328 C C . GLU A 1 655 ? 46.736 30.541 -74.246 1.00 80.00 655 GLU A C 1
ATOM 5330 O O . GLU A 1 655 ? 47.722 31.274 -74.338 1.00 80.00 655 GLU A O 1
ATOM 5335 N N . CYS A 1 656 ? 46.786 29.351 -73.641 1.00 78.19 656 CYS A N 1
ATOM 5336 C CA . CYS A 1 656 ? 47.980 28.819 -72.985 1.00 78.19 656 CYS A CA 1
ATOM 5337 C C . CYS A 1 656 ? 49.119 28.512 -73.966 1.00 78.19 656 CYS A C 1
ATOM 5339 O O . CYS A 1 656 ? 50.275 28.781 -73.658 1.00 78.19 656 CYS A O 1
ATOM 5341 N N . GLU A 1 657 ? 48.805 27.991 -75.154 1.00 80.50 657 GLU A N 1
ATOM 5342 C CA . GLU A 1 657 ? 49.771 27.712 -76.222 1.00 80.50 657 GLU A CA 1
ATOM 5343 C C . GLU A 1 657 ? 50.473 28.999 -76.669 1.00 80.50 657 GLU A C 1
ATOM 5345 O O . GLU A 1 657 ? 51.701 29.044 -76.709 1.00 80.50 657 GLU A O 1
ATOM 5350 N N . ARG A 1 658 ? 49.716 30.084 -76.898 1.00 78.94 658 ARG A N 1
ATOM 5351 C CA . ARG A 1 658 ? 50.286 31.400 -77.236 1.00 78.94 658 ARG A CA 1
ATOM 5352 C C . ARG A 1 658 ? 51.160 31.968 -76.121 1.00 78.94 658 ARG A C 1
ATOM 5354 O O . ARG A 1 658 ? 52.188 32.566 -76.424 1.00 78.94 658 ARG A O 1
ATOM 5361 N N . LEU A 1 659 ? 50.761 31.803 -74.858 1.00 76.00 659 LEU A N 1
ATOM 5362 C CA . LEU A 1 659 ? 51.547 32.242 -73.698 1.00 76.00 659 LEU A CA 1
ATOM 5363 C C . LEU A 1 659 ? 52.865 31.462 -73.587 1.00 76.00 659 LEU A C 1
ATOM 5365 O O . LEU A 1 659 ? 53.932 32.061 -73.485 1.00 76.00 659 LEU A O 1
ATOM 5369 N N . CYS A 1 660 ? 52.820 30.131 -73.673 1.00 74.56 660 CYS A N 1
ATOM 5370 C CA . CYS A 1 660 ? 54.016 29.291 -73.604 1.00 74.56 660 CYS A CA 1
ATOM 5371 C C . CYS A 1 660 ? 54.969 29.500 -74.788 1.00 74.56 660 CYS A C 1
ATOM 5373 O O . CYS A 1 660 ? 56.188 29.460 -74.612 1.00 74.56 660 CYS A O 1
ATOM 5375 N N . GLU A 1 661 ? 54.431 29.758 -75.979 1.00 78.38 661 GLU A N 1
ATOM 5376 C CA . GLU A 1 661 ? 55.218 30.061 -77.170 1.00 78.38 661 GLU A CA 1
ATOM 5377 C C . GLU A 1 661 ? 55.895 31.436 -77.071 1.00 78.38 661 GLU A C 1
ATOM 5379 O O . GLU A 1 661 ? 57.089 31.551 -77.344 1.00 78.38 661 GLU A O 1
ATOM 5384 N N . LYS A 1 662 ? 55.150 32.468 -76.655 1.00 75.31 662 LYS A N 1
ATOM 5385 C CA . LYS A 1 662 ? 55.630 33.855 -76.590 1.00 75.31 662 LYS A CA 1
ATOM 5386 C C . LYS A 1 662 ? 56.642 34.081 -75.467 1.00 75.31 662 LYS A C 1
ATOM 5388 O O . LYS A 1 662 ? 57.655 34.736 -75.700 1.00 75.31 662 LYS A O 1
ATOM 5393 N N . ASP A 1 663 ? 56.371 33.547 -74.279 1.00 73.06 663 ASP A N 1
ATOM 5394 C CA . ASP A 1 663 ? 57.141 33.872 -73.075 1.00 73.06 663 ASP A CA 1
ATOM 5395 C C . ASP A 1 663 ? 58.240 32.834 -72.778 1.00 73.06 663 ASP A C 1
ATOM 5397 O O . ASP A 1 663 ? 59.195 33.136 -72.065 1.00 73.06 663 ASP A O 1
ATOM 5401 N N . PHE A 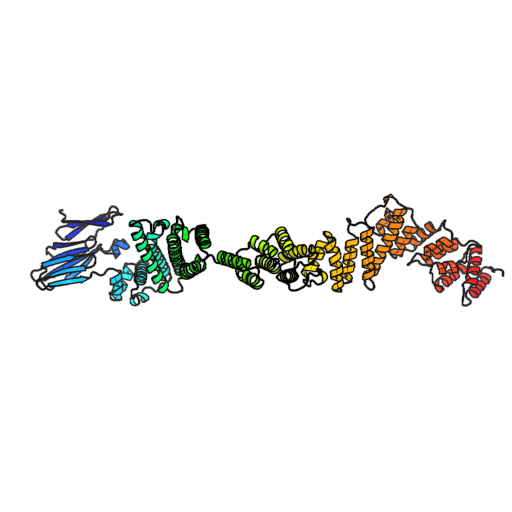1 664 ? 58.143 31.620 -73.343 1.00 69.81 664 PHE A N 1
ATOM 5402 C CA . PHE A 1 664 ? 59.070 30.515 -73.049 1.00 69.81 664 PHE A CA 1
ATOM 5403 C C . PHE A 1 664 ? 59.573 29.745 -74.287 1.00 69.81 664 PHE A C 1
ATOM 5405 O O . PHE A 1 664 ? 60.392 28.840 -74.137 1.00 69.81 664 PHE A O 1
ATOM 5412 N N . GLY A 1 665 ? 59.117 30.072 -75.505 1.00 66.31 665 GLY A N 1
ATOM 5413 C CA . GLY A 1 665 ? 59.576 29.437 -76.751 1.00 66.31 665 GLY A CA 1
ATOM 5414 C C . GLY A 1 665 ? 59.148 27.975 -76.942 1.00 66.31 665 GLY A C 1
ATOM 5415 O O . GLY A 1 665 ? 59.712 27.274 -77.782 1.00 66.31 665 GLY A O 1
ATOM 5416 N N . ILE A 1 666 ? 58.171 27.489 -76.171 1.00 72.12 666 ILE A N 1
ATOM 5417 C CA . ILE A 1 666 ? 57.740 26.084 -76.178 1.00 72.12 666 ILE A CA 1
ATOM 5418 C C . ILE A 1 666 ? 56.609 25.893 -77.194 1.00 72.12 666 ILE A C 1
ATOM 5420 O O . ILE A 1 666 ? 55.561 26.524 -77.078 1.00 72.12 666 ILE A O 1
ATOM 5424 N N . ARG A 1 667 ? 56.789 24.980 -78.159 1.00 64.19 667 ARG A N 1
ATOM 5425 C CA . ARG A 1 667 ? 55.745 24.554 -79.108 1.00 64.19 667 ARG A CA 1
ATOM 5426 C C . ARG A 1 667 ? 55.504 23.052 -79.004 1.00 64.19 667 ARG A C 1
ATOM 5428 O O . ARG A 1 667 ? 56.446 22.265 -79.070 1.00 64.19 667 ARG A O 1
ATOM 5435 N N . VAL A 1 668 ? 54.239 22.646 -78.907 1.00 60.66 668 VAL A N 1
ATOM 5436 C CA . VAL A 1 668 ? 53.851 21.236 -79.033 1.00 60.66 668 VAL A CA 1
ATOM 5437 C C . VAL A 1 668 ? 53.753 20.917 -80.527 1.00 60.66 668 VAL A C 1
ATOM 5439 O O . VAL A 1 668 ? 52.833 21.373 -81.203 1.00 60.66 668 VAL A O 1
ATOM 5442 N N . CYS A 1 669 ? 54.737 20.195 -81.074 1.00 54.53 669 CYS A N 1
ATOM 5443 C CA . CYS A 1 669 ? 54.712 19.763 -82.475 1.00 54.53 669 CYS A CA 1
ATOM 5444 C C . CYS A 1 669 ? 53.457 18.924 -82.778 1.00 54.53 669 CYS A C 1
ATOM 5446 O O . CYS A 1 669 ? 52.961 18.215 -81.903 1.00 54.53 669 CYS A O 1
ATOM 5448 N N . LYS A 1 670 ? 52.954 19.075 -84.011 1.00 37.50 670 LYS A N 1
ATOM 5449 C CA . LYS A 1 670 ? 51.686 18.520 -84.511 1.00 37.50 670 LYS A CA 1
ATOM 5450 C C . LYS A 1 670 ? 51.471 17.047 -84.201 1.00 37.50 670 LYS A C 1
ATOM 5452 O O . LYS A 1 670 ? 52.404 16.262 -84.471 1.00 37.50 670 LYS A O 1
#

Nearest PDB structures (foldseek):
  7wot-assembly1_P  TM=4.526E-01  e=4.752E-09  Saccharomyces cerevisiae
  5yzg-assembly1_J  TM=1.663E-01  e=1.555E-01  Homo sapiens
  5z56-assembly1_J  TM=1.622E-01  e=2.176E-01  Homo sapiens
  7tdz-assembly1_P  TM=1.614E-01  e=1.066E-01  Xenopus laevis
  6qdv-assembly1_S  TM=1.822E-01  e=5.256E-01  Homo sapiens

Sequence (670 aa):
VSYVDVQIVEENPILFYCVQPSGKRDFYSTEYLFFRDPAVVESSEQARMVHSTPSKFLSTRSGSERSTLVLHTFNEDQYKNFSRGRAVENFEIVTVYSTVLGAELTDSDLYIHTPNGIIHYTILDSKRLMLNCRTQEVYQMYRNYGDVEFMVRYFQLLTENEDVSKLDGLCRNDSIRSHALFVWIYTLVRPVWRMDLSQLKASEESLAHEAVLDDVVKKLKILKQRISPGYDAARGFIDEFVQTYFYISLLLDYNIPFKETFESILTRDGDFKTLSLKSLLDAFTASESIEPLLKTMQNGCPMYLPLENINLQRGLQLIRKDDRESLLRSLGFLSQAKFDHGVVHKFNELRFFYGSVFLIREKFDFDYETAVSLFAESVKCKRALEHGLEDAREAFLYPFFESVLRLEAFLPCVCCDSTPGSVDLLSIKNPMFSMFLKDQMHKNERACSLYWKYLLVRNEKVEAVQSLINLSQRADLPLAKKVDFLQTALSISTGTLLNSEVKLRLKLYEIQAELMSRVPSLRTPVLLDSDTLYNDYCQGQNDLKIKILDAIGFRDEKVQKDLFEAYFRDLPLRECFLFLGELSNKRLGVVFDILVKKVRPSEMDFCGGLVVAGFEYDEIISFVKSSLSSNAHPEIKVELLKSLKVFSKFGEYKECERLCEKDFGIRVCK

Foldseek 3Di:
DDFPDKAFQDVVQTKIWTADQQRDIQIDTPPDGQDDDPCPPDDPFRWGWADDDNFKTWIWTDDPQWIKIKIKGADVLCVQVVDNPDDRIDIDIDTDNADFPGWDDDPFWIWTDGPVGIDIDGDDDPLRCCVPPDLVVVVVVCVRNDPLSSLLSVLVCQLVVHDNVSCVVVNPDVVSNLVSLVVNLCVLCVVQQFDWLQCCPPDPVSVVVVVSLVSSLSSLVSSLVRDDPVNVVSNVVNLVSQLVVLVSVVCVVLVPDDTDGNNCVVPDPDCCLVVSLVSVVVSVVVVVDCPVVQVSCVVGRVVSRPLQVVLVVQLVVLLVVLAPVSPVVSLVSNLSHPDDVVSLVSCLVSQVLLSQLSSCQSRPDDALVVLLVSLLSRVQADNSLVVQLPDDDPRNVLSNLVSVLVHAWHDDGSPDPDDIDGDDPLPRPRPVNLVSLVVCLVPDVSSVVNNLVSCVVVVVLVVSLVSLQVVLQDQPDALVVSLVSLVVSCVSCVPHPCNLVSQLLNLLVVLLVVLCVVPVVSPGRGRDDLVCCQPPRCVVVLLSNLSSCLSVLPDDLVVNLVSLLVVCVPPQLLVSLVSLLVGDNDDCVSCVVSSLVRDDPPDDLPLVSNVSSPDDPVSSLVVLLVQLLDPDDLVSNLSSLVSCVVRPDPCSSVVSQCNCCVVPVHHNDD

pLDDT: mean 81.45, std 11.43, range [37.5, 96.38]

Organism: Vittaforma corneae (strain ATCC 50505) (NCBI:txid993615)

InterPro domains:
  IPR042537 Nucleoporin, Nup155-like, C-terminal, subdomain 2 [G3DSA:1.25.40.440] (423-491)

Mean predicted aligned error: 17.8 Å